Protein AF-A0AAJ8BR61-F1 (afdb_monomer)

Sequence (406 aa):
DVNFDRSLQRAPPRLGLKVTRQIGDRRFLIGLNAETAMTVPAQSSHFQIGVVSQPKRLISPADVEEEVEGDEEDEEFEMVRRQQRKQTGAAEAWQTNVIATPMQTTLSFVYSRNVFSGKTAYERLRSEWSSEGHHSLPEDNEPRSVRVNVETTVGLDLALGWHIEGTRQVGDFTRLGLGVGVRDMQGLVVTMSWSRLGQKIRVPVSVIPFGLVDADVAAMAIICPWLAYCALEFGFIRPRERKRHRRAIARRQKQLRRLVPKKRAESQEAIDIMTEQVQRRQAKEAKQGGLVILRAEYGYYPSKKDRESGREPEVTDVSIPVAALVDHGQLAIPKEMVKVSLQFPSAGDASSADLSLTQSHILGFHDPAPLLPKMLKIWYNYHGQEHYVEAKETEDISCPMRSHLL

InterPro domains:
  IPR024586 DnaJ-like protein C11, C-terminal [PF11875] (252-342)
  IPR024586 DnaJ-like protein C11, C-terminal [PF11875] (357-400)
  IPR052243 Mitochondrial inner membrane organizing protein [PTHR44157] (9-405)

Foldseek 3Di:
DDDDDPPPPPQPDDDWDWDWDDDPQKIKIWTDDPVNVPPDDPDSDKDKTKIKIWQGDPDPPVVVVPDDDDPVPPPVVVVVVVVVLVSRLFGWMKMWMWMDDPVWIKIKIKTKTWAQQDDQPDDPLPQDQWLQARPDDPPPPRRFTWIWMWMWMAIPVRDIKIKIKTWTDPDPFKIWMWMWMQDPQLGIWIWIWIGGPHDIDIDIDRDDGNVPDDPVVSVCVVVVVVVVVVCCCVVPVSVVVVVVSVVVVVVVVVVVVVCQVVQLVQLVVQLVVQVVVLVVVLVVCVVVLAKHWPWKKKFDDDDPVVVVVVDDTQIDTCRRLQSSQDDPRKHKDDLVLLRQHQDDPDPPDPPDPPRPRRDSNGRSDDYRDTSHWMKMKTWIGGSRDIDIDIDTSRDIDMPPDPVNVD

Structure (mmCIF, N/CA/C/O backbone):
data_AF-A0AAJ8BR61-F1
#
_entry.id   AF-A0AAJ8BR61-F1
#
loop_
_atom_site.group_PDB
_atom_site.id
_atom_site.type_symbol
_atom_site.label_atom_id
_atom_site.label_alt_id
_atom_site.label_comp_id
_atom_site.label_asym_id
_atom_site.label_entity_id
_atom_site.label_seq_id
_atom_site.pdbx_PDB_ins_code
_atom_site.Cartn_x
_atom_site.Cartn_y
_atom_site.Cartn_z
_atom_site.occupancy
_atom_site.B_iso_or_equiv
_atom_site.auth_seq_id
_atom_site.auth_comp_id
_atom_site.auth_asym_id
_atom_site.auth_atom_id
_atom_site.pdbx_PDB_model_num
ATOM 1 N N . ASP A 1 1 ? 6.025 51.144 -47.053 1.00 36.38 1 ASP A N 1
ATOM 2 C CA . ASP A 1 1 ? 5.529 49.847 -47.549 1.00 36.38 1 ASP A CA 1
ATOM 3 C C . ASP A 1 1 ? 6.335 48.698 -46.978 1.00 36.38 1 ASP A C 1
ATOM 5 O O . ASP A 1 1 ? 7.419 48.386 -47.453 1.00 36.38 1 ASP A O 1
ATOM 9 N N . VAL A 1 2 ? 5.839 48.133 -45.876 1.00 30.80 2 VAL A N 1
ATOM 10 C CA . VAL A 1 2 ? 6.422 46.954 -45.224 1.00 30.80 2 VAL A CA 1
ATOM 11 C C . VAL A 1 2 ? 5.820 45.728 -45.900 1.00 30.80 2 VAL A C 1
ATOM 13 O O . VAL A 1 2 ? 4.625 45.466 -45.778 1.00 30.80 2 VAL A O 1
ATOM 16 N N . ASN A 1 3 ? 6.646 45.019 -46.662 1.00 28.94 3 ASN A N 1
ATOM 17 C CA . ASN A 1 3 ? 6.256 43.822 -47.393 1.00 28.94 3 ASN A CA 1
ATOM 18 C C . ASN A 1 3 ? 6.146 42.655 -46.395 1.00 28.94 3 ASN A C 1
ATOM 20 O O . ASN A 1 3 ? 7.152 42.210 -45.843 1.00 28.94 3 ASN A O 1
ATOM 24 N N . PHE A 1 4 ? 4.925 42.201 -46.107 1.00 32.66 4 PHE A N 1
ATOM 25 C CA . PHE A 1 4 ? 4.684 41.021 -45.274 1.00 32.66 4 PHE A CA 1
ATOM 26 C C . PHE A 1 4 ? 4.895 39.757 -46.108 1.00 32.66 4 PHE A C 1
ATOM 28 O O . PHE A 1 4 ? 4.095 39.446 -46.991 1.00 32.66 4 PHE A O 1
ATOM 35 N N . ASP A 1 5 ? 5.950 39.011 -45.794 1.00 33.97 5 ASP A N 1
ATOM 36 C CA . ASP A 1 5 ? 6.210 37.700 -46.374 1.00 33.97 5 ASP A CA 1
ATOM 37 C C . ASP A 1 5 ? 5.185 36.680 -45.834 1.00 33.97 5 ASP A C 1
ATOM 39 O O . ASP A 1 5 ? 5.191 36.300 -44.660 1.00 33.97 5 ASP A O 1
ATOM 43 N N . ARG A 1 6 ? 4.226 36.285 -46.679 1.00 38.62 6 ARG A N 1
ATOM 44 C CA . ARG A 1 6 ? 3.214 35.258 -46.382 1.00 38.62 6 ARG A CA 1
ATOM 45 C C . ARG A 1 6 ? 3.757 33.878 -46.752 1.00 38.62 6 ARG A C 1
ATOM 47 O O . ARG A 1 6 ? 3.279 33.255 -47.695 1.00 38.62 6 ARG A O 1
ATOM 54 N N . SER A 1 7 ? 4.689 33.357 -45.964 1.00 34.53 7 SER A N 1
ATOM 55 C CA . SER A 1 7 ? 5.093 31.947 -46.025 1.00 34.53 7 SER A CA 1
ATOM 56 C C . SER A 1 7 ? 4.632 31.186 -44.776 1.00 34.53 7 SER A C 1
ATOM 58 O O . SER A 1 7 ? 5.397 30.539 -44.068 1.00 34.53 7 SER A O 1
ATOM 60 N N . LEU A 1 8 ? 3.319 31.210 -44.515 1.00 36.47 8 LEU A N 1
ATOM 61 C CA . LEU A 1 8 ? 2.693 30.169 -43.698 1.00 36.47 8 LEU A CA 1
ATOM 62 C C . LEU A 1 8 ? 2.817 28.850 -44.469 1.00 36.47 8 LEU A C 1
ATOM 64 O O . LEU A 1 8 ? 2.012 28.565 -45.357 1.00 36.47 8 LEU A O 1
ATOM 68 N N . GLN A 1 9 ? 3.841 28.058 -44.141 1.00 36.84 9 GLN A N 1
ATOM 69 C CA . GLN A 1 9 ? 3.932 26.653 -44.522 1.00 36.84 9 GLN A CA 1
ATOM 70 C C . GLN A 1 9 ? 2.642 25.961 -44.062 1.00 36.84 9 GLN A C 1
ATOM 72 O O . GLN A 1 9 ? 2.460 25.651 -42.886 1.00 36.84 9 GLN A O 1
ATOM 77 N N . ARG A 1 10 ? 1.703 25.768 -44.994 1.00 34.75 10 ARG A N 1
ATOM 78 C CA . ARG A 1 10 ? 0.502 24.962 -44.780 1.00 34.75 10 ARG A CA 1
ATOM 79 C C . ARG A 1 10 ? 0.958 23.534 -44.490 1.00 34.75 10 ARG A C 1
ATOM 81 O O . ARG A 1 10 ? 1.304 22.799 -45.410 1.00 34.75 10 ARG A O 1
ATOM 88 N N . ALA A 1 11 ? 0.964 23.144 -43.219 1.00 37.78 11 ALA A N 1
ATOM 89 C CA . ALA A 1 11 ? 1.037 21.738 -42.856 1.00 37.78 11 ALA A CA 1
ATOM 90 C C . ALA A 1 11 ? -0.221 21.040 -43.417 1.00 37.78 11 ALA A C 1
ATOM 92 O O . ALA A 1 11 ? -1.331 21.518 -43.156 1.00 37.78 11 ALA A O 1
ATOM 93 N N . PRO A 1 12 ? -0.095 19.962 -44.211 1.00 36.72 12 PRO A N 1
ATOM 94 C CA . PRO A 1 12 ? -1.258 19.231 -44.700 1.00 36.72 12 PRO A CA 1
ATOM 95 C C . PRO A 1 12 ? -2.056 18.627 -43.526 1.00 36.72 12 PRO A C 1
ATOM 97 O O . PRO A 1 12 ? -1.477 18.330 -42.474 1.00 36.72 12 PRO A O 1
ATOM 100 N N . PRO A 1 13 ? -3.382 18.437 -43.675 1.00 38.47 13 PRO A N 1
ATOM 101 C CA . PRO A 1 13 ? -4.215 17.849 -42.633 1.00 38.47 13 PRO A CA 1
ATOM 102 C C . PRO A 1 13 ? -3.736 16.433 -42.289 1.00 38.47 13 PRO A C 1
ATOM 104 O O . PRO A 1 13 ? -3.574 15.575 -43.156 1.00 38.47 13 PRO A O 1
ATOM 107 N N . ARG A 1 14 ? -3.508 16.191 -40.995 1.00 42.09 14 ARG A N 1
ATOM 108 C CA . ARG A 1 14 ? -3.104 14.892 -40.450 1.00 42.09 14 ARG A CA 1
ATOM 109 C C . ARG A 1 14 ? -4.330 13.987 -40.321 1.00 42.09 14 ARG A C 1
ATOM 111 O O . ARG A 1 14 ? -5.126 14.154 -39.402 1.00 42.09 14 ARG A O 1
ATOM 118 N N . LEU A 1 15 ? -4.471 13.022 -41.225 1.00 41.31 15 LEU A N 1
ATOM 119 C CA . LEU A 1 15 ? -5.462 11.948 -41.127 1.00 41.31 15 LEU A CA 1
ATOM 120 C C . LEU A 1 15 ? -4.864 10.787 -40.321 1.00 41.31 15 LEU A C 1
ATOM 122 O O . LEU A 1 15 ? -4.049 10.021 -40.824 1.00 41.31 15 LEU A O 1
ATOM 126 N N . GLY A 1 16 ? -5.241 10.682 -39.046 1.00 43.84 16 GLY A N 1
ATOM 127 C CA . GLY A 1 16 ? -4.901 9.542 -38.197 1.00 43.84 16 GLY A CA 1
ATOM 128 C C . GLY A 1 16 ? -6.078 8.577 -38.104 1.00 43.84 16 GLY A C 1
ATOM 129 O O . GLY A 1 16 ? -7.097 8.916 -37.507 1.00 43.84 16 GLY A O 1
ATOM 130 N N . LEU A 1 17 ? -5.946 7.373 -38.660 1.00 44.62 17 LEU A N 1
ATOM 131 C CA . LEU A 1 17 ? -6.904 6.292 -38.433 1.00 44.62 17 LEU A CA 1
ATOM 132 C C . LEU A 1 17 ? -6.538 5.591 -37.116 1.00 44.62 17 LEU A C 1
ATOM 134 O O . LEU A 1 17 ? -5.452 5.025 -36.992 1.00 44.62 17 LEU A O 1
ATOM 138 N N . LYS A 1 18 ? -7.427 5.649 -36.120 1.00 47.50 18 LYS A N 1
ATOM 139 C CA . LYS A 1 18 ? -7.274 4.938 -34.844 1.00 47.50 18 LYS A CA 1
ATOM 140 C C . LYS A 1 18 ? -8.334 3.848 -34.759 1.00 47.50 18 LYS A C 1
ATOM 142 O O . LYS A 1 18 ? -9.503 4.139 -34.534 1.00 47.50 18 LYS A O 1
ATOM 147 N N . VAL A 1 19 ? -7.920 2.599 -34.932 1.00 50.06 19 VAL A N 1
ATOM 148 C CA . VAL A 1 19 ? -8.782 1.417 -34.857 1.00 50.06 19 VAL A CA 1
ATOM 149 C C . VAL A 1 19 ? -8.439 0.639 -33.593 1.00 50.06 19 VAL A C 1
ATOM 151 O O . VAL A 1 19 ? -7.330 0.142 -33.423 1.00 50.06 19 VAL A O 1
ATOM 154 N N . THR A 1 20 ? -9.390 0.548 -32.670 1.00 48.16 20 THR A N 1
ATOM 155 C CA . THR A 1 20 ? -9.274 -0.269 -31.456 1.00 48.16 20 THR A CA 1
ATOM 156 C C . THR A 1 20 ? -10.003 -1.586 -31.661 1.00 48.16 20 THR A C 1
ATOM 158 O O . THR A 1 20 ? -11.199 -1.571 -31.941 1.00 48.16 20 THR A O 1
ATOM 161 N N . ARG A 1 21 ? -9.322 -2.719 -31.474 1.00 47.31 21 ARG A N 1
ATOM 162 C CA . ARG A 1 21 ? -9.940 -4.051 -31.508 1.00 47.31 21 ARG A CA 1
ATOM 163 C C . ARG A 1 21 ? -9.613 -4.805 -30.221 1.00 47.31 21 ARG A C 1
ATOM 165 O O . ARG A 1 21 ? -8.449 -4.911 -29.843 1.00 47.31 21 ARG A O 1
ATOM 172 N N . GLN A 1 22 ? -10.629 -5.315 -29.532 1.00 44.62 22 GLN A N 1
ATOM 173 C CA . GLN A 1 22 ? -10.440 -6.264 -28.431 1.00 44.62 22 GLN A CA 1
ATOM 174 C C . GLN A 1 22 ? -10.310 -7.678 -28.999 1.00 44.62 22 GLN A C 1
ATOM 176 O O . GLN A 1 22 ? -11.108 -8.076 -29.844 1.00 44.62 22 GLN A O 1
ATOM 181 N N . ILE A 1 23 ? -9.275 -8.405 -28.576 1.00 53.84 23 ILE A N 1
ATOM 182 C CA . ILE A 1 23 ? -9.071 -9.822 -28.901 1.00 53.84 23 ILE A CA 1
ATOM 183 C C . ILE A 1 23 ? -8.711 -10.515 -27.580 1.00 53.84 23 ILE A C 1
ATOM 185 O O . ILE A 1 23 ? -7.626 -10.285 -27.036 1.00 53.84 23 ILE A O 1
ATOM 189 N N . GLY A 1 24 ? -9.642 -11.308 -27.038 1.00 60.44 24 GLY A N 1
ATOM 190 C CA . GLY A 1 24 ? -9.572 -11.820 -25.661 1.00 60.44 24 GLY A CA 1
ATOM 191 C C . GLY A 1 24 ? -9.509 -10.686 -24.625 1.00 60.44 24 GLY A C 1
ATOM 192 O O . GLY A 1 24 ? -10.059 -9.607 -24.844 1.00 60.44 24 GLY A O 1
ATOM 193 N N . ASP A 1 25 ? -8.753 -10.878 -23.541 1.00 53.25 25 ASP A N 1
ATOM 194 C CA . ASP A 1 25 ? -8.590 -9.884 -22.457 1.00 53.25 25 ASP A CA 1
ATOM 195 C C . ASP A 1 25 ? -7.753 -8.648 -22.835 1.00 53.25 25 ASP A C 1
ATOM 197 O O . ASP A 1 25 ? -7.546 -7.739 -22.021 1.00 53.25 25 ASP A O 1
ATOM 201 N N . ARG A 1 26 ? -7.173 -8.616 -24.041 1.00 47.56 26 ARG A N 1
ATOM 202 C CA . ARG A 1 26 ? -6.223 -7.578 -24.457 1.00 47.56 26 ARG A CA 1
ATOM 203 C C . ARG A 1 26 ? -6.844 -6.634 -25.479 1.00 47.56 26 ARG A C 1
ATOM 205 O O . ARG A 1 26 ? -7.496 -7.037 -26.442 1.00 47.56 26 ARG A O 1
ATOM 212 N N . ARG A 1 27 ? -6.595 -5.336 -25.278 1.00 49.16 27 ARG A N 1
ATOM 213 C CA . ARG A 1 27 ? -6.915 -4.297 -26.262 1.00 49.16 27 ARG A CA 1
ATOM 214 C C . ARG A 1 27 ? -5.739 -4.121 -27.206 1.00 49.16 27 ARG A C 1
ATOM 216 O O . ARG A 1 27 ? -4.632 -3.810 -26.764 1.00 49.16 27 ARG A O 1
ATOM 223 N N . PHE A 1 28 ? -6.019 -4.266 -28.491 1.00 47.22 28 PHE A N 1
ATOM 224 C CA . PHE A 1 28 ? -5.114 -3.921 -29.570 1.00 47.22 28 PHE A CA 1
ATOM 225 C C . PHE A 1 28 ? -5.511 -2.556 -30.115 1.00 47.22 28 PHE A C 1
ATOM 227 O O . PHE A 1 28 ? -6.677 -2.290 -30.416 1.00 47.22 28 PHE A O 1
ATOM 234 N N . LEU A 1 29 ? -4.526 -1.676 -30.207 1.00 45.38 29 LEU A N 1
ATOM 235 C CA . LEU A 1 29 ? -4.652 -0.379 -30.848 1.00 45.38 29 LEU A CA 1
ATOM 236 C C . LEU A 1 29 ? -3.853 -0.405 -32.139 1.00 45.38 29 LEU A C 1
ATOM 238 O O . LEU A 1 29 ? -2.650 -0.650 -32.122 1.00 45.38 29 LEU A O 1
ATOM 242 N N . ILE A 1 30 ? -4.544 -0.137 -33.237 1.00 49.00 30 ILE A N 1
ATOM 243 C CA . ILE A 1 30 ? -3.966 0.144 -34.541 1.00 49.00 30 ILE A CA 1
ATOM 244 C C . ILE A 1 30 ? -4.080 1.659 -34.723 1.00 49.00 30 ILE A C 1
ATOM 246 O O . ILE A 1 30 ? -5.185 2.186 -34.839 1.00 49.00 30 ILE A O 1
ATOM 250 N N . GLY A 1 31 ? -2.960 2.376 -34.665 1.00 48.22 31 GLY A N 1
ATOM 251 C CA . GLY A 1 31 ? -2.931 3.839 -34.796 1.00 48.22 31 GLY A CA 1
ATOM 252 C C . GLY A 1 31 ? -1.994 4.550 -33.814 1.00 48.22 31 GLY A C 1
ATOM 253 O O . GLY A 1 31 ? -1.441 3.948 -32.897 1.00 48.22 31 GLY A O 1
ATOM 254 N N . LEU A 1 32 ? -1.813 5.857 -34.027 1.00 46.25 32 LEU A N 1
ATOM 255 C CA . LEU A 1 32 ? -0.870 6.718 -33.301 1.00 46.25 32 LEU A CA 1
ATOM 256 C C . LEU A 1 32 ? -1.162 6.764 -31.787 1.00 46.25 32 LEU A C 1
ATOM 258 O O . LEU A 1 32 ? -2.209 7.250 -31.352 1.00 46.25 32 LEU A O 1
ATOM 262 N N . ASN A 1 33 ? -0.207 6.309 -30.971 1.00 41.09 33 ASN A N 1
ATOM 263 C CA . ASN A 1 33 ? -0.187 6.566 -29.530 1.00 41.09 33 ASN A CA 1
ATOM 264 C C . ASN A 1 33 ? 0.288 8.000 -29.253 1.00 41.09 33 ASN A C 1
ATOM 266 O O . ASN A 1 33 ? 1.168 8.503 -29.948 1.00 41.09 33 ASN A O 1
ATOM 270 N N . ALA A 1 34 ? -0.239 8.645 -28.206 1.00 38.09 34 ALA A N 1
ATOM 271 C CA . ALA A 1 34 ? 0.111 10.029 -27.856 1.00 38.09 34 ALA A CA 1
ATOM 272 C C . ALA A 1 34 ? 1.620 10.231 -27.607 1.00 38.09 34 ALA A C 1
ATOM 274 O O . ALA A 1 34 ? 2.158 11.276 -27.949 1.00 38.09 34 ALA A O 1
ATOM 275 N N . GLU A 1 35 ? 2.321 9.221 -27.078 1.00 43.31 35 GLU A N 1
ATOM 276 C CA . GLU A 1 35 ? 3.775 9.286 -26.871 1.00 43.31 35 GLU A CA 1
ATOM 277 C C . GLU A 1 35 ? 4.577 9.134 -28.175 1.00 43.31 35 GLU A C 1
ATOM 279 O O . GLU A 1 35 ? 5.624 9.759 -28.324 1.00 43.31 35 GLU A O 1
ATOM 284 N N . THR A 1 36 ? 4.075 8.357 -29.141 1.00 43.00 36 THR A N 1
ATOM 285 C CA . THR A 1 36 ? 4.700 8.164 -30.463 1.00 43.00 36 THR A CA 1
ATOM 286 C C . THR A 1 36 ? 4.372 9.316 -31.419 1.00 43.00 36 THR A C 1
ATOM 288 O O . THR A 1 36 ? 5.176 9.656 -32.274 1.00 43.00 36 THR A O 1
ATOM 291 N N . ALA A 1 37 ? 3.234 9.989 -31.233 1.00 40.25 37 ALA A N 1
ATOM 292 C CA . ALA A 1 37 ? 2.876 11.205 -31.964 1.00 40.25 37 ALA A CA 1
ATOM 293 C C . ALA A 1 37 ? 3.792 12.405 -31.634 1.00 40.25 37 ALA A C 1
ATOM 295 O O . ALA A 1 37 ? 3.786 13.396 -32.364 1.00 40.25 37 ALA A O 1
ATOM 296 N N . MET A 1 38 ? 4.573 12.326 -30.545 1.00 36.75 38 MET A N 1
ATOM 297 C CA . MET A 1 38 ? 5.526 13.365 -30.136 1.00 36.75 38 MET A CA 1
ATOM 298 C C . MET A 1 38 ? 6.941 13.180 -30.698 1.00 36.75 38 MET A C 1
ATOM 300 O O . MET A 1 38 ? 7.760 14.088 -30.556 1.00 36.75 38 MET A O 1
ATOM 304 N N . THR A 1 39 ? 7.260 12.063 -31.363 1.00 41.97 39 THR A N 1
ATOM 305 C CA . THR A 1 39 ? 8.461 12.023 -32.209 1.00 41.97 39 THR A CA 1
ATOM 306 C C . THR A 1 39 ? 8.112 12.737 -33.502 1.00 41.97 39 THR A C 1
ATOM 308 O O . THR A 1 39 ? 7.536 12.141 -34.402 1.00 41.97 39 THR A O 1
ATOM 311 N N . VAL A 1 40 ? 8.376 14.040 -33.563 1.00 42.28 40 VAL A N 1
ATOM 312 C CA . VAL A 1 40 ? 8.186 14.843 -34.772 1.00 42.28 40 VAL A CA 1
ATOM 313 C C . VAL A 1 40 ? 9.295 14.462 -35.758 1.00 42.28 40 VAL A C 1
ATOM 315 O O . VAL A 1 40 ? 10.442 14.846 -35.519 1.00 42.28 40 VAL A O 1
ATOM 318 N N . PRO A 1 41 ? 9.032 13.726 -36.858 1.00 47.91 41 PRO A N 1
ATOM 319 C CA . PRO A 1 41 ? 9.977 13.741 -37.960 1.00 47.91 41 PRO A CA 1
ATOM 320 C C . PRO A 1 41 ? 9.995 15.172 -38.503 1.00 47.91 41 PRO A C 1
ATOM 322 O O . PRO A 1 41 ? 8.944 15.763 -38.746 1.00 47.91 41 PRO A O 1
ATOM 325 N N . ALA A 1 42 ? 11.180 15.740 -38.707 1.00 48.41 42 ALA A N 1
ATOM 326 C CA . ALA A 1 42 ? 11.361 17.088 -39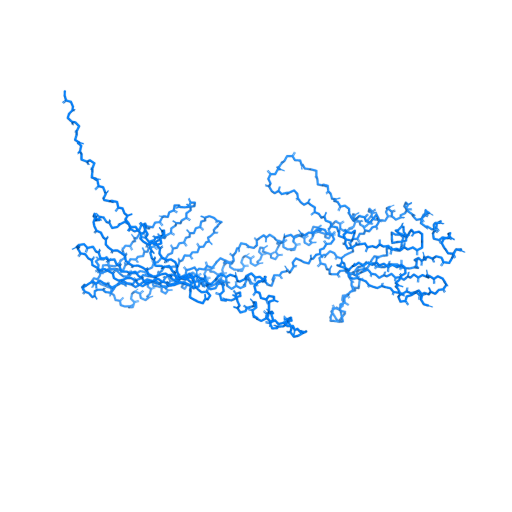.254 1.00 48.41 42 ALA A CA 1
ATOM 327 C C . ALA A 1 42 ? 10.852 17.247 -40.712 1.00 48.41 42 ALA A C 1
ATOM 329 O O . ALA A 1 42 ? 11.105 18.265 -41.348 1.00 48.41 42 ALA A O 1
ATOM 330 N N . GLN A 1 43 ? 10.161 16.242 -41.263 1.00 53.44 43 GLN A N 1
ATOM 331 C CA . GLN A 1 43 ? 9.776 16.136 -42.667 1.00 53.44 43 GLN A CA 1
ATOM 332 C C . GLN A 1 43 ? 8.257 16.232 -42.856 1.00 53.44 43 GLN A C 1
ATOM 334 O O . GLN A 1 43 ? 7.466 15.690 -42.081 1.00 53.44 43 GLN A O 1
ATOM 339 N N . SER A 1 44 ? 7.859 16.924 -43.925 1.00 51.97 44 SER A N 1
ATOM 340 C CA . SER A 1 44 ? 6.475 17.305 -44.235 1.00 51.97 44 SER A CA 1
ATOM 341 C C . SER A 1 44 ? 5.571 16.145 -44.668 1.00 51.97 44 SER A C 1
ATOM 343 O O . SER A 1 44 ? 4.352 16.264 -44.565 1.00 51.97 44 SER A O 1
ATOM 345 N N . SER A 1 45 ? 6.140 15.019 -45.109 1.00 68.25 45 SER A N 1
ATOM 346 C CA . SER A 1 45 ? 5.411 13.793 -45.452 1.00 68.25 45 SER A CA 1
ATOM 347 C C . SER A 1 45 ? 6.017 12.594 -44.720 1.00 68.25 45 SER A C 1
ATOM 349 O O . SER A 1 45 ? 7.218 12.348 -44.781 1.00 68.25 45 SER A O 1
ATOM 351 N N . HIS A 1 46 ? 5.184 11.866 -43.981 1.00 70.50 46 HIS A N 1
ATOM 352 C CA . HIS A 1 46 ? 5.539 10.598 -43.352 1.00 70.50 46 HIS A CA 1
ATOM 353 C C . HIS A 1 46 ? 4.305 9.700 -43.318 1.00 70.50 46 HIS A C 1
ATOM 355 O O . HIS A 1 46 ? 3.179 10.171 -43.157 1.00 70.50 46 HIS A O 1
ATOM 361 N N . PHE A 1 47 ? 4.529 8.406 -43.468 1.00 79.25 47 PHE A N 1
ATOM 362 C CA . PHE A 1 47 ? 3.542 7.356 -43.318 1.00 79.25 47 PHE A CA 1
ATOM 363 C C . PHE A 1 47 ? 3.912 6.529 -42.093 1.00 79.25 47 PHE A C 1
ATOM 365 O O . PHE A 1 47 ? 5.063 6.128 -41.945 1.00 79.25 47 PHE A O 1
ATOM 372 N N . GLN A 1 48 ? 2.957 6.287 -41.198 1.00 78.38 48 GLN A N 1
ATOM 373 C CA . GLN A 1 48 ? 3.200 5.516 -39.985 1.00 78.38 48 GLN A CA 1
ATOM 374 C C . GLN A 1 48 ? 2.075 4.514 -39.752 1.00 78.38 48 GLN A C 1
ATOM 376 O O . GLN A 1 48 ? 0.903 4.884 -39.707 1.00 78.38 48 GLN A O 1
ATOM 381 N N . ILE A 1 49 ? 2.448 3.255 -39.539 1.00 83.06 49 ILE A N 1
ATOM 382 C CA . ILE A 1 49 ? 1.553 2.189 -39.088 1.00 83.06 49 ILE A CA 1
ATOM 383 C C . ILE A 1 49 ? 2.102 1.645 -37.777 1.00 83.06 49 ILE A C 1
ATOM 385 O O . ILE A 1 49 ? 3.298 1.401 -37.659 1.00 83.06 49 ILE A O 1
ATOM 389 N N . GLY A 1 50 ? 1.229 1.449 -36.793 1.00 80.50 50 GLY A N 1
ATOM 390 C CA . GLY A 1 50 ? 1.612 0.931 -35.487 1.00 80.50 50 GLY A CA 1
ATOM 391 C C . GLY A 1 50 ? 0.574 -0.019 -34.919 1.00 80.50 50 GLY A C 1
ATOM 392 O O . GLY A 1 50 ? -0.623 0.238 -35.047 1.00 80.50 50 GLY A O 1
ATOM 393 N N . VAL A 1 51 ? 1.042 -1.088 -34.278 1.00 82.31 51 VAL A N 1
ATOM 394 C CA . VAL A 1 51 ? 0.232 -2.001 -33.465 1.00 82.31 51 VAL A CA 1
ATOM 395 C C . VAL A 1 51 ? 0.757 -1.945 -32.041 1.00 82.31 51 VAL A C 1
ATOM 397 O O . VAL A 1 51 ? 1.949 -2.126 -31.806 1.00 82.31 51 VAL A O 1
ATOM 400 N N . VAL A 1 52 ? -0.136 -1.696 -31.089 1.00 80.00 52 VAL A N 1
ATOM 401 C CA . VAL A 1 52 ? 0.187 -1.590 -29.666 1.00 80.00 52 VAL A CA 1
ATOM 402 C C . VAL A 1 52 ? -0.684 -2.562 -28.886 1.00 80.00 52 VAL A C 1
ATOM 404 O O . VAL A 1 52 ? -1.910 -2.555 -29.022 1.00 80.00 52 VAL A O 1
ATOM 407 N N . SER A 1 53 ? -0.057 -3.354 -28.020 1.00 83.25 53 SER A N 1
ATOM 408 C CA . SER A 1 53 ? -0.745 -4.117 -26.981 1.00 83.25 53 SER A CA 1
ATOM 409 C C . SER A 1 53 ? -0.759 -3.329 -25.672 1.00 83.25 53 SER A C 1
ATOM 411 O O . SER A 1 53 ? 0.262 -2.810 -25.219 1.00 83.25 53 SER A O 1
ATOM 413 N N . GLN A 1 54 ? -1.936 -3.208 -25.063 1.00 75.56 54 GLN A N 1
ATOM 414 C CA . GLN A 1 54 ? -2.077 -2.591 -23.745 1.00 75.56 54 GLN A CA 1
ATOM 415 C C . GLN A 1 54 ? -1.973 -3.634 -22.622 1.00 75.56 54 GLN A C 1
ATOM 417 O O . GLN A 1 54 ? -2.346 -4.795 -22.831 1.00 75.56 54 GLN A O 1
ATOM 422 N N . PRO A 1 55 ? -1.517 -3.231 -21.419 1.00 70.19 55 PRO A N 1
ATOM 423 C CA . PRO A 1 55 ? -1.517 -4.118 -20.263 1.00 70.19 55 PRO A CA 1
ATOM 424 C C . PRO A 1 55 ? -2.948 -4.560 -19.922 1.00 70.19 55 PRO A C 1
ATOM 426 O O . PRO A 1 55 ? -3.901 -3.790 -20.079 1.00 70.19 55 PRO A O 1
ATOM 429 N N . LYS A 1 56 ? -3.098 -5.807 -19.452 1.00 66.00 56 LYS A N 1
ATOM 430 C CA . LYS A 1 56 ? -4.393 -6.361 -19.019 1.00 66.00 56 LYS A CA 1
ATOM 431 C C . LYS A 1 56 ? -4.978 -5.484 -17.898 1.00 66.00 56 LYS A C 1
ATOM 433 O O . LYS A 1 56 ? -4.273 -5.180 -16.935 1.00 66.00 56 LYS A O 1
ATOM 438 N N . ARG A 1 57 ? -6.243 -5.061 -18.022 1.00 55.56 57 ARG A N 1
ATOM 439 C CA . ARG A 1 57 ? -6.958 -4.348 -16.945 1.00 55.56 57 ARG A CA 1
ATOM 440 C C . ARG A 1 57 ? -7.401 -5.335 -15.862 1.00 55.56 57 ARG A C 1
ATOM 442 O O . ARG A 1 57 ? -7.551 -6.519 -16.145 1.00 55.56 57 ARG A O 1
ATOM 449 N N . LEU A 1 58 ? -7.615 -4.836 -14.641 1.00 53.47 58 LEU A N 1
ATOM 450 C CA . LEU A 1 58 ? -8.394 -5.572 -13.645 1.00 53.47 58 LEU A CA 1
ATOM 451 C C . LEU A 1 58 ? -9.787 -5.820 -14.237 1.00 53.47 58 LEU A C 1
ATOM 453 O O . LEU A 1 58 ? -10.461 -4.860 -14.613 1.00 53.47 58 LEU A O 1
ATOM 457 N N . ILE A 1 59 ? -10.173 -7.087 -14.331 1.00 50.09 59 ILE A N 1
ATOM 458 C CA . ILE A 1 59 ? -11.565 -7.490 -14.526 1.00 50.09 59 ILE A CA 1
ATOM 459 C C . ILE A 1 59 ? -12.311 -7.077 -13.247 1.00 50.09 59 ILE A C 1
ATOM 461 O O . ILE A 1 59 ? -11.761 -7.214 -12.146 1.00 50.09 59 ILE A O 1
ATOM 465 N N . SER A 1 60 ? -13.486 -6.459 -13.386 1.00 43.78 60 SER A N 1
ATOM 466 C CA . SER A 1 60 ? -14.282 -6.037 -12.231 1.00 43.78 60 SER A CA 1
ATOM 467 C C . SER A 1 60 ? -14.721 -7.286 -11.462 1.00 43.78 60 SER A C 1
ATOM 469 O O . SER A 1 60 ? -15.029 -8.286 -12.103 1.00 43.78 60 SER A O 1
ATOM 471 N N . PRO A 1 61 ? -14.793 -7.268 -10.118 1.00 46.25 61 PRO A N 1
ATOM 472 C CA . PRO A 1 61 ? -15.376 -8.378 -9.361 1.00 46.25 61 PRO A CA 1
ATOM 473 C C . PRO A 1 61 ? -16.770 -8.780 -9.867 1.00 46.25 61 PRO A C 1
ATOM 475 O O . PRO A 1 61 ? -17.088 -9.958 -9.837 1.00 46.25 61 PRO A O 1
ATOM 478 N N . ALA A 1 62 ? -17.528 -7.818 -10.409 1.00 49.59 62 ALA A N 1
ATOM 479 C CA . ALA A 1 62 ? -18.855 -8.026 -10.987 1.00 49.59 62 ALA A CA 1
ATOM 480 C C . ALA A 1 62 ? -18.877 -8.926 -12.240 1.00 49.59 62 ALA A C 1
ATOM 482 O O . ALA A 1 62 ? -19.921 -9.473 -12.559 1.00 49.59 62 ALA A O 1
ATOM 483 N N . ASP A 1 63 ? -17.752 -9.093 -12.947 1.00 47.41 63 ASP A N 1
ATOM 484 C CA . ASP A 1 63 ? -17.690 -9.918 -14.166 1.00 47.41 63 ASP A CA 1
ATOM 485 C C . ASP A 1 63 ? -17.356 -11.398 -13.860 1.00 47.41 63 ASP A C 1
ATOM 487 O O . ASP A 1 63 ? -17.309 -12.215 -14.772 1.00 47.41 63 ASP A O 1
ATOM 491 N N . VAL A 1 64 ? -17.053 -11.743 -12.599 1.00 49.03 64 VAL A N 1
ATOM 492 C CA . VAL A 1 64 ? -16.648 -13.102 -12.166 1.00 49.03 64 VAL A CA 1
ATOM 493 C C . VAL A 1 64 ? -17.760 -13.792 -11.357 1.00 49.03 64 VAL A C 1
ATOM 495 O O . VAL A 1 64 ? -17.655 -14.973 -11.051 1.00 49.03 64 VAL A O 1
ATOM 498 N N . GLU A 1 65 ? -18.839 -13.075 -11.032 1.00 49.97 65 GLU A N 1
ATOM 499 C CA . GLU A 1 65 ? -19.986 -13.600 -10.272 1.00 49.97 65 GLU A CA 1
ATOM 500 C C . GLU A 1 65 ? -20.856 -14.589 -11.079 1.00 49.97 65 GLU A C 1
ATOM 502 O O . GLU A 1 65 ? -21.742 -15.208 -10.503 1.00 49.97 65 GLU A O 1
ATOM 507 N N . GLU A 1 66 ? -20.613 -14.782 -12.385 1.00 48.44 66 GLU A N 1
ATOM 508 C CA . GLU A 1 66 ? -21.464 -15.628 -13.244 1.00 48.44 66 GLU A CA 1
ATOM 509 C C . GLU A 1 66 ? -21.085 -17.124 -13.311 1.00 48.44 66 GLU A C 1
ATOM 511 O O . GLU A 1 66 ? -21.882 -17.893 -13.842 1.00 48.44 66 GLU A O 1
ATOM 516 N N . GLU A 1 67 ? -19.929 -17.585 -12.803 1.00 48.94 67 GLU A N 1
ATOM 517 C CA . GLU A 1 67 ? -19.426 -18.928 -13.185 1.00 48.94 67 GLU A CA 1
ATOM 518 C C . GLU A 1 67 ? -19.120 -19.962 -12.083 1.00 48.94 67 GLU A C 1
ATOM 520 O O . GLU A 1 67 ? -18.801 -21.094 -12.447 1.00 48.94 67 GLU A O 1
ATOM 525 N N . VAL A 1 68 ? -19.237 -19.691 -10.775 1.00 46.03 68 VAL A N 1
ATOM 526 C CA . VAL A 1 68 ? -18.923 -20.731 -9.762 1.00 46.03 68 VAL A CA 1
ATOM 527 C C . VAL A 1 68 ? -19.838 -20.646 -8.534 1.00 46.03 68 VAL A C 1
ATOM 529 O O . VAL A 1 68 ? -19.806 -19.647 -7.827 1.00 46.03 68 VAL A O 1
ATOM 532 N N . GLU A 1 69 ? -20.629 -21.700 -8.290 1.00 41.62 69 GLU A N 1
ATOM 533 C CA . GLU A 1 69 ? -21.362 -21.963 -7.038 1.00 41.62 69 GLU A CA 1
ATOM 534 C C . GLU A 1 69 ? -20.611 -23.037 -6.218 1.00 41.62 69 GLU A C 1
ATOM 536 O O . GLU A 1 69 ? -20.492 -24.178 -6.675 1.00 41.62 69 GLU A O 1
ATOM 541 N N . GLY A 1 70 ? -20.149 -22.717 -5.002 1.00 44.34 70 GLY A N 1
ATOM 542 C CA . GLY A 1 70 ? -19.761 -23.691 -3.969 1.00 44.34 70 GLY A CA 1
ATOM 543 C C . GLY A 1 70 ? -18.573 -23.303 -3.071 1.00 44.34 70 GLY A C 1
ATOM 544 O O . GLY A 1 70 ? -17.617 -22.680 -3.510 1.00 44.34 70 GLY A O 1
ATOM 545 N N . ASP A 1 71 ? -18.575 -23.782 -1.819 1.00 48.03 71 ASP A N 1
ATOM 546 C CA . ASP A 1 71 ? -17.627 -23.481 -0.717 1.00 48.03 71 ASP A CA 1
ATOM 547 C C . ASP A 1 71 ? -16.108 -23.718 -0.986 1.00 48.03 71 ASP A C 1
ATOM 549 O O . ASP A 1 71 ? -15.276 -23.443 -0.119 1.00 48.03 71 ASP A O 1
ATOM 553 N N . GLU A 1 72 ? -15.704 -24.191 -2.174 1.00 45.66 72 GLU A N 1
ATOM 554 C CA . GLU A 1 72 ? -14.303 -24.176 -2.657 1.00 45.66 72 GLU A CA 1
ATOM 555 C C . GLU A 1 72 ? -13.869 -22.774 -3.174 1.00 45.66 72 GLU A C 1
ATOM 557 O O . GLU A 1 72 ? -12.693 -22.532 -3.468 1.00 45.66 72 GLU A O 1
ATOM 562 N N . GLU A 1 73 ? -14.817 -21.827 -3.207 1.00 51.19 73 GLU A N 1
ATOM 563 C CA . GLU A 1 73 ? -14.719 -20.428 -3.641 1.00 51.19 73 GLU A CA 1
ATOM 564 C C . GLU A 1 73 ? -13.539 -19.645 -3.031 1.00 51.19 73 GLU A C 1
ATOM 566 O O . GLU A 1 73 ? -12.836 -18.930 -3.743 1.00 51.19 73 GLU A O 1
ATOM 571 N N . ASP A 1 74 ? -13.242 -19.752 -1.736 1.00 54.16 74 ASP A N 1
ATOM 572 C CA . ASP A 1 74 ? -12.307 -18.800 -1.115 1.00 54.16 74 ASP A CA 1
ATOM 573 C C . ASP A 1 74 ? -10.840 -19.006 -1.531 1.00 54.16 74 ASP A C 1
ATOM 575 O O . ASP A 1 74 ? -10.111 -18.041 -1.803 1.00 54.16 74 ASP A O 1
ATOM 579 N N . GLU A 1 75 ? -10.378 -20.256 -1.612 1.00 53.09 75 GLU A N 1
ATOM 580 C CA . GLU A 1 75 ? -8.974 -20.552 -1.911 1.00 53.09 75 GLU A CA 1
ATOM 581 C C . GLU A 1 75 ? -8.660 -20.393 -3.401 1.00 53.09 75 GLU A C 1
ATOM 583 O O . GLU A 1 75 ? -7.633 -19.798 -3.763 1.00 53.09 75 GLU A O 1
ATOM 588 N N . GLU A 1 76 ? -9.552 -20.863 -4.277 1.00 56.09 76 GLU A N 1
ATOM 589 C CA . GLU A 1 76 ? -9.370 -20.752 -5.721 1.00 56.09 76 GLU A CA 1
ATOM 590 C C . GLU A 1 76 ? -9.503 -19.295 -6.185 1.00 56.09 76 GLU A C 1
ATOM 592 O O . GLU A 1 76 ? -8.627 -18.802 -6.908 1.00 56.09 76 GLU A O 1
ATOM 597 N N . PHE A 1 77 ? -10.471 -18.528 -5.665 1.00 57.41 77 PHE A N 1
ATOM 598 C CA . PHE A 1 77 ? -10.555 -17.092 -5.950 1.00 57.41 77 PHE A CA 1
ATOM 599 C C . PHE A 1 77 ? -9.357 -16.320 -5.392 1.00 57.41 77 PHE A C 1
ATOM 601 O O . PHE A 1 77 ? -8.870 -15.383 -6.039 1.00 57.41 77 PHE A O 1
ATOM 608 N N . GLU A 1 78 ? -8.829 -16.677 -4.215 1.00 57.56 78 GLU A N 1
ATOM 609 C CA . GLU A 1 78 ? -7.594 -16.074 -3.715 1.00 57.56 78 GLU A CA 1
ATOM 610 C C . GLU A 1 78 ? -6.408 -16.362 -4.643 1.00 57.56 78 GLU A C 1
ATOM 612 O O . GLU A 1 78 ? -5.605 -15.457 -4.916 1.00 57.56 78 GLU A O 1
ATOM 617 N N . MET A 1 79 ? -6.283 -17.590 -5.149 1.00 62.88 79 MET A N 1
ATOM 618 C CA . MET A 1 79 ? -5.238 -17.970 -6.096 1.00 62.88 79 MET A CA 1
ATOM 619 C C . MET A 1 79 ? -5.382 -17.231 -7.427 1.00 62.88 79 MET A C 1
ATOM 621 O O . MET A 1 79 ? -4.404 -16.620 -7.877 1.00 62.88 79 MET A O 1
ATOM 625 N N . VAL A 1 80 ? -6.580 -17.189 -8.011 1.00 67.31 80 VAL A N 1
ATOM 626 C CA . VAL A 1 80 ? -6.878 -16.468 -9.258 1.00 67.31 80 VAL A CA 1
ATOM 627 C C . VAL A 1 80 ? -6.612 -14.971 -9.090 1.00 67.31 80 VAL A C 1
ATOM 629 O O . VAL A 1 80 ? -5.868 -14.385 -9.880 1.00 67.31 80 VAL A O 1
ATOM 632 N N . ARG A 1 81 ? -7.071 -14.343 -7.999 1.00 63.28 81 ARG A N 1
ATOM 633 C CA . ARG A 1 81 ? -6.773 -12.930 -7.689 1.00 63.28 81 ARG A CA 1
ATOM 634 C C . ARG A 1 81 ? -5.281 -12.686 -7.484 1.00 63.28 81 ARG A C 1
ATOM 636 O O . ARG A 1 81 ? -4.763 -11.647 -7.896 1.00 63.28 81 ARG A O 1
ATOM 643 N N . ARG A 1 82 ? -4.548 -13.609 -6.850 1.00 64.56 82 ARG A N 1
ATOM 644 C CA . ARG A 1 82 ? -3.083 -13.511 -6.6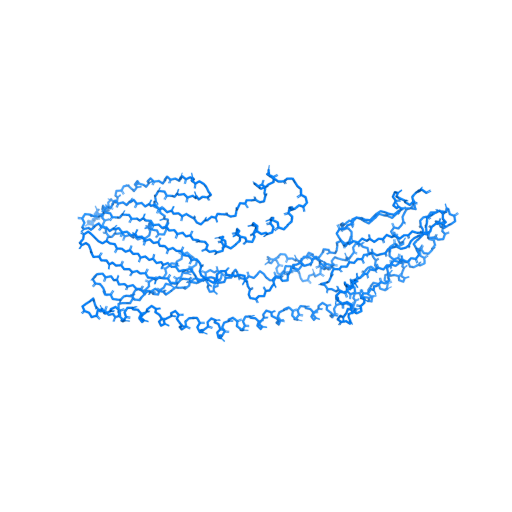92 1.00 64.56 82 ARG A CA 1
ATOM 645 C C . ARG A 1 82 ? -2.378 -13.606 -8.043 1.00 64.56 82 ARG A C 1
ATOM 647 O O . ARG A 1 82 ? -1.442 -12.838 -8.272 1.00 64.56 82 ARG A O 1
ATOM 654 N N . GLN A 1 83 ? -2.803 -14.515 -8.918 1.00 65.81 83 GLN A N 1
ATOM 655 C CA . GLN A 1 83 ? -2.259 -14.658 -10.268 1.00 65.81 83 GLN A CA 1
ATOM 656 C C . GLN A 1 83 ? -2.571 -13.424 -11.123 1.00 65.81 83 GLN A C 1
ATOM 658 O O . GLN A 1 83 ? -1.651 -12.853 -11.709 1.00 65.81 83 GLN A O 1
ATOM 663 N N . GLN A 1 84 ? -3.811 -12.931 -11.099 1.00 64.44 84 GLN A N 1
ATOM 664 C CA . GLN A 1 84 ? -4.213 -11.695 -11.772 1.00 64.44 84 GLN A CA 1
ATOM 665 C C . GLN A 1 84 ? -3.425 -10.486 -11.253 1.00 64.44 84 GLN A C 1
ATOM 667 O O . GLN A 1 84 ? -2.870 -9.750 -12.059 1.00 64.44 84 GLN A O 1
ATOM 672 N N . ARG A 1 85 ? -3.257 -10.315 -9.931 1.00 64.25 85 ARG A N 1
ATOM 673 C CA . ARG A 1 85 ? -2.429 -9.238 -9.340 1.00 64.25 85 ARG A CA 1
ATOM 674 C C . ARG A 1 85 ? -0.960 -9.309 -9.762 1.00 64.25 85 ARG A C 1
ATOM 676 O O . ARG A 1 85 ? -0.321 -8.275 -9.947 1.00 64.25 85 ARG A O 1
ATOM 683 N N . LYS A 1 86 ? -0.401 -10.516 -9.904 1.00 64.44 86 LYS A N 1
ATOM 684 C CA . LYS A 1 86 ? 0.965 -10.706 -10.422 1.00 64.44 86 LYS A CA 1
ATOM 685 C C . LYS A 1 86 ? 1.054 -10.319 -11.902 1.00 64.44 86 LYS A C 1
ATOM 687 O O . LYS A 1 86 ? 2.010 -9.649 -12.286 1.00 64.44 86 LYS A O 1
ATOM 692 N N . GLN A 1 87 ? 0.065 -10.709 -12.709 1.00 62.78 87 GLN A N 1
ATOM 693 C CA . GLN A 1 87 ? 0.006 -10.375 -14.136 1.00 62.78 87 GLN A CA 1
ATOM 694 C C . GLN A 1 87 ? -0.224 -8.871 -14.372 1.00 62.78 87 GLN A C 1
ATOM 696 O O . GLN A 1 87 ? 0.411 -8.292 -15.251 1.00 62.78 87 GLN A O 1
ATOM 701 N N . THR A 1 88 ? -1.068 -8.212 -13.573 1.00 62.03 88 THR A N 1
ATOM 702 C CA . THR A 1 88 ? -1.331 -6.767 -13.679 1.00 62.03 88 THR A CA 1
ATOM 703 C C . THR A 1 88 ? -0.163 -5.929 -13.170 1.00 62.03 88 THR A C 1
ATOM 705 O O . THR A 1 88 ? 0.175 -4.930 -13.799 1.00 62.03 88 THR A O 1
ATOM 708 N N . GLY A 1 89 ? 0.524 -6.362 -12.105 1.00 65.62 89 GLY A N 1
ATOM 709 C CA . GLY A 1 89 ? 1.713 -5.673 -11.593 1.00 65.62 89 GLY A CA 1
ATOM 710 C C . GLY A 1 89 ? 2.837 -5.557 -12.630 1.00 65.62 89 GLY A C 1
ATOM 711 O O . GLY A 1 89 ? 3.457 -4.499 -12.756 1.00 65.62 89 GLY A O 1
ATOM 712 N N . ALA A 1 90 ? 3.053 -6.613 -13.426 1.00 72.50 90 ALA A N 1
ATOM 713 C CA . ALA A 1 90 ? 4.064 -6.621 -14.484 1.00 72.50 90 ALA A CA 1
ATOM 714 C C . ALA A 1 90 ? 3.757 -5.629 -15.623 1.00 72.50 90 ALA A C 1
ATOM 716 O O . ALA A 1 90 ? 4.692 -5.172 -16.282 1.00 72.50 90 ALA A O 1
ATOM 717 N N . ALA A 1 91 ? 2.477 -5.282 -15.831 1.00 77.88 91 ALA A N 1
ATOM 718 C CA . ALA A 1 91 ? 1.982 -4.324 -16.824 1.00 77.88 91 ALA A CA 1
ATOM 719 C C . ALA A 1 91 ? 2.702 -4.412 -18.185 1.00 77.88 91 ALA A C 1
ATOM 721 O O . ALA A 1 91 ? 3.144 -3.397 -18.730 1.00 77.88 91 ALA A O 1
ATOM 722 N N . GLU A 1 92 ? 2.846 -5.638 -18.695 1.00 83.25 92 GLU A N 1
ATOM 723 C CA . GLU A 1 92 ? 3.549 -5.928 -19.944 1.00 83.25 92 GLU A CA 1
ATOM 724 C C . GLU A 1 92 ? 2.825 -5.295 -21.132 1.00 83.25 92 GLU A C 1
ATOM 726 O O . GLU A 1 92 ? 1.612 -5.453 -21.297 1.00 83.25 92 GLU A O 1
ATOM 731 N N . ALA A 1 93 ? 3.585 -4.593 -21.964 1.00 86.19 93 ALA A N 1
ATOM 732 C CA . ALA A 1 93 ? 3.103 -3.997 -23.196 1.00 86.19 93 ALA A CA 1
ATOM 733 C C . ALA A 1 93 ? 4.198 -4.068 -24.255 1.00 86.19 93 ALA A C 1
ATOM 735 O O . ALA A 1 93 ? 5.369 -3.817 -23.978 1.00 86.19 93 ALA A O 1
ATOM 736 N N . TRP A 1 94 ? 3.804 -4.384 -25.477 1.00 87.25 94 TRP A N 1
ATOM 737 C CA . TRP A 1 94 ? 4.671 -4.354 -26.646 1.00 87.25 94 TRP A CA 1
ATOM 738 C C . TRP A 1 94 ? 4.017 -3.548 -27.759 1.00 87.25 94 TRP A C 1
ATOM 740 O O . TRP A 1 94 ? 2.788 -3.493 -27.862 1.00 87.25 94 TRP A O 1
ATOM 750 N N . GLN A 1 95 ? 4.843 -2.934 -28.593 1.00 87.44 95 GLN A N 1
ATOM 751 C CA . GLN A 1 95 ? 4.414 -2.187 -29.762 1.00 87.44 95 GLN A CA 1
ATOM 752 C C . GLN A 1 95 ? 5.364 -2.431 -30.932 1.00 87.44 95 GLN A C 1
ATOM 754 O O . GLN A 1 95 ? 6.577 -2.522 -30.758 1.00 87.44 95 GLN A O 1
ATOM 759 N N . THR A 1 96 ? 4.796 -2.520 -32.126 1.00 85.94 96 THR A N 1
ATOM 760 C CA . THR A 1 96 ? 5.509 -2.602 -33.403 1.00 85.94 96 THR A CA 1
ATOM 761 C C . THR A 1 96 ? 5.081 -1.412 -34.240 1.00 85.94 96 THR A C 1
ATOM 763 O O . THR A 1 96 ? 3.885 -1.269 -34.498 1.00 85.94 96 THR A O 1
ATOM 766 N N . ASN A 1 97 ? 6.017 -0.581 -34.682 1.00 84.19 97 ASN A N 1
ATOM 767 C CA . ASN A 1 97 ? 5.732 0.570 -35.528 1.00 84.19 97 ASN A CA 1
ATOM 768 C C . ASN A 1 97 ? 6.602 0.530 -36.786 1.00 84.19 97 ASN A C 1
ATOM 770 O O . ASN A 1 97 ? 7.781 0.205 -36.731 1.00 84.19 97 ASN A O 1
ATOM 774 N N . VAL A 1 98 ? 6.021 0.890 -37.921 1.00 85.25 98 VAL A N 1
ATOM 775 C CA . VAL A 1 98 ? 6.719 1.133 -39.182 1.00 85.25 98 VAL A CA 1
ATOM 776 C C . VAL A 1 98 ? 6.515 2.600 -39.514 1.00 85.25 98 VAL A C 1
ATOM 778 O O . VAL A 1 98 ? 5.374 3.060 -39.577 1.00 85.25 98 VAL A O 1
ATOM 781 N N . ILE A 1 99 ? 7.606 3.333 -39.708 1.00 83.75 99 ILE A N 1
ATOM 782 C CA . ILE A 1 99 ? 7.592 4.734 -40.128 1.00 83.75 99 ILE A CA 1
ATOM 783 C C . ILE A 1 99 ? 8.328 4.815 -41.460 1.00 83.75 99 ILE A C 1
ATOM 785 O O . ILE A 1 99 ? 9.505 4.486 -41.525 1.00 83.75 99 ILE A O 1
ATOM 789 N N . ALA A 1 100 ? 7.647 5.259 -42.510 1.00 82.06 100 ALA A N 1
ATOM 790 C CA . ALA A 1 100 ? 8.224 5.530 -43.818 1.00 82.06 100 ALA A CA 1
ATOM 791 C C . ALA A 1 100 ? 8.181 7.038 -44.087 1.00 82.06 100 ALA A C 1
ATOM 793 O O . ALA A 1 100 ? 7.116 7.652 -44.123 1.00 82.06 100 ALA A O 1
ATOM 794 N N . THR A 1 101 ? 9.340 7.651 -44.273 1.00 79.69 101 THR A N 1
ATOM 795 C CA . THR A 1 101 ? 9.493 9.011 -44.790 1.00 79.69 101 THR A CA 1
ATOM 796 C C . THR A 1 101 ? 10.189 8.953 -46.154 1.00 79.69 101 THR A C 1
ATOM 798 O O . THR A 1 101 ? 10.817 7.944 -46.476 1.00 79.69 101 THR A O 1
ATOM 801 N N . PRO A 1 102 ? 10.125 10.021 -46.971 1.00 76.38 102 PRO A N 1
ATOM 802 C CA . PRO A 1 102 ? 10.779 10.053 -48.280 1.00 76.38 102 PRO A CA 1
ATOM 803 C C . PRO A 1 102 ? 12.291 9.786 -48.252 1.00 76.38 102 PRO A C 1
ATOM 805 O O . PRO A 1 102 ? 12.854 9.433 -49.281 1.00 76.38 102 PRO A O 1
ATOM 808 N N . MET A 1 103 ? 12.951 9.972 -47.100 1.00 71.00 103 MET A N 1
ATOM 809 C CA . MET A 1 103 ? 14.386 9.708 -46.935 1.00 71.00 103 MET A CA 1
ATOM 810 C C . MET A 1 103 ? 14.700 8.403 -46.203 1.00 71.00 103 MET A C 1
ATOM 812 O O . MET A 1 103 ? 15.767 7.844 -46.427 1.00 71.00 103 MET A O 1
ATOM 816 N N . GLN A 1 104 ? 13.831 7.932 -45.308 1.00 74.50 104 GLN A N 1
ATOM 817 C CA . GLN A 1 104 ? 14.136 6.781 -44.461 1.00 74.50 104 GLN A CA 1
ATOM 818 C C . GLN A 1 104 ? 12.877 5.988 -44.136 1.00 74.50 104 GLN A C 1
ATOM 820 O O . GLN A 1 104 ? 11.830 6.552 -43.830 1.00 74.50 104 GLN A O 1
ATOM 825 N N . THR A 1 105 ? 12.993 4.665 -44.158 1.00 82.12 105 THR A N 1
ATOM 826 C CA . THR A 1 105 ? 11.983 3.778 -43.581 1.00 82.12 105 THR A CA 1
ATOM 827 C C . THR A 1 105 ? 12.600 3.056 -42.397 1.00 82.12 105 THR A C 1
ATOM 829 O O . THR A 1 105 ? 13.695 2.509 -42.507 1.00 82.12 105 THR A O 1
ATOM 832 N N . THR A 1 106 ? 11.906 3.071 -41.264 1.00 84.81 106 THR A N 1
ATOM 833 C CA . THR A 1 106 ? 12.363 2.479 -40.009 1.00 84.81 106 THR A CA 1
ATOM 834 C C . THR A 1 106 ? 11.270 1.589 -39.435 1.00 84.81 106 THR A C 1
ATOM 836 O O . THR A 1 106 ? 10.131 2.021 -39.240 1.00 84.81 106 THR A O 1
ATOM 839 N N . LEU A 1 107 ? 11.629 0.344 -39.138 1.00 88.69 107 LEU A N 1
ATOM 840 C CA . LEU A 1 107 ? 10.844 -0.583 -38.331 1.00 88.69 107 LEU A CA 1
ATOM 841 C C . LEU A 1 107 ? 11.305 -0.449 -36.876 1.00 88.69 107 LEU A C 1
ATOM 843 O O . LEU A 1 107 ? 12.495 -0.570 -36.607 1.00 88.69 107 LEU A O 1
ATOM 847 N N . SER A 1 108 ? 10.395 -0.240 -35.930 1.00 88.81 108 SER A N 1
ATOM 848 C CA . SER A 1 108 ? 10.699 -0.265 -34.501 1.00 88.81 108 SER A CA 1
ATOM 849 C C . SER A 1 108 ? 9.835 -1.268 -33.747 1.00 88.81 108 SER A C 1
ATOM 851 O O . SER A 1 108 ? 8.617 -1.343 -33.913 1.00 88.81 108 SER A O 1
ATOM 853 N N . PHE A 1 109 ? 10.481 -2.049 -32.891 1.00 91.44 109 PHE A N 1
ATOM 854 C CA . PHE A 1 109 ? 9.850 -2.939 -31.930 1.00 91.44 109 PHE A CA 1
ATOM 855 C C . PHE A 1 109 ? 10.181 -2.441 -30.531 1.00 91.44 109 PHE A C 1
ATOM 857 O O . PHE A 1 109 ? 11.348 -2.253 -30.206 1.00 91.44 109 PHE A O 1
ATOM 864 N N . VAL A 1 110 ? 9.171 -2.223 -29.693 1.00 90.06 110 VAL A N 1
ATOM 865 C CA . VAL A 1 110 ? 9.375 -1.822 -28.301 1.00 90.06 110 VAL A CA 1
ATOM 866 C C . VAL A 1 110 ? 8.648 -2.788 -27.389 1.00 90.06 110 VAL A C 1
ATOM 868 O O . VAL A 1 110 ? 7.433 -2.945 -27.479 1.00 90.06 110 VAL A O 1
ATOM 871 N N . TYR A 1 111 ? 9.389 -3.389 -26.472 1.00 92.25 111 TYR A N 1
ATOM 872 C CA . TYR A 1 111 ? 8.873 -4.199 -25.384 1.00 92.25 111 TYR A CA 1
ATOM 873 C C . TYR A 1 111 ? 9.025 -3.443 -24.067 1.00 92.25 111 TYR A C 1
ATOM 875 O O . TYR A 1 111 ? 10.076 -2.877 -23.784 1.00 92.25 111 TYR A O 1
ATOM 883 N N . SER A 1 112 ? 7.984 -3.431 -23.243 1.00 89.44 112 SER A N 1
ATOM 884 C CA . SER A 1 112 ? 7.977 -2.734 -21.962 1.00 89.44 112 SER A CA 1
ATOM 885 C C . SER A 1 112 ? 7.398 -3.605 -20.857 1.00 89.44 112 SER A C 1
ATOM 887 O O . SER A 1 112 ? 6.397 -4.302 -21.047 1.00 89.44 112 SER A O 1
ATOM 889 N N . ARG A 1 113 ? 8.033 -3.565 -19.684 1.00 88.81 113 ARG A N 1
ATOM 890 C CA . ARG A 1 113 ? 7.613 -4.325 -18.503 1.00 88.81 113 ARG A CA 1
ATOM 891 C C . ARG A 1 113 ? 7.987 -3.592 -17.223 1.00 88.81 113 ARG A C 1
ATOM 893 O O . ARG A 1 113 ? 9.076 -3.030 -17.107 1.00 88.81 113 ARG A O 1
ATOM 900 N N . ASN A 1 114 ? 7.107 -3.641 -16.229 1.00 87.75 114 ASN A N 1
ATOM 901 C CA . ASN A 1 114 ? 7.427 -3.192 -14.882 1.00 87.75 114 ASN A CA 1
ATOM 902 C C . ASN A 1 114 ? 8.249 -4.270 -14.162 1.00 87.75 114 ASN A C 1
AT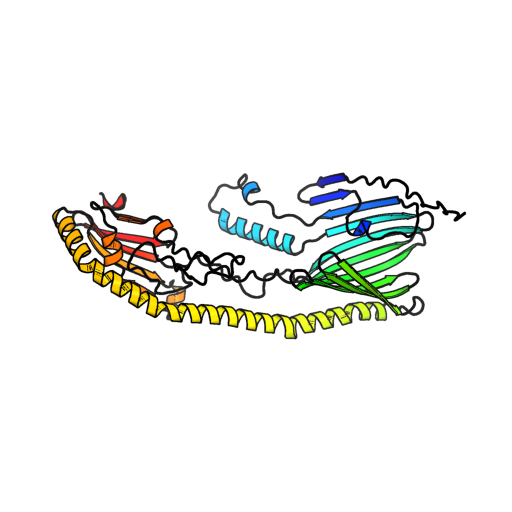OM 904 O O . ASN A 1 114 ? 7.798 -5.396 -13.942 1.00 87.75 114 ASN A O 1
ATOM 908 N N . VAL A 1 115 ? 9.458 -3.905 -13.758 1.00 84.50 115 VAL A N 1
ATOM 909 C CA . VAL A 1 115 ? 10.335 -4.692 -12.893 1.00 84.50 115 VAL A CA 1
ATOM 910 C C . VAL A 1 115 ? 10.237 -4.122 -11.480 1.00 84.50 115 VAL A C 1
ATOM 912 O O . VAL A 1 115 ? 10.011 -2.928 -11.282 1.00 84.50 115 VAL A O 1
ATOM 915 N N . PHE A 1 116 ? 10.374 -4.976 -10.468 1.00 75.44 116 PHE A N 1
ATOM 916 C CA . PHE A 1 116 ? 10.226 -4.595 -9.058 1.00 75.44 116 PHE A CA 1
ATOM 917 C C . PHE A 1 116 ? 8.826 -4.092 -8.659 1.00 75.44 116 PHE A C 1
ATOM 919 O O . PHE A 1 116 ? 8.690 -3.486 -7.602 1.00 75.44 116 PHE A O 1
ATOM 926 N N . SER A 1 117 ? 7.773 -4.411 -9.423 1.00 66.25 117 SER A N 1
ATOM 927 C CA . SER A 1 117 ? 6.369 -4.152 -9.039 1.00 66.25 117 SER A CA 1
ATOM 928 C C . SER A 1 117 ? 5.841 -5.104 -7.948 1.00 66.25 117 SER A C 1
ATOM 930 O O . SER A 1 117 ? 4.631 -5.214 -7.742 1.00 66.25 117 SER A O 1
ATOM 932 N N . GLY A 1 118 ? 6.727 -5.884 -7.321 1.00 59.91 118 GLY A N 1
ATOM 933 C CA . GLY A 1 118 ? 6.357 -6.887 -6.330 1.00 59.91 118 GLY A CA 1
ATOM 934 C C . GLY A 1 118 ? 5.689 -6.261 -5.108 1.00 59.91 118 GLY A C 1
ATOM 935 O O . GLY A 1 118 ? 5.820 -5.061 -4.863 1.00 59.91 118 GLY A O 1
ATOM 936 N N . LYS A 1 119 ? 4.994 -7.106 -4.331 1.00 54.69 119 LYS A N 1
ATOM 937 C CA . LYS A 1 119 ? 4.420 -6.744 -3.027 1.00 54.69 119 LYS A CA 1
ATOM 938 C C . LYS A 1 119 ? 5.434 -5.904 -2.247 1.00 54.69 119 LYS A C 1
ATOM 940 O O . LYS A 1 119 ? 6.626 -6.233 -2.242 1.00 54.69 119 LYS A O 1
ATOM 945 N N . THR A 1 120 ? 4.967 -4.832 -1.610 1.00 52.53 120 THR A N 1
ATOM 946 C CA . THR A 1 120 ? 5.784 -4.072 -0.665 1.00 52.53 120 THR A CA 1
ATOM 947 C C . THR A 1 120 ? 6.477 -5.061 0.279 1.00 52.53 120 THR A C 1
ATOM 949 O O . THR A 1 120 ? 5.946 -6.123 0.599 1.00 52.53 120 THR A O 1
ATOM 952 N N . ALA A 1 121 ? 7.720 -4.785 0.680 1.00 45.47 121 ALA A N 1
ATOM 953 C CA . ALA A 1 121 ? 8.520 -5.730 1.472 1.00 45.47 121 ALA A CA 1
ATOM 954 C C . ALA A 1 121 ? 7.965 -5.999 2.890 1.00 45.47 121 ALA A C 1
ATOM 956 O O . ALA A 1 121 ? 8.645 -6.605 3.718 1.00 45.47 121 ALA A O 1
ATOM 957 N N . TYR A 1 122 ? 6.778 -5.488 3.185 1.00 51.97 122 TYR A N 1
ATOM 958 C CA . TYR A 1 122 ? 6.008 -5.709 4.386 1.00 51.97 122 TYR A CA 1
ATOM 959 C C . TYR A 1 122 ? 4.661 -6.281 3.964 1.00 51.97 122 TYR A C 1
ATOM 961 O O . TYR A 1 122 ? 4.043 -5.824 3.006 1.00 51.97 122 TYR A O 1
ATOM 969 N N . GLU A 1 123 ? 4.215 -7.296 4.690 1.00 44.25 123 GLU A N 1
ATOM 970 C CA . GLU A 1 123 ? 2.833 -7.726 4.614 1.00 44.25 123 GLU A CA 1
ATOM 971 C C . GLU A 1 123 ? 1.948 -6.513 4.909 1.00 44.25 123 GLU A C 1
ATOM 973 O O . GLU A 1 123 ? 2.211 -5.754 5.849 1.00 44.25 123 GLU A O 1
ATOM 978 N N . ARG A 1 124 ? 0.967 -6.275 4.034 1.00 47.41 124 ARG A N 1
ATOM 979 C CA . ARG A 1 124 ? -0.037 -5.237 4.238 1.00 47.41 124 ARG A CA 1
ATOM 980 C C . ARG A 1 124 ? -0.646 -5.555 5.596 1.00 47.41 124 ARG A C 1
ATOM 982 O O . ARG A 1 124 ? -1.287 -6.595 5.726 1.00 47.41 124 ARG A O 1
ATOM 989 N N . LEU A 1 125 ? -0.430 -4.699 6.593 1.00 46.28 125 LEU A N 1
ATOM 990 C CA . LEU A 1 125 ? -1.340 -4.683 7.727 1.00 46.28 125 LEU A CA 1
ATOM 991 C C . LEU A 1 125 ? -2.695 -4.457 7.065 1.00 46.28 125 LEU A C 1
ATOM 993 O O . LEU A 1 125 ? -2.908 -3.434 6.411 1.00 46.28 125 LEU A O 1
ATOM 997 N N . ARG A 1 126 ? -3.554 -5.478 7.060 1.00 45.81 126 ARG A N 1
ATOM 998 C CA . ARG A 1 126 ? -4.934 -5.254 6.655 1.00 45.81 126 ARG A CA 1
ATOM 999 C C . ARG A 1 126 ? -5.405 -4.118 7.561 1.00 45.81 126 ARG A C 1
ATOM 1001 O O . ARG A 1 126 ? -5.032 -4.074 8.734 1.00 45.81 126 ARG A O 1
ATOM 1008 N N . SER A 1 127 ? -6.092 -3.132 6.992 1.00 42.88 127 SER A N 1
ATOM 1009 C CA . SER A 1 127 ? -6.843 -2.181 7.799 1.00 42.88 127 SER A CA 1
ATOM 1010 C C . SER A 1 127 ? -7.874 -3.023 8.532 1.00 42.88 127 SER A C 1
ATOM 1012 O O . SER A 1 127 ? -8.936 -3.326 7.993 1.00 42.88 127 SER A O 1
ATOM 1014 N N . GLU A 1 128 ? -7.494 -3.542 9.690 1.00 45.81 128 GLU A N 1
ATOM 1015 C CA . GLU A 1 128 ? -8.442 -4.186 10.563 1.00 45.81 128 GLU A CA 1
ATOM 1016 C C . GLU A 1 128 ? -9.361 -3.074 11.022 1.00 45.81 128 GLU A C 1
ATOM 1018 O O . GLU A 1 128 ? -8.923 -1.992 11.429 1.00 45.81 128 GLU A O 1
ATOM 1023 N N . TRP A 1 129 ? -10.645 -3.318 10.804 1.00 38.00 129 TRP A N 1
ATOM 1024 C CA . TRP A 1 129 ? -11.692 -2.462 11.299 1.00 38.00 129 TRP A CA 1
ATOM 1025 C C . TRP A 1 129 ? -11.463 -2.328 12.802 1.00 38.00 129 TRP A C 1
ATOM 1027 O O . TRP A 1 129 ? -11.455 -3.323 13.518 1.00 38.00 129 TRP A O 1
ATOM 1037 N N . SER A 1 130 ? -11.165 -1.118 13.255 1.00 48.88 130 SER A N 1
ATOM 1038 C CA . SER A 1 130 ? -11.059 -0.828 14.675 1.00 48.88 130 SER A CA 1
ATOM 1039 C C . SER A 1 130 ? -12.149 0.151 15.045 1.00 48.88 130 SER A C 1
ATOM 1041 O O . SER A 1 130 ? -12.523 1.002 14.238 1.00 48.88 130 SER A O 1
ATOM 1043 N N . SER A 1 131 ? -12.557 0.089 16.302 1.00 41.75 131 SER A N 1
ATOM 1044 C CA . SER A 1 131 ? -13.375 1.059 17.019 1.00 41.75 131 SER A CA 1
ATOM 1045 C C . SER A 1 131 ? -12.754 2.471 17.120 1.00 41.75 131 SER A C 1
ATOM 1047 O O . SER A 1 131 ? -12.991 3.190 18.077 1.00 41.75 131 SER A O 1
ATOM 1049 N N . GLU A 1 132 ? -11.970 2.893 16.136 1.00 48.59 132 GLU A N 1
ATOM 1050 C CA . GLU A 1 132 ? -11.490 4.255 15.913 1.00 48.59 132 GLU A CA 1
ATOM 1051 C C . GLU A 1 132 ? -11.647 4.623 14.422 1.00 48.59 132 GLU A C 1
ATOM 1053 O O . GLU A 1 132 ? -10.881 5.397 13.860 1.00 48.59 132 GLU A O 1
ATOM 1058 N N . GLY A 1 133 ? -12.639 4.058 13.735 1.00 46.28 133 GLY A N 1
ATOM 1059 C CA . GLY A 1 133 ? -12.852 4.272 12.310 1.00 46.28 133 GLY A CA 1
ATOM 1060 C C . GLY A 1 133 ? -11.837 3.573 11.405 1.00 46.28 133 GLY A C 1
ATOM 1061 O O . GLY A 1 133 ? -10.954 2.818 11.823 1.00 46.28 133 GLY A O 1
ATOM 1062 N N . HIS A 1 134 ? -11.998 3.825 10.106 1.00 43.41 134 HIS A N 1
ATOM 1063 C CA . HIS A 1 134 ? -11.095 3.321 9.085 1.00 43.41 134 HIS A CA 1
ATOM 1064 C C . HIS A 1 134 ? -9.775 4.094 9.164 1.00 43.41 134 HIS A C 1
ATOM 1066 O O . HIS A 1 134 ? -9.603 5.138 8.532 1.00 43.41 134 HIS A O 1
ATOM 1072 N N . HIS A 1 135 ? -8.806 3.557 9.906 1.00 48.59 135 HIS A N 1
ATOM 1073 C CA . HIS A 1 135 ? -7.424 4.005 9.793 1.00 48.59 135 HIS A CA 1
ATOM 1074 C C . HIS A 1 135 ? -6.916 3.597 8.418 1.00 48.59 135 HIS A C 1
ATOM 1076 O O . HIS A 1 135 ? -6.384 2.500 8.233 1.00 48.59 135 HIS A O 1
ATOM 1082 N N . SER A 1 136 ? -7.065 4.487 7.434 1.00 46.19 136 SER A N 1
ATOM 1083 C CA . SER A 1 136 ? -6.299 4.345 6.209 1.00 46.19 136 SER A CA 1
ATOM 1084 C C . SER A 1 136 ? -4.839 4.323 6.645 1.00 46.19 136 SER A C 1
ATOM 1086 O O . SER A 1 136 ? -4.297 5.291 7.210 1.00 46.19 136 SER A O 1
ATOM 1088 N N . LEU A 1 137 ? -4.181 3.186 6.422 1.00 52.31 137 LEU A N 1
ATOM 1089 C CA . LEU A 1 137 ? -2.734 3.214 6.340 1.00 52.31 137 LEU A CA 1
ATOM 1090 C C . LEU A 1 137 ? -2.384 4.346 5.371 1.00 52.31 137 LEU A C 1
ATOM 1092 O O . LEU A 1 137 ? -3.149 4.569 4.425 1.00 52.31 137 LEU A O 1
ATOM 1096 N N . PRO A 1 138 ? -1.314 5.120 5.646 1.00 52.97 138 PRO A N 1
ATOM 1097 C CA . PRO A 1 138 ? -0.869 6.107 4.672 1.00 52.97 138 PRO A CA 1
ATOM 1098 C C . PRO A 1 138 ? -0.848 5.403 3.322 1.00 52.97 138 PRO A C 1
ATOM 1100 O O . PRO A 1 138 ? -0.371 4.267 3.284 1.00 52.97 138 PRO A O 1
ATOM 1103 N N . GLU A 1 139 ? -1.425 6.015 2.285 1.00 50.50 139 GLU A N 1
ATOM 1104 C CA . GLU A 1 139 ? -1.371 5.430 0.951 1.00 50.50 139 GLU A CA 1
ATOM 1105 C C . GLU A 1 139 ? 0.077 5.038 0.696 1.00 50.50 139 GLU A C 1
ATOM 1107 O O . GLU A 1 139 ? 0.988 5.875 0.694 1.00 50.50 139 GLU A O 1
ATOM 1112 N N . ASP A 1 140 ? 0.302 3.729 0.621 1.00 50.81 140 ASP A N 1
ATOM 1113 C CA . ASP A 1 140 ? 1.604 3.216 0.278 1.00 50.81 140 ASP A CA 1
ATOM 1114 C C . ASP A 1 140 ? 1.845 3.737 -1.126 1.00 50.81 140 ASP A C 1
ATOM 1116 O O . ASP A 1 140 ? 1.130 3.356 -2.053 1.00 50.81 140 ASP A O 1
ATOM 1120 N N . ASN A 1 141 ? 2.804 4.656 -1.255 1.00 53.06 141 ASN A N 1
ATOM 1121 C CA . ASN A 1 141 ? 3.255 5.142 -2.548 1.00 53.06 141 ASN A CA 1
ATOM 1122 C C . ASN A 1 141 ? 3.476 3.892 -3.407 1.00 53.06 141 ASN A C 1
ATOM 1124 O O . ASN A 1 141 ? 4.263 3.025 -3.004 1.00 53.06 141 ASN A O 1
ATOM 1128 N N . GLU A 1 142 ? 2.680 3.760 -4.475 1.00 56.25 142 GLU A N 1
ATOM 1129 C CA . GLU A 1 142 ? 2.562 2.553 -5.297 1.00 56.25 142 GLU A CA 1
ATOM 1130 C C . GLU A 1 142 ? 3.963 1.967 -5.505 1.00 56.25 142 GLU A C 1
ATOM 1132 O O . GLU A 1 142 ? 4.891 2.756 -5.737 1.00 56.25 142 GLU A O 1
ATOM 1137 N N . PRO A 1 143 ? 4.175 0.639 -5.333 1.00 56.78 143 PRO A N 1
ATOM 1138 C CA . PRO A 1 143 ? 5.511 0.054 -5.349 1.00 56.78 143 PRO A CA 1
ATOM 1139 C C . PRO A 1 143 ? 6.272 0.640 -6.525 1.00 56.78 143 PRO A C 1
ATOM 1141 O O . PRO A 1 143 ? 5.850 0.466 -7.669 1.00 56.78 143 PRO A O 1
ATOM 1144 N N . ARG A 1 144 ? 7.324 1.414 -6.205 1.00 69.56 144 ARG A N 1
ATOM 1145 C CA . ARG A 1 144 ? 8.063 2.283 -7.131 1.00 69.56 144 ARG A CA 1
ATOM 1146 C C . ARG A 1 144 ? 8.797 1.432 -8.154 1.00 69.56 144 ARG A C 1
ATOM 1148 O O . ARG A 1 144 ? 10.018 1.265 -8.076 1.00 69.56 144 ARG A O 1
ATOM 1155 N N . SER A 1 145 ? 8.023 0.843 -9.051 1.00 82.25 145 SER A N 1
ATOM 1156 C CA . SER A 1 145 ? 8.461 -0.101 -10.051 1.00 82.25 145 SER A CA 1
ATOM 1157 C C . SER A 1 145 ? 9.308 0.635 -11.070 1.00 82.25 145 SER A C 1
ATOM 1159 O O . SER A 1 145 ? 9.130 1.826 -11.341 1.00 82.25 145 SER A O 1
ATOM 1161 N N . VAL A 1 146 ? 10.293 -0.083 -11.585 1.00 88.31 146 VAL A N 1
ATOM 1162 C CA . VAL A 1 146 ? 11.114 0.401 -12.680 1.00 88.31 146 VAL A CA 1
ATOM 1163 C C . VAL A 1 146 ? 10.489 -0.148 -13.944 1.00 88.31 146 VAL A C 1
ATOM 1165 O O . VAL A 1 146 ? 10.491 -1.357 -14.162 1.00 88.31 146 VAL A O 1
ATOM 1168 N N . ARG A 1 147 ? 9.933 0.726 -14.772 1.00 88.31 147 ARG A N 1
ATOM 1169 C CA . ARG A 1 147 ? 9.471 0.362 -16.104 1.00 88.31 147 ARG A CA 1
ATOM 1170 C C . ARG A 1 147 ? 10.676 0.285 -17.025 1.00 88.31 147 ARG A C 1
ATOM 1172 O O . ARG A 1 147 ? 11.289 1.307 -17.326 1.00 88.31 147 ARG A O 1
ATOM 1179 N N . VAL A 1 148 ? 11.002 -0.932 -17.433 1.00 91.38 148 VAL A N 1
ATOM 1180 C CA . VAL A 1 148 ? 12.058 -1.229 -18.397 1.00 91.38 148 VAL A CA 1
ATOM 1181 C C . VAL A 1 148 ? 11.433 -1.248 -19.781 1.00 91.38 148 VAL A C 1
ATOM 1183 O O . VAL A 1 148 ? 10.467 -1.974 -20.004 1.00 91.38 148 VAL A O 1
ATOM 1186 N N . ASN A 1 149 ? 11.986 -0.453 -20.687 1.00 91.81 149 ASN A N 1
ATOM 1187 C CA . ASN A 1 149 ? 11.638 -0.404 -22.097 1.00 91.81 149 ASN A CA 1
ATOM 1188 C C . ASN A 1 149 ? 12.846 -0.876 -22.904 1.00 91.81 149 ASN A C 1
ATOM 1190 O O . ASN A 1 149 ? 13.945 -0.364 -22.717 1.00 91.81 149 ASN A O 1
ATOM 1194 N N . VAL A 1 150 ? 12.642 -1.836 -23.792 1.00 93.31 150 VAL A N 1
ATOM 1195 C CA . VAL A 1 150 ? 13.633 -2.325 -24.748 1.00 93.31 150 VAL A CA 1
ATOM 1196 C C . VAL A 1 150 ? 13.102 -1.994 -26.129 1.00 93.31 150 VAL A C 1
ATOM 1198 O O . VAL A 1 150 ? 12.054 -2.493 -26.523 1.00 93.31 150 VAL A O 1
ATOM 1201 N N . GLU A 1 151 ? 13.798 -1.120 -26.833 1.00 91.62 151 GLU A N 1
ATOM 1202 C CA . GLU A 1 151 ? 13.501 -0.678 -28.186 1.00 91.62 151 GLU A CA 1
ATOM 1203 C C . GLU A 1 151 ? 14.558 -1.241 -29.136 1.00 91.62 151 GLU A C 1
ATOM 1205 O O . GLU A 1 151 ? 15.754 -1.179 -28.865 1.00 91.62 151 GLU A O 1
ATOM 1210 N N . THR A 1 152 ? 14.114 -1.800 -30.250 1.00 92.12 152 THR A N 1
ATOM 1211 C CA . THR A 1 152 ? 14.954 -2.278 -31.346 1.00 92.12 152 THR A CA 1
ATOM 1212 C C . THR A 1 152 ? 14.469 -1.604 -32.614 1.00 92.12 152 THR A C 1
ATOM 1214 O O . THR A 1 152 ? 13.269 -1.599 -32.887 1.00 92.12 152 THR A O 1
ATOM 1217 N N . THR A 1 153 ? 15.381 -1.019 -33.378 1.00 88.75 153 THR A N 1
ATOM 1218 C CA . THR A 1 153 ? 15.081 -0.289 -34.608 1.00 88.75 153 THR A CA 1
ATOM 1219 C C . THR A 1 153 ? 15.878 -0.876 -35.758 1.00 88.75 153 THR A C 1
ATOM 1221 O O . THR A 1 153 ? 17.080 -1.071 -35.628 1.00 88.75 153 THR A O 1
ATOM 1224 N N . VAL A 1 154 ? 15.219 -1.138 -36.880 1.00 90.50 154 VAL A N 1
ATOM 1225 C CA . VAL A 1 154 ? 15.846 -1.629 -38.107 1.00 90.50 154 VAL A CA 1
ATOM 1226 C C . VAL A 1 154 ? 15.583 -0.616 -39.214 1.00 90.50 154 VAL A C 1
ATOM 1228 O O . VAL A 1 154 ? 14.423 -0.295 -39.502 1.00 90.50 154 VAL A O 1
ATOM 1231 N N . GLY A 1 155 ? 16.654 -0.082 -39.794 1.00 85.31 155 GLY A N 1
ATOM 1232 C CA . GLY A 1 155 ? 16.608 0.792 -40.962 1.00 85.31 155 GLY A CA 1
ATOM 1233 C C . GLY A 1 155 ? 16.455 0.015 -42.272 1.00 85.31 155 GLY A C 1
ATOM 1234 O O . GLY A 1 155 ? 16.645 -1.200 -42.331 1.00 85.31 155 GLY A O 1
ATOM 1235 N N . LEU A 1 156 ? 16.098 0.717 -43.349 1.00 80.44 156 LEU A N 1
ATOM 1236 C CA . LEU A 1 156 ? 15.999 0.137 -44.698 1.00 80.44 156 LEU A CA 1
ATOM 1237 C C . LEU A 1 156 ? 17.372 -0.264 -45.270 1.00 80.44 156 LEU A C 1
ATOM 1239 O O . LEU A 1 156 ? 17.460 -1.147 -46.116 1.00 80.44 156 LEU A O 1
ATOM 1243 N N . ASP A 1 157 ? 18.435 0.346 -44.754 1.00 81.19 157 ASP A N 1
ATOM 1244 C CA . ASP A 1 157 ? 19.838 -0.029 -44.944 1.00 81.19 157 ASP A CA 1
ATOM 1245 C C . ASP A 1 157 ? 20.254 -1.277 -44.140 1.00 81.19 157 ASP A C 1
ATOM 1247 O O . ASP A 1 157 ? 21.429 -1.634 -44.129 1.00 81.19 157 ASP A O 1
ATOM 1251 N N . LEU A 1 158 ? 19.297 -1.951 -43.486 1.00 80.88 158 LEU A N 1
ATOM 1252 C CA . LEU A 1 158 ? 19.506 -3.074 -42.567 1.00 80.88 158 LEU A CA 1
ATOM 1253 C C . LEU A 1 158 ? 20.360 -2.718 -41.341 1.00 80.88 158 LEU A C 1
ATOM 1255 O O . LEU A 1 158 ? 20.816 -3.619 -40.634 1.00 80.88 158 LEU A O 1
ATOM 1259 N N . ALA A 1 159 ? 20.543 -1.429 -41.047 1.00 82.06 159 ALA A N 1
ATOM 1260 C CA . ALA A 1 159 ? 21.236 -1.009 -39.844 1.00 82.06 159 ALA A CA 1
ATOM 1261 C C . ALA A 1 159 ? 20.376 -1.306 -38.603 1.00 82.06 159 ALA A C 1
ATOM 1263 O O . ALA A 1 159 ? 19.161 -1.074 -38.586 1.00 82.06 159 ALA A O 1
ATOM 1264 N N . LEU A 1 160 ? 21.008 -1.895 -37.586 1.00 85.25 160 LEU A N 1
ATOM 1265 C CA . LEU A 1 160 ? 20.357 -2.353 -36.364 1.00 85.25 160 LEU A CA 1
ATOM 1266 C C . LEU A 1 160 ? 20.713 -1.422 -35.204 1.00 85.25 160 LEU A C 1
ATOM 1268 O O . LEU A 1 160 ? 21.814 -1.470 -34.659 1.00 85.25 160 LEU A O 1
ATOM 1272 N N . GLY A 1 161 ? 19.723 -0.659 -34.760 1.00 88.06 161 GLY A N 1
ATOM 1273 C CA . GLY A 1 161 ? 19.769 0.107 -33.523 1.00 88.06 161 GLY A CA 1
ATOM 1274 C C . GLY A 1 161 ? 19.037 -0.602 -32.387 1.00 88.06 161 GLY A C 1
ATOM 1275 O O . GLY A 1 161 ? 18.066 -1.335 -32.586 1.00 88.06 161 GLY A O 1
ATOM 1276 N N . TRP A 1 162 ? 19.471 -0.351 -31.160 1.00 90.00 162 TRP A N 1
ATOM 1277 C CA . TRP A 1 162 ? 18.761 -0.792 -29.962 1.00 90.00 162 TRP A CA 1
ATOM 1278 C C . TRP A 1 162 ? 18.894 0.246 -28.855 1.00 90.00 162 TRP A C 1
ATOM 1280 O O . TRP A 1 162 ? 19.860 1.001 -28.803 1.00 90.00 162 TRP A O 1
ATOM 1290 N N . HIS A 1 163 ? 17.912 0.305 -27.965 1.00 91.00 163 HIS A N 1
ATOM 1291 C CA . HIS A 1 163 ? 17.860 1.261 -26.872 1.00 91.00 163 HIS A CA 1
ATOM 1292 C C . HIS A 1 163 ? 17.103 0.667 -25.683 1.00 91.00 163 HIS A C 1
ATOM 1294 O O . HIS A 1 163 ? 15.946 0.274 -25.793 1.00 91.00 163 HIS A O 1
ATOM 1300 N N . ILE A 1 164 ? 17.759 0.597 -24.530 1.00 92.75 164 ILE A N 1
ATOM 1301 C CA . ILE A 1 164 ? 17.195 0.077 -23.285 1.00 92.75 164 ILE A CA 1
ATOM 1302 C C . ILE A 1 164 ? 17.026 1.255 -22.333 1.00 92.75 164 ILE A C 1
ATOM 1304 O O . ILE A 1 164 ? 18.016 1.869 -21.962 1.00 92.75 164 ILE A O 1
ATOM 1308 N N . GLU A 1 165 ? 15.801 1.571 -21.917 1.00 91.38 165 GLU A N 1
ATOM 1309 C CA . GLU A 1 165 ? 15.479 2.672 -20.999 1.00 91.38 165 GLU A CA 1
ATOM 1310 C C . GLU A 1 165 ? 14.784 2.139 -19.741 1.00 91.38 165 GLU A C 1
ATOM 1312 O O . GLU A 1 165 ? 13.710 1.546 -19.813 1.00 91.38 165 GLU A O 1
ATOM 1317 N N . GLY A 1 166 ? 15.366 2.382 -18.569 1.00 91.69 166 GLY A N 1
ATOM 1318 C CA . GLY A 1 166 ? 14.723 2.164 -17.277 1.00 91.69 166 GLY A CA 1
ATOM 1319 C C . GLY A 1 166 ? 14.141 3.471 -16.754 1.00 91.69 166 GLY A C 1
ATOM 1320 O O . GLY A 1 166 ? 14.876 4.427 -16.533 1.00 91.69 166 GLY A O 1
ATOM 1321 N N . THR A 1 167 ? 12.832 3.520 -16.519 1.00 90.00 167 THR A N 1
ATOM 1322 C CA . THR A 1 167 ? 12.130 4.694 -15.974 1.00 90.00 167 THR A CA 1
ATOM 1323 C C . THR A 1 167 ? 11.503 4.365 -14.623 1.00 90.00 167 THR A C 1
ATOM 1325 O O . THR A 1 167 ? 10.913 3.302 -14.443 1.00 90.00 167 THR A O 1
ATOM 1328 N N . ARG A 1 168 ? 11.624 5.265 -13.646 1.00 87.69 168 ARG A N 1
ATOM 1329 C CA . ARG A 1 168 ? 11.088 5.102 -12.291 1.00 87.69 168 ARG A CA 1
ATOM 1330 C C . ARG A 1 168 ? 10.381 6.367 -11.827 1.00 87.69 168 ARG A C 1
ATOM 1332 O O . ARG A 1 168 ? 10.862 7.482 -12.025 1.00 87.69 168 ARG A O 1
ATOM 1339 N N . GLN A 1 169 ? 9.264 6.185 -11.135 1.00 84.62 169 GLN A N 1
ATOM 1340 C CA . GLN A 1 169 ? 8.578 7.257 -10.426 1.00 84.62 169 GLN A CA 1
ATOM 1341 C C . GLN A 1 169 ? 9.246 7.514 -9.066 1.00 84.62 169 GLN A C 1
ATOM 1343 O O . GLN A 1 169 ? 9.334 6.620 -8.224 1.00 84.62 169 GLN A O 1
ATOM 1348 N N . VAL A 1 170 ? 9.765 8.729 -8.868 1.00 82.56 170 VAL A N 1
ATOM 1349 C CA . VAL A 1 170 ? 10.496 9.129 -7.646 1.00 82.56 170 VAL A CA 1
ATOM 1350 C C . VAL A 1 170 ? 9.600 9.912 -6.682 1.00 82.56 170 VAL A C 1
ATOM 1352 O O . VAL A 1 170 ? 9.785 9.844 -5.466 1.00 82.56 170 VAL A O 1
ATOM 1355 N N . GLY A 1 171 ? 8.598 10.607 -7.217 1.00 78.50 171 GLY A N 1
ATOM 1356 C CA . GLY A 1 171 ? 7.534 11.268 -6.464 1.00 78.50 171 GLY A CA 1
ATOM 1357 C C . GLY A 1 171 ? 6.229 11.240 -7.252 1.00 78.50 171 GLY A C 1
ATOM 1358 O O . GLY A 1 171 ? 6.182 10.686 -8.347 1.00 78.50 171 GLY A O 1
ATOM 1359 N N . ASP A 1 172 ? 5.187 11.871 -6.731 1.00 78.94 172 ASP A N 1
ATOM 1360 C CA . ASP A 1 172 ? 3.819 11.694 -7.245 1.00 78.94 172 ASP A CA 1
ATOM 1361 C C . ASP A 1 172 ? 3.672 12.156 -8.702 1.00 78.94 172 ASP A C 1
ATOM 1363 O O . ASP A 1 172 ? 2.992 11.522 -9.502 1.00 78.94 172 ASP A O 1
ATOM 1367 N N . PHE A 1 173 ? 4.424 13.192 -9.087 1.00 81.81 173 PHE A N 1
ATOM 1368 C CA . PHE A 1 173 ? 4.405 13.753 -10.441 1.00 81.81 173 PHE A CA 1
ATOM 1369 C C . PHE A 1 173 ? 5.756 13.701 -11.152 1.00 81.81 173 PHE A C 1
ATOM 1371 O O . PHE A 1 173 ? 5.857 14.222 -12.258 1.00 81.81 173 PHE A O 1
ATOM 1378 N N . THR A 1 174 ? 6.792 13.118 -10.540 1.00 86.50 174 THR A N 1
ATOM 1379 C CA . THR A 1 174 ? 8.159 13.134 -11.081 1.00 86.50 174 THR A CA 1
ATOM 1380 C C . THR A 1 174 ? 8.612 11.728 -11.447 1.00 86.50 174 THR A C 1
ATOM 1382 O O . THR A 1 174 ? 8.730 10.861 -10.576 1.00 86.50 174 THR A O 1
ATOM 1385 N N . ARG A 1 175 ? 8.952 11.523 -12.723 1.00 88.31 175 ARG A N 1
ATOM 1386 C CA . ARG A 1 175 ? 9.628 10.311 -13.199 1.00 88.31 175 ARG A CA 1
ATOM 1387 C C . ARG A 1 175 ? 11.024 10.655 -13.690 1.00 88.31 175 ARG A C 1
ATOM 1389 O O . ARG A 1 175 ? 11.220 11.676 -14.344 1.00 88.31 175 ARG A O 1
ATOM 1396 N N . LEU A 1 176 ? 11.975 9.803 -13.349 1.00 91.00 176 LEU A N 1
ATOM 1397 C CA . LEU A 1 176 ? 13.342 9.855 -13.841 1.00 91.00 176 LEU A CA 1
ATOM 1398 C C . LEU A 1 176 ? 13.628 8.564 -14.587 1.00 91.00 176 LEU A C 1
ATOM 1400 O O . LEU A 1 176 ? 13.159 7.501 -14.185 1.00 91.00 176 LEU A O 1
ATOM 1404 N N . GLY A 1 177 ? 14.396 8.650 -15.656 1.00 91.56 177 GLY A N 1
ATOM 1405 C CA . GLY A 1 177 ? 14.827 7.498 -16.409 1.00 91.56 177 GLY A CA 1
ATOM 1406 C C . GLY A 1 177 ? 16.248 7.636 -16.905 1.00 91.56 177 GLY A C 1
ATOM 1407 O O . GLY A 1 177 ? 16.778 8.734 -17.080 1.00 91.56 177 GLY A O 1
ATOM 1408 N N . LEU A 1 178 ? 16.857 6.481 -17.104 1.00 92.12 178 LEU A N 1
ATOM 1409 C CA . LEU A 1 178 ? 18.173 6.330 -17.684 1.00 92.12 178 LEU A CA 1
ATOM 1410 C C . LEU A 1 178 ? 18.070 5.257 -18.757 1.00 92.12 178 LEU A C 1
ATOM 1412 O O . LEU A 1 178 ? 17.542 4.174 -18.501 1.00 92.12 178 LEU A O 1
ATOM 1416 N N . GLY A 1 179 ? 18.567 5.561 -19.945 1.00 92.06 179 GLY A N 1
ATOM 1417 C CA . GLY A 1 179 ? 18.643 4.614 -21.036 1.00 92.06 179 GLY A CA 1
ATOM 1418 C C . GLY A 1 179 ? 20.003 4.595 -21.696 1.00 92.06 179 GLY A C 1
ATOM 1419 O O . GLY A 1 179 ? 20.758 5.559 -21.617 1.00 92.06 179 GLY A O 1
ATOM 1420 N N . VAL A 1 180 ? 20.314 3.477 -22.329 1.00 92.31 180 VAL A N 1
ATOM 1421 C CA . VAL A 1 180 ? 21.550 3.240 -23.067 1.00 92.31 180 VAL A CA 1
ATOM 1422 C C . VAL A 1 180 ? 21.171 2.565 -24.370 1.00 92.31 180 VAL A C 1
ATOM 1424 O O . VAL A 1 180 ? 20.367 1.634 -24.374 1.00 92.31 180 VAL A O 1
ATOM 1427 N N . GLY A 1 181 ? 21.714 3.041 -25.480 1.00 90.44 181 GLY A N 1
ATOM 1428 C CA . GLY A 1 181 ? 21.430 2.472 -26.786 1.00 90.44 181 GLY A CA 1
ATOM 1429 C C . GLY A 1 181 ? 22.503 2.774 -27.810 1.00 90.44 181 GLY A C 1
ATOM 1430 O O . GLY A 1 181 ? 23.292 3.698 -27.636 1.00 90.44 181 GLY A O 1
ATOM 1431 N N . VAL A 1 182 ? 22.505 2.004 -28.889 1.00 87.81 182 VAL A N 1
ATOM 1432 C CA . VAL A 1 182 ? 23.359 2.225 -30.054 1.00 87.81 182 VAL A CA 1
ATOM 1433 C C . VAL A 1 182 ? 22.490 2.721 -31.203 1.00 87.81 182 VAL A C 1
ATOM 1435 O O . VAL A 1 182 ? 21.438 2.147 -31.489 1.00 87.81 182 VAL A O 1
ATOM 1438 N N . ARG A 1 183 ? 22.924 3.815 -31.836 1.00 78.19 183 ARG A N 1
ATOM 1439 C CA . ARG A 1 183 ? 22.313 4.380 -33.045 1.00 78.19 183 ARG A CA 1
ATOM 1440 C C . ARG A 1 183 ? 23.362 4.529 -34.134 1.00 78.19 183 ARG A C 1
ATOM 1442 O O . ARG A 1 183 ? 24.432 5.076 -33.873 1.00 78.19 183 ARG A O 1
ATOM 1449 N N . ASP A 1 184 ? 23.003 4.132 -35.347 1.00 68.44 184 ASP A N 1
ATOM 1450 C CA . ASP A 1 184 ? 23.908 3.920 -36.487 1.00 68.44 184 ASP A CA 1
ATOM 1451 C C . ASP A 1 184 ? 24.873 5.091 -36.756 1.00 68.44 184 ASP A C 1
ATOM 1453 O O . ASP A 1 184 ? 26.053 4.887 -37.015 1.00 68.44 184 ASP A O 1
ATOM 1457 N N . MET A 1 185 ? 24.409 6.336 -36.602 1.00 67.25 185 MET A N 1
ATOM 1458 C CA . MET A 1 185 ? 25.221 7.546 -36.830 1.00 67.25 185 MET A CA 1
ATOM 1459 C C . MET A 1 185 ? 25.804 8.185 -35.559 1.00 67.25 185 MET A C 1
ATOM 1461 O O . MET A 1 185 ? 26.710 9.008 -35.643 1.00 67.25 185 MET A O 1
ATOM 1465 N N . GLN A 1 186 ? 25.277 7.863 -34.376 1.00 69.88 186 GLN A N 1
ATOM 1466 C CA . GLN A 1 186 ? 25.626 8.538 -33.112 1.00 69.88 186 GLN A CA 1
ATOM 1467 C C . GLN A 1 186 ? 26.441 7.651 -32.161 1.00 69.88 186 GLN A C 1
ATOM 1469 O O . GLN A 1 186 ? 26.907 8.135 -31.126 1.00 69.88 186 GLN A O 1
ATOM 1474 N N . GLY A 1 187 ? 26.621 6.376 -32.519 1.00 83.88 187 GLY A N 1
ATOM 1475 C CA . GLY A 1 187 ? 27.297 5.373 -31.709 1.00 83.88 187 GLY A CA 1
ATOM 1476 C C . GLY A 1 187 ? 26.533 5.057 -30.427 1.00 83.88 187 GLY A C 1
ATOM 1477 O O . GLY A 1 187 ? 25.301 4.988 -30.431 1.00 83.88 187 GLY A O 1
ATOM 1478 N N . LEU A 1 188 ? 27.264 4.849 -29.332 1.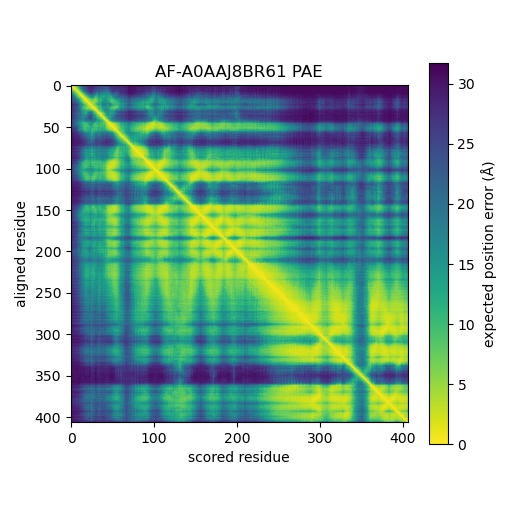00 88.62 188 LEU A N 1
ATOM 1479 C CA . LEU A 1 188 ? 26.698 4.574 -28.015 1.00 88.62 188 LEU A CA 1
ATOM 1480 C C . LEU A 1 188 ? 26.181 5.871 -27.382 1.00 88.62 188 LEU A C 1
ATOM 1482 O O . LEU A 1 188 ? 26.951 6.785 -27.075 1.00 88.62 188 LEU A O 1
ATOM 1486 N N . VAL A 1 189 ? 24.876 5.928 -27.141 1.00 89.75 189 VAL A N 1
ATOM 1487 C CA . VAL A 1 189 ? 24.176 7.072 -26.561 1.00 89.75 189 VAL A CA 1
ATOM 1488 C C . VAL A 1 189 ? 23.569 6.684 -25.219 1.00 89.75 189 VAL A C 1
ATOM 1490 O O . VAL A 1 189 ? 22.810 5.721 -25.106 1.00 89.75 189 VAL A O 1
ATOM 1493 N N . VAL A 1 190 ? 23.858 7.489 -24.203 1.00 90.50 190 VAL A N 1
ATOM 1494 C CA . VAL A 1 190 ? 23.205 7.434 -22.897 1.00 90.50 190 VAL A CA 1
ATOM 1495 C C . VAL A 1 190 ? 22.146 8.524 -22.846 1.00 90.50 190 VAL A C 1
ATOM 1497 O O . VAL A 1 190 ? 22.422 9.698 -23.072 1.00 90.50 190 VAL A O 1
ATOM 1500 N N . THR A 1 191 ? 20.913 8.142 -22.555 1.00 91.06 191 THR A N 1
ATOM 1501 C CA . THR A 1 191 ? 19.763 9.039 -22.520 1.00 91.06 191 THR A CA 1
ATOM 1502 C C . THR A 1 191 ? 19.298 9.226 -21.085 1.00 91.06 191 THR A C 1
ATOM 1504 O O . THR A 1 191 ? 18.859 8.273 -20.448 1.00 91.06 191 THR A O 1
ATOM 1507 N N . MET A 1 192 ? 19.326 10.458 -20.579 1.00 92.56 192 MET A N 1
ATOM 1508 C CA . MET A 1 192 ? 18.685 10.795 -19.307 1.00 92.56 192 MET A CA 1
ATOM 1509 C C . MET A 1 192 ? 17.299 11.379 -19.576 1.00 92.56 192 MET A C 1
ATOM 1511 O O . MET A 1 192 ? 17.165 12.347 -20.330 1.00 92.56 192 MET A O 1
ATOM 1515 N N . SER A 1 193 ? 16.264 10.793 -18.973 1.00 90.44 193 SER A N 1
ATOM 1516 C CA . SER A 1 193 ? 14.890 11.275 -19.077 1.00 90.44 193 SER A CA 1
ATOM 1517 C C . SER A 1 193 ? 14.369 11.795 -17.738 1.00 90.44 193 SER A C 1
ATOM 1519 O O . SER A 1 193 ? 14.579 11.212 -16.679 1.00 90.44 193 SER A O 1
ATOM 1521 N N . TRP A 1 194 ? 13.685 12.931 -17.769 1.00 92.19 194 TRP A N 1
ATOM 1522 C CA . TRP A 1 194 ? 13.002 13.515 -16.622 1.00 92.19 194 TRP A CA 1
ATOM 1523 C C . TRP A 1 194 ? 11.617 13.946 -17.064 1.00 92.19 194 TRP A C 1
ATOM 1525 O O . TRP A 1 194 ? 11.473 14.604 -18.085 1.00 92.19 194 TRP A O 1
ATOM 1535 N N . SER A 1 195 ? 10.577 13.593 -16.323 1.00 89.44 195 SER A N 1
ATOM 1536 C CA . SER A 1 195 ? 9.237 14.083 -16.620 1.00 89.44 195 SER A CA 1
ATOM 1537 C C . SER A 1 195 ? 8.536 14.583 -15.375 1.00 89.44 195 SER A C 1
ATOM 1539 O O . SER A 1 195 ? 8.509 13.869 -14.368 1.00 89.44 195 SER A O 1
ATOM 1541 N N . ARG A 1 196 ? 7.936 15.773 -15.466 1.00 90.56 196 ARG A N 1
ATOM 1542 C CA . ARG A 1 196 ? 7.132 16.378 -14.402 1.00 90.56 196 ARG A CA 1
ATOM 1543 C C . ARG A 1 196 ? 5.949 17.150 -14.980 1.00 90.56 196 ARG A C 1
ATOM 1545 O O . ARG A 1 196 ? 6.133 17.925 -15.909 1.00 90.56 196 ARG A O 1
ATOM 1552 N N . LEU A 1 197 ? 4.749 16.948 -14.422 1.00 84.56 197 LEU A N 1
ATOM 1553 C CA . LEU A 1 197 ? 3.527 17.701 -14.774 1.00 84.56 197 LEU A CA 1
ATOM 1554 C C . LEU A 1 197 ? 3.251 17.762 -16.296 1.00 84.56 197 LEU A C 1
ATOM 1556 O O . LEU A 1 197 ? 2.927 18.810 -16.843 1.00 84.56 197 LEU A O 1
ATOM 1560 N N . GLY A 1 198 ? 3.436 16.637 -16.995 1.00 77.19 198 GLY A N 1
ATOM 1561 C CA . GLY A 1 198 ? 3.226 16.532 -18.447 1.00 77.19 198 GLY A CA 1
ATOM 1562 C C . GLY A 1 198 ? 4.399 16.994 -19.322 1.00 77.19 198 GLY A C 1
ATOM 1563 O O . GLY A 1 198 ? 4.392 16.731 -20.520 1.00 77.19 198 GLY A O 1
ATOM 1564 N N . GLN A 1 199 ? 5.439 17.609 -18.755 1.00 85.81 199 GLN A N 1
ATOM 1565 C CA . GLN A 1 199 ? 6.659 17.974 -19.482 1.00 85.81 199 GLN A CA 1
ATOM 1566 C C . GLN A 1 199 ? 7.658 16.811 -19.458 1.00 85.81 199 GLN A C 1
ATOM 1568 O O . GLN A 1 199 ? 7.866 16.220 -18.397 1.00 85.81 199 GLN A O 1
ATOM 1573 N N . LYS A 1 200 ? 8.290 16.483 -20.597 1.00 85.38 200 LYS A N 1
ATOM 1574 C CA . LYS A 1 200 ? 9.306 15.417 -20.715 1.00 85.38 200 LYS A CA 1
ATOM 1575 C C . LYS A 1 200 ? 10.644 15.953 -21.249 1.00 85.38 200 LYS A C 1
ATOM 1577 O O . LYS A 1 200 ? 10.839 16.147 -22.441 1.00 85.38 200 LYS A O 1
ATOM 1582 N N . ILE A 1 201 ? 11.554 16.113 -20.299 1.00 88.94 201 ILE A N 1
ATOM 1583 C CA . ILE A 1 201 ? 13.013 16.194 -20.347 1.00 88.94 201 ILE A CA 1
ATOM 1584 C C . ILE A 1 201 ? 13.711 15.004 -21.023 1.00 88.94 201 ILE A C 1
ATOM 1586 O O . ILE A 1 201 ? 13.678 13.946 -20.402 1.00 88.94 201 ILE A O 1
ATOM 1590 N N . ARG A 1 202 ? 14.330 15.065 -22.208 1.00 86.38 202 ARG A N 1
ATOM 1591 C CA . ARG A 1 202 ? 15.205 13.965 -22.677 1.00 86.38 202 ARG A CA 1
ATOM 1592 C C . ARG A 1 202 ? 16.532 14.508 -23.198 1.00 86.38 202 ARG A C 1
ATOM 1594 O O . ARG A 1 202 ? 16.548 15.207 -24.203 1.00 86.38 202 ARG A O 1
ATOM 1601 N N . VAL A 1 203 ? 17.625 14.156 -22.523 1.00 90.50 203 VAL A N 1
ATOM 1602 C CA . VAL A 1 203 ? 18.986 14.591 -22.860 1.00 90.50 203 VAL A CA 1
ATOM 1603 C C . VAL A 1 203 ? 19.787 13.381 -23.353 1.00 90.50 203 VAL A C 1
ATOM 1605 O O . VAL A 1 203 ? 20.157 12.539 -22.531 1.00 90.50 203 VAL A O 1
ATOM 1608 N N . PRO A 1 204 ? 20.013 13.245 -24.672 1.00 89.12 204 PRO A N 1
ATOM 1609 C CA . PRO A 1 204 ? 20.901 12.231 -25.224 1.00 89.12 204 PRO A CA 1
ATOM 1610 C C . PRO A 1 204 ? 22.357 12.708 -25.159 1.00 89.12 204 PRO A C 1
ATOM 1612 O O . PRO A 1 204 ? 22.688 13.792 -25.633 1.00 89.12 204 PRO A O 1
ATOM 1615 N N . VAL A 1 205 ? 23.230 11.882 -24.596 1.00 87.62 205 VAL A N 1
ATOM 1616 C CA . VAL A 1 205 ? 24.677 12.100 -24.524 1.00 87.62 205 VAL A CA 1
ATOM 1617 C C . VAL A 1 205 ? 25.350 10.991 -25.321 1.00 87.62 205 VAL A C 1
ATOM 1619 O O . VAL A 1 205 ? 25.266 9.825 -24.942 1.00 87.62 205 VAL A O 1
ATOM 1622 N N . SER A 1 206 ? 25.995 11.334 -26.436 1.00 86.94 206 SER A N 1
ATOM 1623 C CA . SER A 1 206 ? 26.846 10.384 -27.162 1.00 86.94 206 SER A CA 1
ATOM 1624 C C . SER A 1 206 ? 28.142 10.201 -26.373 1.00 86.94 206 SER A C 1
ATOM 1626 O O . SER A 1 206 ? 28.835 11.175 -26.085 1.00 86.94 206 SER A O 1
ATOM 1628 N N . VAL A 1 207 ? 28.415 8.966 -25.955 1.00 85.81 207 VAL A N 1
ATOM 1629 C CA . VAL A 1 207 ? 29.586 8.615 -25.138 1.00 85.81 207 VAL A CA 1
ATOM 1630 C C . VAL A 1 207 ? 30.706 8.089 -26.025 1.00 85.81 207 VAL A C 1
ATOM 1632 O O . VAL A 1 207 ? 31.867 8.418 -25.801 1.00 85.81 207 VAL A O 1
ATOM 1635 N N . ILE A 1 208 ? 30.361 7.277 -27.031 1.00 85.50 208 ILE A N 1
ATOM 1636 C CA . ILE A 1 208 ? 31.330 6.624 -27.918 1.00 85.50 208 ILE A CA 1
ATOM 1637 C C . ILE A 1 208 ? 30.830 6.711 -29.365 1.00 85.50 208 ILE A C 1
ATOM 1639 O O . ILE A 1 208 ? 29.707 6.277 -29.629 1.00 85.50 208 ILE A O 1
ATOM 1643 N N . PRO A 1 209 ? 31.637 7.229 -30.309 1.00 83.69 209 PRO A N 1
ATOM 1644 C CA . PRO A 1 209 ? 31.322 7.209 -31.737 1.00 83.69 209 PRO A CA 1
ATOM 1645 C C . PRO A 1 209 ? 31.231 5.783 -32.293 1.00 83.69 209 PRO A C 1
ATOM 1647 O O . PRO A 1 209 ? 31.958 4.899 -31.851 1.00 83.69 209 PRO A O 1
ATOM 1650 N N . PHE A 1 210 ? 30.397 5.570 -33.315 1.00 75.31 210 PHE A N 1
ATOM 1651 C CA . PHE A 1 210 ? 30.065 4.241 -33.857 1.00 75.31 210 PHE A CA 1
ATOM 1652 C C . PHE A 1 210 ? 31.281 3.354 -34.201 1.00 75.31 210 PHE A C 1
ATOM 1654 O O . PHE A 1 210 ? 31.258 2.161 -33.924 1.00 75.31 210 PHE A O 1
ATOM 1661 N N . GLY A 1 211 ? 32.370 3.929 -34.723 1.00 72.38 211 GLY A N 1
ATOM 1662 C CA . GLY A 1 211 ? 33.562 3.172 -35.142 1.00 72.38 211 GLY A CA 1
ATOM 1663 C C . GLY A 1 211 ? 34.394 2.536 -34.017 1.00 72.38 211 GLY A C 1
ATOM 1664 O O . GLY A 1 211 ? 35.325 1.799 -34.314 1.00 72.38 211 GLY A O 1
ATOM 1665 N N . LEU A 1 212 ? 34.085 2.828 -32.750 1.00 79.25 212 LEU A N 1
ATOM 1666 C CA . LEU A 1 212 ? 34.778 2.308 -31.559 1.00 79.25 212 LEU A CA 1
ATOM 1667 C C . LEU A 1 212 ? 33.817 1.540 -30.631 1.00 79.25 212 LEU A C 1
ATOM 1669 O O . LEU A 1 212 ? 34.122 1.315 -29.460 1.00 79.25 212 LEU A O 1
ATOM 1673 N N . VAL A 1 213 ? 32.614 1.211 -31.113 1.00 78.56 213 VAL A N 1
ATOM 1674 C CA . VAL A 1 213 ? 31.598 0.523 -30.311 1.00 78.56 213 VAL A CA 1
ATOM 1675 C C . VAL A 1 213 ? 31.855 -0.979 -30.346 1.00 78.56 213 VAL A C 1
ATOM 1677 O O . VAL A 1 213 ? 31.419 -1.675 -31.258 1.00 78.56 213 VAL A O 1
ATOM 1680 N N . ASP A 1 214 ? 32.514 -1.474 -29.304 1.00 83.44 214 ASP A N 1
ATOM 1681 C CA . ASP A 1 214 ? 32.628 -2.907 -29.043 1.00 83.44 214 ASP A CA 1
ATOM 1682 C C . ASP A 1 214 ? 31.418 -3.437 -28.262 1.00 83.44 214 ASP A C 1
ATOM 1684 O O . ASP A 1 214 ? 30.817 -2.741 -27.431 1.00 83.44 214 ASP A O 1
ATOM 1688 N N . ALA A 1 215 ? 31.086 -4.712 -28.486 1.00 84.44 215 ALA A N 1
ATOM 1689 C CA . ALA A 1 215 ? 29.996 -5.394 -27.788 1.00 84.44 215 ALA A CA 1
ATOM 1690 C C . ALA A 1 215 ? 30.206 -5.416 -26.263 1.00 84.44 215 ALA A C 1
ATOM 1692 O O . ALA A 1 215 ? 29.259 -5.191 -25.508 1.00 84.44 215 ALA A O 1
ATOM 1693 N N . ASP A 1 216 ? 31.449 -5.604 -25.811 1.00 87.62 216 ASP A N 1
ATOM 1694 C CA . ASP A 1 216 ? 31.809 -5.615 -24.388 1.00 87.62 216 ASP A CA 1
ATOM 1695 C C . ASP A 1 216 ? 31.574 -4.250 -23.734 1.00 87.62 216 ASP A C 1
ATOM 1697 O O . ASP A 1 216 ? 31.037 -4.151 -22.628 1.00 87.62 216 ASP A O 1
ATOM 1701 N N . VAL A 1 217 ? 31.915 -3.174 -24.445 1.00 87.38 217 VAL A N 1
ATOM 1702 C CA . VAL A 1 217 ? 31.729 -1.802 -23.965 1.00 87.38 217 VAL A CA 1
ATOM 1703 C C . VAL A 1 217 ? 30.242 -1.460 -23.886 1.00 87.38 217 VAL A C 1
ATOM 1705 O O . VAL A 1 217 ? 29.787 -0.890 -22.891 1.00 87.38 217 VAL A O 1
ATOM 1708 N N . ALA A 1 218 ? 29.463 -1.867 -24.889 1.00 85.62 218 ALA A N 1
ATOM 1709 C CA . ALA A 1 218 ? 28.015 -1.722 -24.870 1.00 85.62 218 ALA A CA 1
ATOM 1710 C C . ALA A 1 218 ? 27.361 -2.522 -23.727 1.00 85.62 218 ALA A C 1
ATOM 1712 O O . ALA A 1 218 ? 26.482 -2.000 -23.035 1.00 85.62 218 ALA A O 1
ATOM 1713 N N . ALA A 1 219 ? 27.816 -3.753 -23.474 1.00 88.31 219 ALA A N 1
ATOM 1714 C CA . ALA A 1 219 ? 27.334 -4.577 -22.369 1.00 88.31 219 ALA A CA 1
ATOM 1715 C C . ALA A 1 219 ? 27.640 -3.930 -21.011 1.00 88.31 219 ALA A C 1
ATOM 1717 O O . ALA A 1 219 ? 26.751 -3.812 -20.165 1.00 88.31 219 ALA A O 1
ATOM 1718 N N . MET A 1 220 ? 28.862 -3.427 -20.815 1.00 89.56 220 MET A N 1
ATOM 1719 C CA . MET A 1 220 ? 29.252 -2.722 -19.591 1.00 89.56 220 MET A CA 1
ATOM 1720 C C . MET A 1 220 ? 28.452 -1.435 -19.379 1.00 89.56 220 MET A C 1
ATOM 1722 O O . MET A 1 220 ? 28.046 -1.145 -18.251 1.00 89.56 220 MET A O 1
ATOM 1726 N N . ALA A 1 221 ? 28.156 -0.698 -20.451 1.00 87.88 221 ALA A N 1
ATOM 1727 C CA . ALA A 1 221 ? 27.329 0.501 -20.384 1.00 87.88 221 ALA A CA 1
ATOM 1728 C C . ALA A 1 221 ? 25.894 0.209 -19.909 1.00 87.88 221 ALA A C 1
ATOM 1730 O O . ALA A 1 221 ? 25.293 1.059 -19.258 1.00 87.88 221 ALA A O 1
ATOM 1731 N N . ILE A 1 222 ? 25.359 -0.990 -20.166 1.00 88.12 222 ILE A N 1
ATOM 1732 C CA . ILE A 1 222 ? 24.047 -1.427 -19.658 1.00 88.12 222 ILE A CA 1
ATOM 1733 C C . ILE A 1 222 ? 24.160 -1.970 -18.227 1.00 88.12 222 ILE A C 1
ATOM 1735 O O . ILE A 1 222 ? 23.375 -1.607 -17.346 1.00 88.12 222 ILE A O 1
ATOM 1739 N N . ILE A 1 223 ? 25.124 -2.864 -17.992 1.00 91.31 223 ILE A N 1
ATOM 1740 C CA . ILE A 1 223 ? 25.233 -3.637 -16.751 1.00 91.31 223 ILE A CA 1
ATOM 1741 C C . ILE A 1 223 ? 25.639 -2.737 -15.582 1.00 91.31 223 ILE A C 1
ATOM 1743 O O . ILE A 1 223 ? 25.038 -2.835 -14.511 1.00 91.31 223 ILE A O 1
ATOM 1747 N N . CYS A 1 224 ? 26.607 -1.833 -15.762 1.00 91.94 224 CYS A N 1
ATOM 1748 C CA . CYS A 1 224 ? 27.118 -0.999 -14.672 1.00 91.94 224 CYS A CA 1
ATOM 1749 C C . CYS A 1 224 ? 26.040 -0.098 -14.041 1.00 91.94 224 CYS A C 1
ATOM 1751 O O . CYS A 1 224 ? 25.873 -0.165 -12.818 1.00 91.94 224 CYS A O 1
ATOM 1753 N N . PRO A 1 225 ? 25.257 0.698 -14.801 1.00 88.50 225 PRO A N 1
ATOM 1754 C CA . PRO A 1 225 ? 24.197 1.515 -14.215 1.00 88.50 225 PRO A CA 1
ATOM 1755 C C . PRO A 1 225 ? 23.095 0.682 -13.557 1.00 88.50 225 PRO A C 1
ATOM 1757 O O . PRO A 1 225 ? 22.579 1.070 -12.507 1.00 88.50 225 PRO A O 1
ATOM 1760 N N . TRP A 1 226 ? 22.757 -0.482 -14.125 1.00 87.94 226 TRP A N 1
ATOM 1761 C CA . TRP A 1 226 ? 21.748 -1.366 -13.543 1.00 87.94 226 TRP A CA 1
ATOM 1762 C C . TRP A 1 226 ? 22.240 -1.984 -12.227 1.00 87.94 226 TRP A C 1
ATOM 1764 O O . TRP A 1 226 ? 21.531 -1.933 -11.221 1.00 87.94 226 TRP A O 1
ATOM 1774 N N . LEU A 1 227 ? 23.464 -2.517 -12.184 1.00 91.81 227 LEU A N 1
ATOM 1775 C CA . LEU A 1 227 ? 24.052 -3.068 -10.960 1.00 91.81 227 LEU A CA 1
ATOM 1776 C C . LEU A 1 227 ? 24.211 -2.000 -9.875 1.00 91.81 227 LEU A C 1
ATOM 1778 O O . LEU A 1 227 ? 23.833 -2.248 -8.728 1.00 91.81 227 LEU A O 1
ATOM 1782 N N . ALA A 1 228 ? 24.696 -0.806 -10.230 1.00 91.38 228 ALA A N 1
ATOM 1783 C CA . ALA A 1 228 ? 24.797 0.323 -9.307 1.00 91.38 228 ALA A CA 1
ATOM 1784 C C . ALA A 1 228 ? 23.423 0.700 -8.731 1.00 91.38 228 ALA A C 1
ATOM 1786 O O . ALA A 1 228 ? 23.278 0.904 -7.523 1.00 91.38 228 ALA A O 1
ATOM 1787 N N . TYR A 1 229 ? 22.390 0.718 -9.578 1.00 87.38 229 TYR A N 1
ATOM 1788 C CA . TYR A 1 229 ? 21.018 0.948 -9.147 1.00 87.38 229 TYR A CA 1
ATOM 1789 C C . TYR A 1 229 ? 20.507 -0.155 -8.207 1.00 87.38 229 TYR A C 1
ATOM 1791 O O . TYR A 1 229 ? 19.943 0.155 -7.158 1.00 87.38 229 TYR A O 1
ATOM 1799 N N . CYS A 1 230 ? 20.735 -1.432 -8.525 1.00 87.62 230 CYS A N 1
ATOM 1800 C CA . CYS A 1 230 ? 20.374 -2.549 -7.651 1.00 87.62 230 CYS A CA 1
ATOM 1801 C C . CYS A 1 230 ? 21.065 -2.434 -6.284 1.00 87.62 230 CYS A C 1
ATOM 1803 O O . CYS A 1 230 ? 20.406 -2.551 -5.250 1.00 87.62 230 CYS A O 1
ATOM 1805 N N . ALA A 1 231 ? 22.366 -2.141 -6.255 1.00 91.75 231 ALA A N 1
ATOM 1806 C CA . ALA A 1 231 ? 23.109 -1.948 -5.013 1.00 91.75 231 ALA A CA 1
ATOM 1807 C C . ALA A 1 231 ? 22.531 -0.796 -4.170 1.00 91.75 231 ALA A C 1
ATOM 1809 O O . ALA A 1 231 ? 22.334 -0.952 -2.965 1.00 91.75 231 ALA A O 1
ATOM 1810 N N . LEU A 1 232 ? 22.180 0.332 -4.795 1.00 89.31 232 LEU A N 1
ATOM 1811 C CA . LEU A 1 232 ? 21.561 1.472 -4.114 1.00 89.31 232 LEU A CA 1
ATOM 1812 C C . LEU A 1 232 ? 20.156 1.142 -3.577 1.00 89.31 232 LEU A C 1
ATOM 1814 O O . LEU A 1 232 ? 19.818 1.466 -2.433 1.00 89.31 232 LEU A O 1
ATOM 1818 N N . GLU A 1 233 ? 19.341 0.478 -4.395 1.00 84.81 233 GLU A N 1
ATOM 1819 C CA . GLU A 1 233 ? 17.964 0.107 -4.080 1.00 84.81 233 GLU A CA 1
ATOM 1820 C C . GLU A 1 233 ? 17.906 -0.872 -2.901 1.00 84.81 233 GLU A C 1
ATOM 1822 O O . GLU A 1 233 ? 17.192 -0.634 -1.923 1.00 84.81 233 GLU A O 1
ATOM 1827 N N . PHE A 1 234 ? 18.684 -1.955 -2.954 1.00 85.31 234 PHE A N 1
ATOM 1828 C CA . PHE A 1 234 ? 18.696 -2.980 -1.910 1.00 85.31 234 PHE A CA 1
ATOM 1829 C C . PHE A 1 234 ? 19.550 -2.595 -0.697 1.00 85.31 234 PHE A C 1
ATOM 1831 O O . PHE A 1 234 ? 19.189 -2.948 0.427 1.00 85.31 234 PHE A O 1
ATOM 1838 N N . GLY A 1 235 ? 20.640 -1.851 -0.896 1.00 85.75 235 GLY A N 1
ATOM 1839 C CA . GLY A 1 235 ? 21.577 -1.476 0.162 1.00 85.75 235 GLY A CA 1
ATOM 1840 C C . GLY A 1 235 ? 21.144 -0.265 0.988 1.00 85.75 235 GLY A C 1
ATOM 1841 O O . GLY A 1 235 ? 21.371 -0.241 2.197 1.00 85.75 235 GLY A O 1
ATOM 1842 N N . PHE A 1 236 ? 20.487 0.730 0.381 1.00 86.44 236 PHE A N 1
ATOM 1843 C CA . PHE A 1 236 ? 20.169 1.984 1.073 1.00 86.44 236 PHE A CA 1
ATOM 1844 C C . PHE A 1 236 ? 18.681 2.337 1.066 1.00 86.44 236 PHE A C 1
ATOM 1846 O O . PHE A 1 236 ? 18.117 2.603 2.131 1.00 86.44 236 PHE A O 1
ATOM 1853 N N . ILE A 1 237 ? 18.031 2.322 -0.102 1.00 83.31 237 ILE A N 1
ATOM 1854 C CA . ILE A 1 237 ? 16.649 2.808 -0.256 1.00 83.31 237 ILE A CA 1
ATOM 1855 C C . ILE A 1 237 ? 15.675 1.906 0.514 1.00 83.31 237 ILE A C 1
ATOM 1857 O O . ILE A 1 237 ? 15.066 2.343 1.498 1.00 83.31 237 ILE A O 1
ATOM 1861 N N . ARG A 1 238 ? 15.606 0.617 0.161 1.00 82.56 238 ARG A N 1
ATOM 1862 C CA . ARG A 1 238 ? 14.704 -0.361 0.791 1.00 82.56 238 ARG A CA 1
ATOM 1863 C C . ARG A 1 238 ? 14.879 -0.496 2.308 1.00 82.56 238 ARG A C 1
ATOM 1865 O O . ARG A 1 238 ? 13.869 -0.467 3.016 1.00 82.56 238 ARG A O 1
ATOM 1872 N N . PRO A 1 239 ? 16.092 -0.643 2.881 1.00 84.25 239 PRO A N 1
ATOM 1873 C CA . PRO A 1 239 ? 16.227 -0.777 4.331 1.00 84.25 239 PRO A CA 1
ATOM 1874 C C . PRO A 1 239 ? 15.835 0.503 5.077 1.00 84.25 239 PRO A C 1
ATOM 1876 O O . PRO A 1 239 ? 15.278 0.429 6.178 1.00 84.25 239 PRO A O 1
ATOM 1879 N N . ARG A 1 240 ? 16.080 1.685 4.497 1.00 84.94 240 ARG A N 1
ATOM 1880 C CA . ARG A 1 240 ? 15.701 2.967 5.103 1.00 84.94 240 ARG A CA 1
ATOM 1881 C C . ARG A 1 240 ? 14.188 3.178 5.068 1.00 84.94 240 ARG A C 1
ATOM 1883 O O . ARG A 1 240 ? 13.627 3.613 6.075 1.00 84.94 240 ARG A O 1
ATOM 1890 N N . GLU A 1 241 ? 13.529 2.810 3.973 1.00 80.31 241 GLU A N 1
ATOM 1891 C CA . GLU A 1 241 ? 12.065 2.799 3.860 1.00 80.31 241 GLU A CA 1
ATOM 1892 C C . GLU A 1 241 ? 11.434 1.836 4.871 1.00 80.31 241 GLU A C 1
ATOM 1894 O O . GLU A 1 241 ? 10.578 2.252 5.651 1.00 80.31 241 GLU A O 1
ATOM 1899 N N . ARG A 1 242 ? 11.950 0.602 4.987 1.00 80.56 242 ARG A N 1
ATOM 1900 C CA . ARG A 1 242 ? 11.509 -0.364 6.012 1.00 80.56 242 ARG A CA 1
ATOM 1901 C C . ARG A 1 242 ? 11.615 0.212 7.425 1.00 80.56 242 ARG A C 1
ATOM 1903 O O . ARG A 1 242 ? 10.686 0.076 8.220 1.00 80.56 242 ARG A O 1
ATOM 1910 N N . LYS A 1 243 ? 12.726 0.884 7.756 1.00 84.31 243 LYS A N 1
ATOM 1911 C CA . LYS A 1 243 ? 12.905 1.536 9.068 1.00 84.31 243 LYS A CA 1
ATOM 1912 C C . LYS A 1 243 ? 11.916 2.686 9.278 1.00 84.31 243 LYS A C 1
ATOM 1914 O O . LYS A 1 243 ? 11.377 2.810 10.375 1.00 84.31 243 LYS A O 1
ATOM 1919 N N . ARG A 1 244 ? 11.673 3.527 8.266 1.00 82.00 244 ARG A N 1
ATOM 1920 C CA . ARG A 1 244 ? 10.701 4.635 8.345 1.00 82.00 244 ARG A CA 1
ATOM 1921 C C . ARG A 1 244 ? 9.281 4.119 8.550 1.00 82.00 244 ARG A C 1
ATOM 1923 O O . ARG A 1 244 ? 8.610 4.599 9.457 1.00 82.00 244 ARG A O 1
ATOM 1930 N N . HIS A 1 245 ? 8.879 3.105 7.791 1.00 74.81 245 HIS A N 1
ATOM 1931 C CA . HIS A 1 245 ? 7.556 2.498 7.887 1.00 74.81 245 HIS A CA 1
ATOM 1932 C C . HIS A 1 245 ? 7.324 1.851 9.261 1.00 74.81 245 HIS A C 1
ATOM 1934 O O . HIS A 1 245 ? 6.366 2.188 9.953 1.00 74.81 245 HIS A O 1
ATOM 1940 N N . ARG A 1 246 ? 8.276 1.032 9.742 1.00 80.12 246 ARG A N 1
ATOM 1941 C CA . ARG A 1 246 ? 8.223 0.450 11.099 1.00 80.12 246 ARG A CA 1
ATOM 1942 C C . ARG A 1 246 ? 8.111 1.522 12.186 1.00 80.12 246 ARG A C 1
ATOM 1944 O O . ARG A 1 246 ? 7.354 1.360 13.137 1.00 80.12 246 ARG A O 1
ATOM 1951 N N . ARG A 1 247 ? 8.837 2.638 12.045 1.00 85.44 247 ARG A N 1
ATOM 1952 C CA . ARG A 1 247 ? 8.750 3.774 12.978 1.00 85.44 247 ARG A CA 1
ATOM 1953 C C . ARG A 1 247 ? 7.401 4.487 12.900 1.00 85.44 247 ARG A C 1
ATOM 1955 O O . ARG A 1 247 ? 6.913 4.904 13.942 1.00 85.44 247 ARG A O 1
ATOM 1962 N N . ALA A 1 248 ? 6.814 4.641 11.715 1.00 80.00 248 ALA A N 1
ATOM 1963 C CA . ALA A 1 248 ? 5.497 5.253 11.549 1.00 80.00 248 ALA A CA 1
ATOM 1964 C C . ALA A 1 248 ? 4.402 4.412 12.224 1.00 80.00 248 ALA A C 1
ATOM 1966 O O . ALA A 1 248 ? 3.645 4.952 13.028 1.00 80.00 248 ALA A O 1
ATOM 1967 N N . ILE A 1 249 ? 4.399 3.092 11.999 1.00 76.00 249 ILE A N 1
ATOM 1968 C CA . ILE A 1 249 ? 3.474 2.160 12.667 1.00 76.00 249 ILE A CA 1
ATOM 1969 C C . ILE A 1 249 ? 3.671 2.202 14.186 1.00 76.00 249 ILE A C 1
ATOM 1971 O O . ILE A 1 249 ? 2.714 2.415 14.925 1.00 76.00 249 ILE A O 1
ATOM 1975 N N . ALA A 1 250 ? 4.915 2.087 14.663 1.00 82.06 250 ALA A N 1
ATOM 1976 C CA . ALA A 1 250 ? 5.203 2.115 16.097 1.00 82.06 250 ALA A CA 1
ATOM 1977 C C . ALA A 1 250 ? 4.815 3.451 16.756 1.00 82.06 250 ALA A C 1
ATOM 1979 O O . ALA A 1 250 ? 4.418 3.474 17.919 1.00 82.06 250 ALA A O 1
ATOM 1980 N N . ARG A 1 251 ? 4.924 4.580 16.040 1.00 84.94 251 ARG A N 1
ATOM 1981 C CA . ARG A 1 251 ? 4.464 5.892 16.527 1.00 84.94 251 ARG A CA 1
ATOM 1982 C C . ARG A 1 251 ? 2.946 5.934 16.662 1.00 84.94 251 ARG A C 1
ATOM 1984 O O . ARG A 1 251 ? 2.481 6.370 17.709 1.00 84.94 251 ARG A O 1
ATOM 1991 N N . ARG A 1 252 ? 2.206 5.444 15.662 1.00 74.44 252 ARG A N 1
ATOM 1992 C CA . ARG A 1 252 ? 0.738 5.359 15.719 1.00 74.44 252 ARG A CA 1
ATOM 1993 C C . ARG A 1 252 ? 0.287 4.462 16.867 1.00 74.44 252 ARG A C 1
ATOM 1995 O O . ARG A 1 252 ? -0.450 4.918 17.727 1.00 74.44 252 ARG A O 1
ATOM 2002 N N . GLN A 1 253 ? 0.842 3.255 16.982 1.00 77.00 253 GLN A N 1
ATOM 2003 C CA . GLN A 1 253 ? 0.550 2.350 18.102 1.00 77.00 253 GLN A CA 1
ATOM 2004 C C . GLN A 1 253 ? 0.812 3.003 19.469 1.00 77.00 253 GLN A C 1
ATOM 2006 O O . GLN A 1 253 ? 0.022 2.847 20.394 1.00 77.00 253 GLN A O 1
ATOM 2011 N N . LYS A 1 254 ? 1.898 3.778 19.608 1.00 84.12 254 LYS A N 1
ATOM 2012 C CA . LYS A 1 254 ? 2.180 4.534 20.839 1.00 84.12 254 LYS A CA 1
ATOM 2013 C C . LYS A 1 254 ? 1.172 5.652 21.101 1.00 84.12 254 LYS A C 1
ATOM 2015 O O . LYS A 1 254 ? 0.872 5.903 22.261 1.00 84.12 254 LYS A O 1
ATOM 2020 N N . GLN A 1 255 ? 0.692 6.339 20.066 1.00 81.69 255 GLN A N 1
ATOM 2021 C CA . GLN A 1 255 ? -0.346 7.362 20.205 1.00 81.69 255 GLN A CA 1
ATOM 2022 C C . GLN A 1 255 ? -1.660 6.733 20.675 1.00 81.69 255 GLN A C 1
ATOM 2024 O O . GLN A 1 255 ? -2.209 7.206 21.662 1.00 81.69 255 GLN A O 1
ATOM 2029 N N . LEU A 1 256 ? -2.083 5.619 20.069 1.00 73.81 256 LEU A N 1
ATOM 2030 C CA . LEU A 1 256 ? -3.302 4.906 20.470 1.00 73.81 256 LEU A CA 1
ATOM 2031 C C . LEU A 1 256 ? -3.224 4.417 21.915 1.00 73.81 256 LEU A C 1
ATOM 2033 O O . LEU A 1 256 ? -4.087 4.728 22.728 1.00 73.81 256 LEU A O 1
ATOM 2037 N N . ARG A 1 257 ? -2.113 3.772 22.292 1.00 79.94 257 ARG A N 1
ATOM 2038 C CA . ARG A 1 257 ? -1.889 3.317 23.676 1.00 79.94 257 ARG A CA 1
ATOM 2039 C C . ARG A 1 257 ? -1.938 4.443 24.712 1.00 79.94 257 ARG A C 1
ATOM 2041 O O . ARG A 1 257 ? -2.266 4.184 25.862 1.00 79.94 257 ARG A O 1
ATOM 2048 N N . ARG A 1 258 ? -1.611 5.685 24.334 1.00 85.38 258 ARG A N 1
ATOM 2049 C CA . ARG A 1 258 ? -1.723 6.851 25.231 1.00 85.38 258 ARG A CA 1
ATOM 2050 C C . ARG A 1 258 ? -3.164 7.322 25.416 1.00 85.38 258 ARG A C 1
ATOM 2052 O O . ARG A 1 258 ? -3.447 7.944 26.433 1.00 85.38 258 ARG A O 1
ATOM 2059 N N . LEU A 1 259 ? -4.050 7.050 24.459 1.00 80.12 259 LEU A N 1
ATOM 2060 C CA . LEU A 1 259 ? -5.459 7.443 24.520 1.00 80.12 259 LEU A CA 1
ATOM 2061 C C . LEU A 1 259 ? -6.316 6.440 25.302 1.00 80.12 259 LEU A C 1
ATOM 2063 O O . LEU A 1 259 ? -7.273 6.861 25.948 1.00 80.12 259 LEU A O 1
ATOM 2067 N N . VAL A 1 260 ? -5.934 5.156 25.324 1.00 82.06 260 VAL A N 1
ATOM 2068 C CA . VAL A 1 260 ? -6.623 4.088 26.078 1.00 82.06 260 VAL A CA 1
ATOM 2069 C C . VAL A 1 260 ? -6.957 4.472 27.529 1.00 82.06 260 VAL A C 1
ATOM 2071 O O . VAL A 1 260 ? -8.127 4.377 27.889 1.00 82.06 260 VAL A O 1
ATOM 2074 N N . PRO A 1 261 ? -6.021 4.950 28.379 1.00 87.75 261 PRO A N 1
ATOM 2075 C CA . PRO A 1 261 ? -6.351 5.266 29.772 1.00 87.75 261 PRO A CA 1
ATOM 2076 C C . PRO A 1 261 ? -7.352 6.419 29.902 1.00 87.75 261 PRO A C 1
ATOM 2078 O O . PRO A 1 261 ? -8.225 6.372 30.763 1.00 87.75 261 PRO A O 1
ATOM 2081 N N . LYS A 1 262 ? -7.266 7.430 29.026 1.00 86.56 262 LYS A N 1
ATOM 2082 C CA . LYS A 1 262 ? -8.215 8.549 29.013 1.00 86.56 262 LYS A CA 1
ATOM 2083 C C . LYS A 1 262 ? -9.618 8.061 28.647 1.00 86.56 262 LYS A C 1
ATOM 2085 O O . LYS A 1 262 ? -10.578 8.396 29.327 1.00 86.56 262 LYS A O 1
ATOM 2090 N N . LYS A 1 263 ? -9.724 7.218 27.616 1.00 81.81 263 LYS A N 1
ATOM 2091 C CA . LYS A 1 263 ? -11.001 6.640 27.175 1.00 81.81 263 LYS A CA 1
ATOM 2092 C C . LYS A 1 263 ? -11.591 5.665 28.185 1.00 81.81 263 LYS A C 1
ATOM 2094 O O . LYS A 1 263 ? -12.803 5.637 28.361 1.00 81.81 263 LYS A O 1
ATOM 2099 N N . ARG A 1 264 ? -10.742 4.918 28.889 1.00 85.69 264 ARG A N 1
ATOM 2100 C CA . ARG A 1 264 ? -11.156 4.068 30.005 1.00 85.69 264 ARG A CA 1
ATOM 2101 C C . ARG A 1 264 ? -11.758 4.888 31.147 1.00 85.69 264 ARG A C 1
ATOM 2103 O O . ARG A 1 264 ? -12.789 4.490 31.670 1.00 85.69 264 ARG A O 1
ATOM 2110 N N . ALA A 1 265 ? -11.152 6.022 31.505 1.00 89.44 265 ALA A N 1
ATOM 2111 C CA . ALA A 1 265 ? -11.698 6.919 32.525 1.00 89.44 265 ALA A CA 1
ATOM 2112 C C . ALA A 1 265 ? -13.052 7.519 32.099 1.00 89.44 265 ALA A C 1
ATOM 2114 O O . ALA A 1 265 ? -14.016 7.409 32.846 1.00 89.44 265 ALA A O 1
ATOM 2115 N N . GLU A 1 266 ? -13.154 8.042 30.871 1.00 86.69 266 GLU A N 1
ATOM 2116 C CA . GLU A 1 266 ? -14.416 8.571 30.312 1.00 86.69 266 GLU A CA 1
ATOM 2117 C C . GLU A 1 266 ? -15.535 7.507 30.292 1.00 86.69 266 GLU A C 1
ATOM 2119 O O . GLU A 1 266 ? -16.694 7.793 30.589 1.00 86.69 266 GLU A O 1
ATOM 2124 N N . SER A 1 267 ? -15.193 6.259 29.953 1.00 85.56 267 SER A N 1
ATOM 2125 C CA . SER A 1 267 ? -16.123 5.123 29.970 1.00 85.56 267 SER A CA 1
ATOM 2126 C C . SER A 1 267 ? -16.566 4.770 31.390 1.00 85.56 267 SER A C 1
ATOM 2128 O O . SER A 1 267 ? -17.757 4.547 31.595 1.00 85.56 267 SER A O 1
ATOM 2130 N N . GLN A 1 268 ? -15.652 4.779 32.366 1.00 90.25 268 GLN A N 1
ATOM 2131 C CA . GLN A 1 268 ? -15.984 4.502 33.763 1.00 90.25 268 GLN A CA 1
ATOM 2132 C C . GLN A 1 268 ? -16.932 5.558 34.342 1.00 90.25 268 GLN A C 1
ATOM 2134 O O . GLN A 1 268 ? -17.950 5.198 34.921 1.00 90.25 268 GLN A O 1
ATOM 2139 N N . GLU A 1 269 ? -16.656 6.844 34.118 1.00 91.69 269 GLU A N 1
ATOM 2140 C CA . GLU A 1 269 ? -17.528 7.938 34.570 1.00 91.69 269 GLU A CA 1
ATOM 2141 C C . GLU A 1 269 ? -18.949 7.797 34.004 1.00 91.69 269 GLU A C 1
ATOM 2143 O O . GLU A 1 269 ? -19.941 7.970 34.712 1.00 91.69 269 GLU A O 1
ATOM 2148 N N . ALA A 1 270 ? -19.063 7.424 32.729 1.00 88.25 270 ALA A N 1
ATOM 2149 C CA . ALA A 1 270 ? -20.353 7.193 32.096 1.00 88.25 270 ALA A CA 1
ATOM 2150 C C . ALA A 1 270 ? -21.085 5.961 32.663 1.00 88.25 270 ALA A C 1
ATOM 2152 O O . ALA A 1 270 ? -22.304 6.000 32.839 1.00 88.25 270 ALA A O 1
ATOM 2153 N N . ILE A 1 271 ? -20.359 4.877 32.967 1.00 90.62 271 ILE A N 1
ATOM 2154 C CA . ILE A 1 271 ? -20.914 3.689 33.633 1.00 90.62 271 ILE A CA 1
ATOM 2155 C C . ILE A 1 271 ? -21.468 4.068 35.007 1.00 90.62 271 ILE A C 1
ATOM 2157 O O . ILE A 1 271 ? -22.609 3.717 35.317 1.00 90.62 271 ILE A O 1
ATOM 2161 N N . ASP A 1 272 ? -20.711 4.828 35.796 1.00 93.75 272 ASP A N 1
ATOM 2162 C CA . ASP A 1 272 ? -21.104 5.234 37.146 1.00 93.75 272 ASP A CA 1
ATOM 2163 C C . ASP A 1 272 ? -22.423 6.031 37.124 1.00 93.75 272 ASP A C 1
ATOM 2165 O O . ASP A 1 272 ? -23.325 5.758 37.916 1.00 93.75 272 ASP A O 1
ATOM 2169 N N . ILE A 1 273 ? -22.597 6.931 36.146 1.00 93.44 273 ILE A N 1
ATOM 2170 C CA . ILE A 1 273 ? -23.832 7.717 35.959 1.00 93.44 273 ILE A CA 1
ATOM 2171 C C . ILE A 1 273 ? -25.033 6.829 35.590 1.00 93.44 273 ILE A C 1
ATOM 2173 O O . ILE A 1 273 ? -26.150 7.065 36.050 1.00 93.44 273 ILE A O 1
ATOM 2177 N N . MET A 1 274 ? -24.833 5.805 34.756 1.00 89.56 274 MET A N 1
ATOM 2178 C CA . MET A 1 274 ? -25.922 4.933 34.292 1.00 89.56 274 MET A CA 1
ATOM 2179 C C . MET A 1 274 ? -26.320 3.858 35.310 1.00 89.56 274 MET A C 1
ATOM 2181 O O . MET A 1 274 ? -27.441 3.347 35.254 1.00 89.56 274 MET A O 1
ATOM 2185 N N . THR A 1 275 ? -25.421 3.498 36.228 1.00 93.06 275 THR A N 1
ATOM 2186 C CA . THR A 1 275 ? -25.537 2.299 37.073 1.00 93.06 275 THR A CA 1
ATOM 2187 C C . THR A 1 275 ? -26.862 2.234 37.835 1.00 93.06 275 THR A C 1
ATOM 2189 O O . THR A 1 275 ? -27.570 1.230 37.747 1.00 93.06 275 THR A O 1
ATOM 2192 N N . GLU A 1 276 ? -27.248 3.306 38.532 1.00 95.06 276 GLU A N 1
ATOM 2193 C CA . GLU A 1 276 ? -28.469 3.324 39.350 1.00 95.06 276 GLU A CA 1
ATOM 2194 C C . GLU A 1 276 ? -29.738 3.168 38.493 1.00 95.06 276 GLU A C 1
ATOM 2196 O O . GLU A 1 276 ? -30.635 2.373 38.806 1.00 95.06 276 GLU A O 1
ATOM 2201 N N . GLN A 1 277 ? -29.805 3.888 37.369 1.00 93.88 277 GLN A N 1
ATOM 2202 C CA . GLN A 1 277 ? -30.945 3.830 36.456 1.00 93.88 277 GLN A CA 1
ATOM 2203 C C . GLN A 1 277 ? -31.087 2.434 35.836 1.00 93.88 277 GLN A C 1
ATOM 2205 O O . GLN A 1 277 ? -32.198 1.897 35.775 1.00 93.88 277 GLN A O 1
ATOM 2210 N N . VAL A 1 278 ? -29.976 1.839 35.398 1.00 93.94 278 VAL A N 1
ATOM 2211 C CA . VAL A 1 278 ? -29.949 0.519 34.757 1.00 93.94 278 VAL A CA 1
ATOM 2212 C C . VAL A 1 278 ? -30.331 -0.577 35.745 1.00 93.94 278 VAL A C 1
ATOM 2214 O O . VAL A 1 278 ? -31.207 -1.382 35.435 1.00 93.94 278 VAL A O 1
ATOM 2217 N N . GLN A 1 279 ? -29.777 -0.568 36.961 1.00 94.56 279 GLN A N 1
ATOM 2218 C CA . GLN A 1 279 ? -30.140 -1.534 38.004 1.00 94.56 279 GLN A CA 1
ATOM 2219 C C . GLN A 1 279 ? -31.633 -1.471 38.342 1.00 94.56 279 GLN A C 1
ATOM 2221 O O . GLN A 1 279 ? -32.294 -2.502 38.480 1.00 94.56 279 GLN A O 1
ATOM 2226 N N . ARG A 1 280 ? -32.213 -0.264 38.406 1.00 94.62 280 ARG A N 1
ATOM 2227 C CA . ARG A 1 280 ? -33.653 -0.095 38.637 1.00 94.62 280 ARG A CA 1
ATOM 2228 C C . ARG A 1 280 ? -34.500 -0.634 37.481 1.00 94.62 280 ARG A C 1
ATOM 2230 O O . ARG A 1 280 ? -35.583 -1.163 37.741 1.00 94.62 280 ARG A O 1
ATOM 2237 N N . ARG A 1 281 ? -34.052 -0.494 36.225 1.00 93.19 281 ARG A N 1
ATOM 2238 C CA . ARG A 1 281 ? -34.728 -1.086 35.052 1.00 93.19 281 ARG A CA 1
ATOM 2239 C C . ARG A 1 281 ? -34.627 -2.610 35.081 1.00 93.19 281 ARG A C 1
ATOM 2241 O O . ARG A 1 281 ? -35.663 -3.266 35.049 1.00 93.19 281 ARG A O 1
ATOM 2248 N N . GLN A 1 282 ? -33.431 -3.160 35.280 1.00 93.50 282 GLN A N 1
ATOM 2249 C CA . GLN A 1 282 ? -33.217 -4.605 35.377 1.00 93.50 282 GLN A CA 1
ATOM 2250 C C . GLN A 1 282 ? -34.028 -5.246 36.508 1.00 93.50 282 GLN A C 1
ATOM 2252 O O . GLN A 1 282 ? -34.634 -6.289 36.304 1.00 93.50 282 GLN A O 1
ATOM 2257 N N . ALA A 1 283 ? -34.125 -4.613 37.682 1.00 93.69 283 ALA A N 1
ATOM 2258 C CA . ALA A 1 283 ? -34.930 -5.135 38.787 1.00 93.69 283 ALA A CA 1
ATOM 2259 C C . ALA A 1 283 ? -36.439 -5.174 38.472 1.00 93.69 283 ALA A C 1
ATOM 2261 O O . ALA A 1 283 ? -37.168 -5.992 39.035 1.00 93.69 283 ALA A O 1
ATOM 2262 N N . LYS A 1 284 ? -36.931 -4.288 37.595 1.00 93.38 284 LYS A N 1
ATOM 2263 C CA . LYS A 1 284 ? -38.314 -4.339 37.099 1.00 93.38 284 LYS A CA 1
ATOM 2264 C C . LYS A 1 284 ? -38.486 -5.454 36.073 1.00 93.38 284 LYS A C 1
ATOM 2266 O O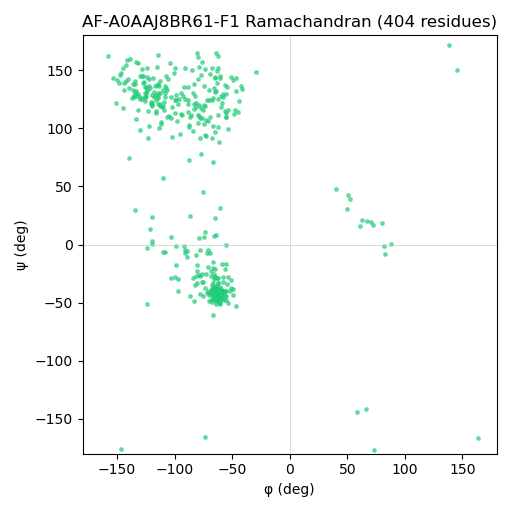 . LYS A 1 284 ? -39.457 -6.196 36.181 1.00 93.38 284 LYS A O 1
ATOM 2271 N N . GLU A 1 285 ? -37.547 -5.593 35.139 1.00 91.50 285 GLU A N 1
ATOM 2272 C CA . GLU A 1 285 ? -37.584 -6.667 34.141 1.00 91.50 285 GLU A CA 1
ATOM 2273 C C . GLU A 1 285 ? -37.464 -8.050 34.789 1.00 91.50 285 GLU A C 1
ATOM 2275 O O . GLU A 1 285 ? -38.256 -8.932 34.477 1.00 91.50 285 GLU A O 1
ATOM 2280 N N . ALA A 1 286 ? -36.594 -8.212 35.789 1.00 92.12 286 ALA A N 1
ATOM 2281 C CA . ALA A 1 286 ? -36.447 -9.447 36.557 1.00 92.12 286 ALA A CA 1
ATOM 2282 C C . ALA A 1 286 ? -37.766 -9.894 37.210 1.00 92.12 286 ALA A C 1
ATOM 2284 O O . ALA A 1 286 ? -38.100 -11.074 37.201 1.00 92.12 286 ALA A O 1
ATOM 2285 N N . LYS A 1 287 ? -38.557 -8.948 37.740 1.00 92.75 287 LYS A N 1
ATOM 2286 C CA . LYS A 1 287 ? -39.883 -9.240 38.318 1.00 92.75 287 LYS A CA 1
ATOM 2287 C C . LYS A 1 287 ? -40.913 -9.656 37.271 1.00 92.75 287 LYS A C 1
ATOM 2289 O O . LYS A 1 287 ? -41.868 -10.345 37.611 1.00 92.75 287 LYS A O 1
ATOM 2294 N N . GLN A 1 288 ? -40.746 -9.202 36.033 1.00 89.75 288 GLN A N 1
ATOM 2295 C CA . GLN A 1 288 ? -41.634 -9.504 34.912 1.00 89.75 288 GLN A CA 1
ATOM 2296 C C . GLN A 1 288 ? -41.179 -10.739 34.119 1.00 89.75 288 GLN A C 1
ATOM 2298 O O . GLN A 1 288 ? -41.858 -11.124 33.174 1.00 89.75 288 GLN A O 1
ATOM 2303 N N . GLY A 1 289 ? -40.054 -11.362 34.493 1.00 87.25 289 GLY A N 1
ATOM 2304 C CA . GLY A 1 289 ? -39.448 -12.453 33.725 1.00 87.25 289 GLY A CA 1
ATOM 2305 C C . GLY A 1 289 ? -38.821 -12.002 32.400 1.00 87.25 289 GLY A C 1
ATOM 2306 O O . GLY A 1 289 ? -38.625 -12.833 31.520 1.00 87.25 289 GLY A O 1
ATOM 2307 N N . GLY A 1 290 ? -38.529 -10.704 32.256 1.00 90.44 290 GLY A N 1
ATOM 2308 C CA . GLY A 1 290 ? -37.901 -10.108 31.076 1.00 90.44 290 GLY A CA 1
ATOM 2309 C C . GLY A 1 290 ? -36.407 -10.424 30.946 1.00 90.44 290 GLY A C 1
ATOM 2310 O O . GLY A 1 290 ? -35.879 -11.318 31.606 1.00 90.44 290 GLY A O 1
ATOM 2311 N N . LEU A 1 291 ? -35.717 -9.681 30.080 1.00 92.75 291 LEU A N 1
ATOM 2312 C CA . LEU A 1 291 ? -34.315 -9.918 29.741 1.00 92.75 291 LEU A CA 1
ATOM 2313 C C . LEU A 1 291 ? -33.382 -9.233 30.748 1.00 92.75 291 LEU A C 1
ATOM 2315 O O . LEU A 1 291 ? -33.241 -8.015 30.771 1.00 92.75 291 LEU A O 1
ATOM 2319 N N . VAL A 1 292 ? -32.667 -10.015 31.552 1.00 94.62 292 VAL A N 1
ATOM 2320 C CA . VAL A 1 292 ? -31.716 -9.487 32.540 1.00 94.62 292 VAL A CA 1
ATOM 2321 C C . VAL A 1 292 ? -30.299 -9.859 32.142 1.00 94.62 292 VAL A C 1
ATOM 2323 O O . VAL A 1 292 ? -29.960 -11.032 32.041 1.00 94.62 292 VAL A O 1
ATOM 2326 N N . ILE A 1 293 ? -29.434 -8.868 31.948 1.00 94.81 293 ILE A N 1
ATOM 2327 C CA . ILE A 1 293 ? -28.028 -9.117 31.611 1.00 94.81 293 ILE A CA 1
ATOM 2328 C C . ILE A 1 293 ? -27.254 -9.429 32.888 1.00 94.81 293 ILE A C 1
ATOM 2330 O O . ILE A 1 293 ? -27.217 -8.605 33.799 1.00 94.81 293 ILE A O 1
ATOM 2334 N N . LEU A 1 294 ? -26.637 -10.611 32.929 1.00 94.19 294 LEU A N 1
ATOM 2335 C CA . LEU A 1 294 ? -25.837 -11.091 34.057 1.00 94.19 294 LEU A CA 1
ATOM 2336 C C . LEU A 1 294 ? -24.388 -10.619 33.947 1.00 94.19 294 LEU A C 1
ATOM 2338 O O . LEU A 1 294 ? -23.794 -10.183 34.929 1.00 94.19 294 LEU A O 1
ATOM 2342 N N . ARG A 1 295 ? -23.817 -10.722 32.744 1.00 94.69 295 ARG A N 1
ATOM 2343 C CA . ARG A 1 295 ? -22.439 -10.325 32.445 1.00 94.69 295 ARG A CA 1
ATOM 2344 C C . ARG A 1 295 ? -22.337 -9.959 30.975 1.00 94.69 295 ARG A C 1
ATOM 2346 O O . ARG A 1 295 ? -22.942 -10.622 30.136 1.00 94.69 295 ARG A O 1
ATOM 2353 N N . ALA A 1 296 ? -21.538 -8.958 30.644 1.00 92.19 296 ALA A N 1
ATOM 2354 C CA . ALA A 1 296 ? -21.116 -8.725 29.275 1.00 92.19 296 ALA A CA 1
ATOM 2355 C C . ALA A 1 296 ? -19.643 -8.324 29.227 1.00 92.19 296 ALA A C 1
ATOM 2357 O O . ALA A 1 296 ? -19.190 -7.489 30.003 1.00 92.19 296 ALA A O 1
ATOM 2358 N N . GLU A 1 297 ? -18.894 -8.916 28.306 1.00 91.94 297 GLU A N 1
ATOM 2359 C CA . GLU A 1 297 ? -17.470 -8.658 28.123 1.00 91.94 297 GLU A CA 1
ATOM 2360 C C . GLU A 1 297 ? -17.182 -8.243 26.692 1.00 91.94 297 GLU A C 1
ATOM 2362 O O . GLU A 1 297 ? -17.644 -8.879 25.745 1.00 91.94 297 GLU A O 1
ATOM 2367 N N . TYR A 1 298 ? -16.363 -7.209 26.543 1.00 86.88 298 TYR A N 1
ATOM 2368 C CA . TYR A 1 298 ? -15.897 -6.736 25.252 1.00 86.88 298 TYR A CA 1
ATOM 2369 C C . TYR A 1 298 ? -14.375 -6.698 25.221 1.00 86.88 298 TYR A C 1
ATOM 2371 O O . TYR A 1 298 ? -13.750 -6.099 26.096 1.00 86.88 298 TYR A O 1
ATOM 2379 N N . GLY A 1 299 ? -13.762 -7.314 24.212 1.00 85.88 299 GLY A N 1
ATOM 2380 C CA . GLY A 1 299 ? -12.315 -7.229 24.051 1.00 85.88 299 GLY A CA 1
ATOM 2381 C C . GLY A 1 299 ? -11.698 -8.269 23.130 1.00 85.88 299 GLY A C 1
ATOM 2382 O O . GLY A 1 299 ? -12.384 -8.946 22.360 1.00 85.88 299 GLY A O 1
ATOM 2383 N N . TYR A 1 300 ? -10.372 -8.365 23.206 1.00 84.69 300 TYR A N 1
ATOM 2384 C CA . TYR A 1 300 ? -9.571 -9.294 22.418 1.00 84.69 300 TYR A CA 1
ATOM 2385 C C . TYR A 1 300 ? -9.443 -10.642 23.130 1.00 84.69 300 TYR A C 1
ATOM 2387 O O . TYR A 1 300 ? -8.867 -10.735 24.218 1.00 84.69 300 TYR A O 1
ATOM 2395 N N . TYR A 1 301 ? -9.906 -11.704 22.470 1.00 84.12 301 TYR A N 1
ATOM 2396 C CA . TYR A 1 301 ? -9.692 -13.077 22.918 1.00 84.12 301 TYR A CA 1
ATOM 2397 C C . TYR A 1 301 ? -8.613 -13.735 22.042 1.00 84.12 301 TYR A C 1
ATOM 2399 O O . TYR A 1 301 ? -8.866 -13.999 20.866 1.00 84.12 301 TYR A O 1
ATOM 2407 N N . PRO A 1 302 ? -7.412 -14.018 22.583 1.00 81.44 302 PRO A N 1
ATOM 2408 C CA . PRO A 1 302 ? -6.332 -14.626 21.815 1.00 81.44 302 PRO A CA 1
ATOM 2409 C C . PRO A 1 302 ? -6.716 -16.026 21.324 1.00 81.44 302 PRO A C 1
ATOM 2411 O O . PRO A 1 302 ? -7.281 -16.834 22.070 1.00 81.44 302 PRO A O 1
ATOM 2414 N N . SER A 1 303 ? -6.356 -16.332 20.075 1.00 79.56 303 SER A N 1
ATOM 2415 C CA . SER A 1 303 ? -6.494 -17.681 19.517 1.00 79.56 303 SER A CA 1
ATOM 2416 C C . SER A 1 303 ? -5.604 -18.680 20.270 1.00 79.56 303 SER A C 1
ATOM 2418 O O . SER A 1 303 ? -4.680 -18.290 20.984 1.00 79.56 303 SER A O 1
ATOM 2420 N N . LYS A 1 304 ? -5.831 -19.990 20.097 1.00 74.94 304 LYS A N 1
ATOM 2421 C CA . LYS A 1 304 ? -5.025 -21.044 20.753 1.00 74.94 304 LYS A CA 1
ATOM 2422 C C . LYS A 1 304 ? -3.515 -20.845 20.532 1.00 74.94 304 LYS A C 1
ATOM 2424 O O . LYS A 1 304 ? -2.751 -20.962 21.481 1.00 74.94 304 LYS A O 1
ATOM 2429 N N . LYS A 1 305 ? -3.115 -20.438 19.319 1.00 70.62 305 LYS A N 1
ATOM 2430 C CA . LYS A 1 305 ? -1.718 -20.112 18.971 1.00 70.62 305 LYS A CA 1
ATOM 2431 C C . LYS A 1 305 ? -1.177 -18.887 19.717 1.00 70.62 305 LYS A C 1
ATOM 2433 O O . LYS A 1 305 ? -0.022 -18.870 20.120 1.00 70.62 305 LYS A O 1
ATOM 2438 N N . ASP A 1 306 ? -2.009 -17.871 19.930 1.00 66.62 306 ASP A N 1
ATOM 2439 C CA . ASP A 1 306 ? -1.599 -16.656 20.640 1.00 66.62 306 ASP A CA 1
ATOM 2440 C C . ASP A 1 306 ? -1.519 -16.888 22.154 1.00 66.62 306 ASP A C 1
ATOM 2442 O O . ASP A 1 306 ? -0.655 -16.328 22.831 1.00 66.62 306 ASP A O 1
ATOM 2446 N N . ARG A 1 307 ? -2.377 -17.758 22.696 1.00 69.38 307 ARG A N 1
ATOM 2447 C CA . ARG A 1 307 ? -2.305 -18.186 24.100 1.00 69.38 307 ARG A CA 1
ATOM 2448 C C . ARG A 1 307 ? -0.992 -18.899 24.412 1.00 69.38 307 ARG A C 1
ATOM 2450 O O . ARG A 1 307 ? -0.400 -18.629 25.451 1.00 69.38 307 ARG A O 1
ATOM 2457 N N . GLU A 1 308 ? -0.498 -19.734 23.499 1.00 71.38 308 GLU A N 1
ATOM 2458 C CA . GLU A 1 308 ? 0.824 -20.371 23.623 1.00 71.38 308 GLU A CA 1
ATOM 2459 C C . GLU A 1 308 ? 1.975 -19.354 23.623 1.00 71.38 308 GLU A C 1
ATOM 2461 O O . GLU A 1 308 ? 2.991 -19.575 24.275 1.00 71.38 308 GLU A O 1
ATOM 2466 N N . SER A 1 309 ? 1.801 -18.200 22.968 1.00 70.06 309 SER A N 1
ATOM 2467 C CA . SER A 1 309 ? 2.769 -17.095 23.020 1.00 70.06 309 SER A CA 1
ATOM 2468 C C . SER A 1 309 ? 2.698 -16.247 24.301 1.00 70.06 309 SER A C 1
ATOM 2470 O O . SER A 1 309 ? 3.405 -15.247 24.414 1.00 70.06 309 SER A O 1
ATOM 2472 N N . GLY A 1 310 ? 1.866 -16.644 25.273 1.00 76.25 310 GLY A N 1
ATOM 2473 C CA . GLY A 1 310 ? 1.747 -15.995 26.581 1.00 76.25 310 GLY A CA 1
ATOM 2474 C C . GLY A 1 310 ? 0.893 -14.727 26.580 1.00 76.25 310 GLY A C 1
ATOM 2475 O O . GLY A 1 310 ? 1.018 -13.905 27.484 1.00 76.25 310 GLY A O 1
ATOM 2476 N N . ARG A 1 311 ? 0.050 -14.527 25.560 1.00 75.06 311 ARG A N 1
ATOM 2477 C CA . ARG A 1 311 ? -0.808 -13.343 25.469 1.00 75.06 311 ARG A CA 1
ATOM 2478 C C . ARG A 1 311 ? -2.086 -13.534 26.284 1.00 75.06 311 ARG A C 1
ATOM 2480 O O . ARG A 1 311 ? -2.863 -14.450 26.015 1.00 75.06 311 ARG A O 1
ATOM 2487 N N . GLU A 1 312 ? -2.302 -12.658 27.258 1.00 81.69 312 GLU A N 1
ATOM 2488 C CA . GLU A 1 312 ? -3.515 -12.634 28.081 1.00 81.69 312 GLU A CA 1
ATOM 2489 C C . GLU A 1 312 ? -4.691 -11.968 27.339 1.00 81.69 312 GLU A C 1
ATOM 2491 O O . GLU A 1 312 ? -4.469 -11.147 26.442 1.00 81.69 312 GLU A O 1
ATOM 2496 N N . PRO A 1 313 ? -5.946 -12.338 27.657 1.00 82.62 313 PRO A N 1
ATOM 2497 C CA . PRO A 1 313 ? -7.121 -11.673 27.104 1.00 82.62 313 PRO A CA 1
ATOM 2498 C C . PRO A 1 313 ? -7.227 -10.233 27.626 1.00 82.62 313 PRO A C 1
ATOM 2500 O O . PRO A 1 313 ? -7.273 -10.000 28.832 1.00 82.62 313 PRO A O 1
ATOM 2503 N N . GLU A 1 314 ? -7.298 -9.269 26.709 1.00 84.56 314 GLU A N 1
ATOM 2504 C CA . GLU A 1 314 ? -7.526 -7.854 27.024 1.00 84.56 314 GLU A CA 1
ATOM 2505 C C . GLU A 1 314 ? -9.027 -7.573 26.894 1.00 84.56 314 GLU A C 1
ATOM 2507 O O . GLU A 1 314 ? -9.530 -7.343 25.792 1.00 84.56 314 GLU A O 1
ATOM 2512 N N . VAL A 1 315 ? -9.745 -7.651 28.017 1.00 87.25 315 VAL A N 1
ATOM 2513 C CA . VAL A 1 315 ? -11.211 -7.551 28.092 1.00 87.25 315 VAL A CA 1
ATOM 2514 C C . VAL A 1 315 ? -11.674 -6.501 29.092 1.00 87.25 315 VAL A C 1
ATOM 2516 O O . VAL A 1 315 ? -11.079 -6.316 30.153 1.00 87.25 315 VAL A O 1
ATOM 2519 N N . THR A 1 316 ? -12.775 -5.848 28.738 1.00 86.38 316 THR A N 1
ATOM 2520 C CA . THR A 1 316 ? -13.490 -4.859 29.540 1.00 86.38 316 THR A CA 1
ATOM 2521 C C . THR A 1 316 ? -14.880 -5.383 29.882 1.00 86.38 316 THR A C 1
ATOM 2523 O O . THR A 1 316 ? -15.580 -5.914 29.019 1.00 86.38 316 THR A O 1
ATOM 2526 N N . ASP A 1 317 ? -15.292 -5.190 31.133 1.00 90.06 317 ASP A N 1
ATOM 2527 C CA . ASP A 1 317 ? -16.667 -5.431 31.562 1.00 90.06 317 ASP A CA 1
ATOM 2528 C C . ASP A 1 317 ? -17.586 -4.321 31.027 1.00 90.06 317 ASP A C 1
ATOM 2530 O O . ASP A 1 317 ? -17.398 -3.139 31.316 1.00 90.06 317 ASP A O 1
ATOM 2534 N N . VAL A 1 318 ? -18.563 -4.712 30.214 1.00 88.81 318 VAL A N 1
ATOM 2535 C CA . VAL A 1 318 ? -19.561 -3.829 29.593 1.00 88.81 318 VAL A CA 1
ATOM 2536 C C . VAL A 1 318 ? -20.985 -4.206 30.010 1.00 88.81 318 VAL A C 1
ATOM 2538 O O . VAL A 1 318 ? -21.949 -3.861 29.329 1.00 88.81 318 VAL A O 1
ATOM 2541 N N . SER A 1 319 ? -21.147 -4.876 31.154 1.00 92.00 319 SER A N 1
ATOM 2542 C CA . SER A 1 319 ? -22.448 -5.347 31.650 1.00 92.00 319 SER A CA 1
ATOM 2543 C C . SER A 1 319 ? -23.485 -4.227 31.776 1.00 92.00 319 SER A C 1
ATOM 2545 O O . SER A 1 319 ? -24.603 -4.364 31.285 1.00 92.00 319 SER A O 1
ATOM 2547 N N . ILE A 1 320 ? -23.114 -3.094 32.381 1.00 93.06 320 ILE A N 1
ATOM 2548 C CA . ILE A 1 320 ? -24.024 -1.958 32.613 1.00 93.06 320 ILE A CA 1
ATOM 2549 C C . ILE A 1 320 ? -24.385 -1.237 31.300 1.00 93.06 320 ILE A C 1
ATOM 2551 O O . ILE A 1 320 ? -25.577 -1.049 31.053 1.00 93.06 320 ILE A O 1
ATOM 2555 N N . PRO A 1 321 ? -23.425 -0.874 30.422 1.00 89.88 321 PRO A N 1
ATOM 2556 C CA . PRO A 1 321 ? -23.735 -0.297 29.114 1.00 89.88 321 PRO A CA 1
ATOM 2557 C C . PRO A 1 321 ? -24.639 -1.169 28.241 1.00 89.88 321 PRO A C 1
ATOM 2559 O O . PRO A 1 321 ? -25.588 -0.661 27.650 1.00 89.88 321 PRO A O 1
ATOM 2562 N N . VAL A 1 322 ? -24.388 -2.481 28.173 1.00 89.81 322 VAL A N 1
ATOM 2563 C CA . VAL A 1 322 ? -25.236 -3.397 27.392 1.00 89.81 322 VAL A CA 1
ATOM 2564 C C . VAL A 1 322 ? -26.622 -3.503 28.034 1.00 89.81 322 VAL A C 1
ATOM 2566 O O . VAL A 1 322 ? -27.629 -3.494 27.334 1.00 89.81 322 VAL A O 1
ATOM 2569 N N . ALA A 1 323 ? -26.699 -3.528 29.365 1.00 91.12 323 ALA A N 1
ATOM 2570 C CA . ALA A 1 323 ? -27.969 -3.566 30.084 1.00 91.12 323 ALA A CA 1
ATOM 2571 C C . ALA A 1 323 ? -28.802 -2.291 29.911 1.00 91.12 323 ALA A C 1
ATOM 2573 O O . ALA A 1 323 ? -30.028 -2.352 29.944 1.00 91.12 323 ALA A O 1
ATOM 2574 N N . ALA A 1 324 ? -28.157 -1.142 29.705 1.00 89.44 324 ALA A N 1
ATOM 2575 C CA . ALA A 1 324 ? -28.837 0.122 29.441 1.00 89.44 324 ALA A CA 1
ATOM 2576 C C . ALA A 1 324 ? -29.606 0.125 28.113 1.00 89.44 324 ALA A C 1
ATOM 2578 O O . ALA A 1 324 ? -30.598 0.846 27.990 1.00 89.44 324 ALA A O 1
ATOM 2579 N N . LEU A 1 325 ? -29.153 -0.680 27.147 1.00 88.31 325 LEU A N 1
ATOM 2580 C CA . LEU A 1 325 ? -29.764 -0.830 25.827 1.00 88.31 325 LEU A CA 1
ATOM 2581 C C . LEU A 1 325 ? -30.964 -1.782 25.814 1.00 88.31 325 LEU A C 1
ATOM 2583 O O . LEU A 1 325 ? -31.637 -1.874 24.790 1.00 88.31 325 LEU A O 1
ATOM 2587 N N . VAL A 1 326 ? -31.223 -2.499 26.910 1.00 89.88 326 VAL A N 1
ATOM 2588 C CA . VAL A 1 326 ? -32.406 -3.355 27.008 1.00 89.88 326 VAL A CA 1
ATOM 2589 C C . VAL A 1 326 ? -33.642 -2.470 27.102 1.00 89.88 326 VAL A C 1
ATOM 2591 O O . VAL A 1 326 ? -33.748 -1.603 27.979 1.00 89.88 326 VAL A O 1
ATOM 2594 N N . ASP A 1 327 ? -34.576 -2.700 26.189 1.00 86.81 327 ASP A N 1
ATOM 2595 C CA . ASP A 1 327 ? -35.867 -2.039 26.184 1.00 86.81 327 ASP A CA 1
ATOM 2596 C C . ASP A 1 327 ? -36.973 -3.072 25.987 1.00 86.81 327 ASP A C 1
ATOM 2598 O O . ASP A 1 327 ? -36.930 -3.896 25.074 1.00 86.81 327 ASP A O 1
ATOM 2602 N N . HIS A 1 328 ? -37.960 -3.053 26.882 1.00 86.00 328 HIS A N 1
ATOM 2603 C CA . HIS A 1 328 ? -39.102 -3.969 26.860 1.00 86.00 328 HIS A CA 1
ATOM 2604 C C . HIS A 1 328 ? -38.722 -5.464 26.780 1.00 86.00 328 HIS A C 1
ATOM 2606 O O . HIS A 1 328 ? -39.389 -6.242 26.097 1.00 86.00 328 HIS A O 1
ATOM 2612 N N . GLY A 1 329 ? -37.665 -5.885 27.488 1.00 84.25 329 GLY A N 1
ATOM 2613 C CA . GLY A 1 329 ? -37.212 -7.281 27.492 1.00 84.25 329 GLY A CA 1
ATOM 2614 C C . GLY A 1 329 ? -36.535 -7.743 26.198 1.00 84.25 329 GLY A C 1
ATOM 2615 O O . GLY A 1 329 ? -36.406 -8.948 25.980 1.00 84.25 329 GLY A O 1
ATOM 2616 N N . GLN A 1 330 ? -36.112 -6.813 25.338 1.00 89.19 330 GLN A N 1
ATOM 2617 C CA . GLN A 1 330 ? -35.336 -7.092 24.134 1.00 89.19 330 GLN A CA 1
ATOM 2618 C C . GLN A 1 330 ? -34.086 -6.209 24.088 1.00 89.19 330 GLN A C 1
ATOM 2620 O O . GLN A 1 330 ? -34.088 -5.057 24.513 1.00 89.19 330 GLN A O 1
ATOM 2625 N N . LEU A 1 331 ? -33.003 -6.760 23.555 1.00 88.69 331 LEU A N 1
ATOM 2626 C CA . LEU A 1 331 ? -31.752 -6.070 23.277 1.00 88.69 331 LEU A CA 1
ATOM 2627 C C . LEU A 1 331 ? -31.492 -6.177 21.781 1.00 88.69 331 LEU A C 1
ATOM 2629 O O . LEU A 1 331 ? -31.368 -7.285 21.266 1.00 88.69 331 LEU A O 1
ATOM 2633 N N . ALA A 1 332 ? -31.366 -5.043 21.100 1.00 86.88 332 ALA A N 1
ATOM 2634 C CA . ALA A 1 332 ? -30.982 -4.991 19.697 1.00 86.88 332 ALA A CA 1
ATOM 2635 C C . ALA A 1 332 ? -29.738 -4.114 19.547 1.00 86.88 332 ALA A C 1
ATOM 2637 O O . ALA A 1 332 ? -29.773 -2.913 19.806 1.00 86.88 332 ALA A O 1
ATOM 2638 N N . ILE A 1 333 ? -28.634 -4.729 19.132 1.00 83.25 333 ILE A N 1
ATOM 2639 C CA . ILE A 1 333 ? -27.379 -4.048 18.838 1.00 83.25 333 ILE A CA 1
ATOM 2640 C C . ILE A 1 333 ? -27.135 -4.189 17.333 1.00 83.25 333 ILE A C 1
ATOM 2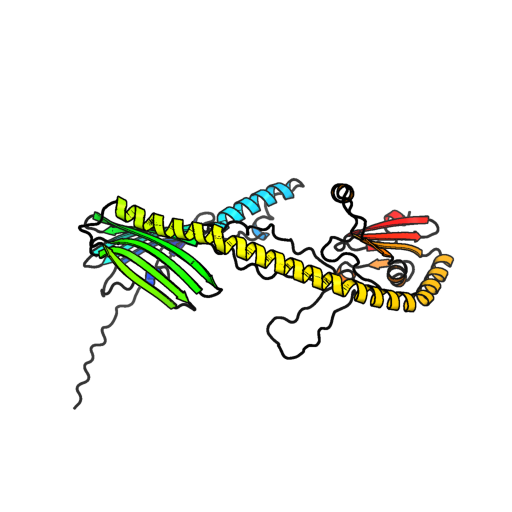642 O O . ILE A 1 333 ? -26.691 -5.250 16.885 1.00 83.25 333 ILE A O 1
ATOM 2646 N N . PRO A 1 334 ? -27.436 -3.150 16.538 1.00 77.88 334 PRO A N 1
ATOM 2647 C CA . PRO A 1 334 ? -27.124 -3.160 15.122 1.00 77.88 334 PRO A CA 1
ATOM 2648 C C . PRO A 1 334 ? -25.619 -2.964 14.908 1.00 77.88 334 PRO A C 1
ATOM 2650 O O . PRO A 1 334 ? -24.941 -2.240 15.643 1.00 77.88 334 PRO A O 1
ATOM 2653 N N . LYS A 1 335 ? -25.110 -3.527 13.817 1.00 69.50 335 LYS A N 1
ATOM 2654 C CA . LYS A 1 335 ? -23.729 -3.453 13.331 1.00 69.50 335 LYS A CA 1
ATOM 2655 C C . LYS A 1 335 ? -23.234 -2.022 13.194 1.00 69.50 335 LYS A C 1
ATOM 2657 O O . LYS A 1 335 ? -22.039 -1.765 13.300 1.00 69.50 335 LYS A O 1
ATOM 2662 N N . GLU A 1 336 ? -24.132 -1.073 12.946 1.00 62.19 336 GLU A N 1
ATOM 2663 C CA . GLU A 1 336 ? -23.795 0.347 12.834 1.00 62.19 336 GLU A CA 1
ATOM 2664 C C . GLU A 1 336 ? -23.584 1.034 14.187 1.00 62.19 336 GLU A C 1
ATOM 2666 O O . GLU A 1 336 ? 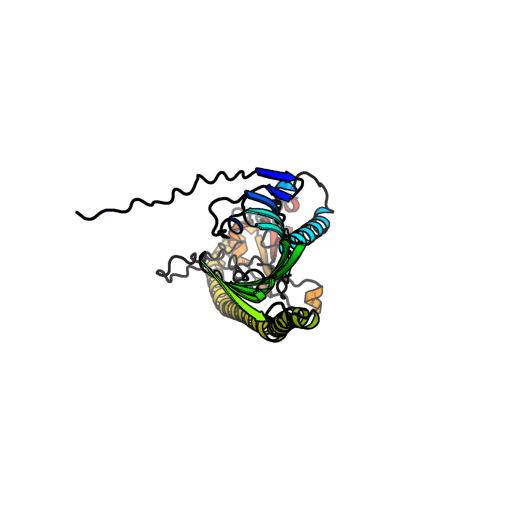-22.784 1.959 14.264 1.00 62.19 336 GLU A O 1
ATOM 2671 N N . MET A 1 337 ? -24.211 0.558 15.268 1.00 57.41 337 MET A N 1
ATOM 2672 C CA . MET A 1 337 ? -24.022 1.131 16.609 1.00 57.41 337 MET A CA 1
ATOM 2673 C C . MET A 1 337 ? -22.723 0.673 17.278 1.00 57.41 337 MET A C 1
ATOM 2675 O O . MET A 1 337 ? -22.164 1.403 18.096 1.00 57.41 337 MET A O 1
ATOM 2679 N N . VAL A 1 338 ? -22.215 -0.509 16.912 1.00 52.88 338 VAL A N 1
ATOM 2680 C CA . VAL A 1 338 ? -20.904 -1.007 17.370 1.00 52.88 338 VAL A CA 1
ATOM 2681 C C . VAL A 1 338 ? -19.758 -0.384 16.560 1.00 52.88 338 VAL A C 1
ATOM 2683 O O . VAL A 1 338 ? -18.617 -0.344 17.021 1.00 52.88 338 VAL A O 1
ATOM 2686 N N . LYS A 1 339 ? -20.048 0.194 15.382 1.00 48.97 339 LYS A N 1
ATOM 2687 C CA . LYS A 1 339 ? -19.072 0.981 14.622 1.00 48.97 339 LYS A CA 1
ATOM 2688 C C . LYS A 1 339 ? -18.775 2.288 15.350 1.00 48.97 339 LYS A C 1
ATOM 2690 O O . LYS A 1 339 ? -19.561 3.232 15.338 1.00 48.97 339 LYS A O 1
ATOM 2695 N N . VAL A 1 340 ? -17.568 2.387 15.889 1.00 50.00 340 VAL A N 1
ATOM 2696 C CA . VAL A 1 340 ? -16.960 3.693 16.139 1.00 50.00 340 VAL A CA 1
ATOM 2697 C C . VAL A 1 340 ? -16.429 4.207 14.807 1.00 50.00 340 VAL A C 1
ATOM 2699 O O . VAL A 1 340 ? -15.459 3.684 14.257 1.00 50.00 340 VAL A O 1
ATOM 2702 N N . SER A 1 341 ? -17.081 5.215 14.255 1.00 36.97 341 SER A N 1
ATOM 2703 C CA . SER A 1 341 ? -16.625 5.909 13.056 1.00 36.97 341 SER A CA 1
ATOM 2704 C C . SER A 1 341 ? -15.894 7.183 13.460 1.00 36.97 341 SER A C 1
ATOM 2706 O O . SER A 1 341 ? -16.524 8.164 13.839 1.00 36.97 341 SER A O 1
ATOM 2708 N N . LEU A 1 342 ? -14.562 7.193 13.340 1.00 37.12 342 LEU A N 1
ATOM 2709 C CA . LEU A 1 342 ? -13.834 8.455 13.233 1.00 37.12 342 LEU A CA 1
ATOM 2710 C C . LEU A 1 342 ? -14.029 9.011 11.825 1.00 37.12 342 LEU A C 1
ATOM 2712 O O . LEU A 1 342 ? -13.575 8.423 10.841 1.00 37.12 342 LEU A O 1
ATOM 2716 N N . GLN A 1 343 ? -14.679 10.165 11.739 1.00 31.64 343 GLN A N 1
ATOM 2717 C CA . GLN A 1 343 ? -14.635 10.999 10.551 1.00 31.64 343 GLN A CA 1
ATOM 2718 C C . GLN A 1 343 ? -13.417 11.917 10.693 1.00 31.64 343 GLN A C 1
ATOM 2720 O O . GLN A 1 343 ? -13.421 12.865 11.474 1.00 31.64 343 GLN A O 1
ATOM 2725 N N . PHE A 1 344 ? -12.332 11.610 9.981 1.00 36.31 344 PHE A N 1
ATOM 2726 C CA . PHE A 1 344 ? -11.267 12.592 9.799 1.00 36.31 344 PHE A CA 1
ATOM 2727 C C . PHE A 1 344 ? -11.754 13.640 8.791 1.00 36.31 344 PHE A C 1
ATOM 2729 O O . PHE A 1 344 ? -12.325 13.253 7.766 1.00 36.31 344 PHE A O 1
ATOM 2736 N N . PRO A 1 345 ? -11.531 14.944 9.025 1.00 35.50 345 PRO A N 1
ATOM 2737 C CA . PRO A 1 345 ? -11.755 15.935 7.988 1.00 35.50 345 PRO A CA 1
ATOM 2738 C C . PRO A 1 345 ? -10.875 15.579 6.786 1.00 35.50 345 PRO A C 1
ATOM 2740 O O . PRO A 1 345 ? -9.669 15.348 6.914 1.00 35.50 345 PRO A O 1
ATOM 2743 N N . SER A 1 346 ? -11.511 15.478 5.618 1.00 32.81 346 SER A N 1
ATOM 2744 C CA . SER A 1 346 ? -10.823 15.366 4.335 1.00 32.81 346 SER A CA 1
ATOM 2745 C C . SER A 1 346 ? -9.794 16.492 4.231 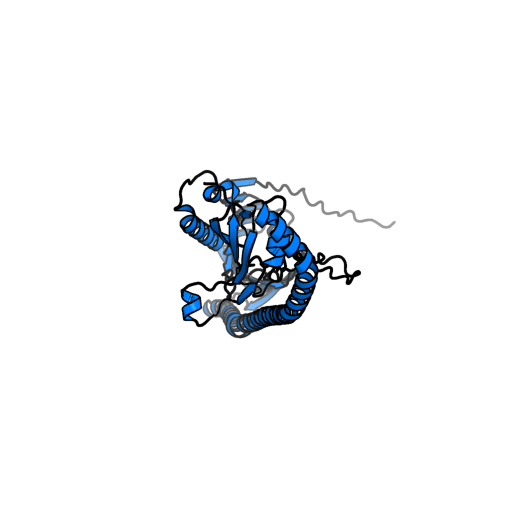1.00 32.81 346 SER A C 1
ATOM 2747 O O . SER A 1 346 ? -10.034 17.595 4.718 1.00 32.81 346 SER A O 1
ATOM 2749 N N . ALA A 1 347 ? -8.644 16.218 3.617 1.00 40.94 347 ALA A N 1
ATOM 2750 C CA . ALA A 1 347 ? -7.447 17.066 3.609 1.00 40.94 347 ALA A CA 1
ATOM 2751 C C . ALA A 1 347 ? -7.590 18.443 2.901 1.00 40.94 347 ALA A C 1
ATOM 2753 O O . ALA A 1 347 ? -6.587 19.003 2.462 1.00 40.94 347 ALA A O 1
ATOM 2754 N N . GLY A 1 348 ? -8.806 18.982 2.765 1.00 37.66 348 GLY A N 1
ATOM 2755 C CA . GLY A 1 348 ? -9.120 20.244 2.095 1.00 37.66 348 GLY A CA 1
ATOM 2756 C C . GLY A 1 348 ? -9.268 21.469 3.004 1.00 37.66 348 GLY A C 1
ATOM 2757 O O . GLY A 1 348 ? -8.909 22.556 2.565 1.00 37.66 348 GLY A O 1
ATOM 2758 N N . ASP A 1 349 ? -9.706 21.326 4.261 1.00 29.50 349 ASP A N 1
ATOM 2759 C CA . ASP A 1 349 ? -10.188 22.484 5.037 1.00 29.50 349 ASP A CA 1
ATOM 2760 C C . ASP A 1 349 ? -9.416 22.666 6.355 1.00 29.50 349 ASP A C 1
ATOM 2762 O O . ASP A 1 349 ? -9.728 22.097 7.399 1.00 29.50 349 ASP A O 1
ATOM 2766 N N . ALA A 1 350 ? -8.350 23.466 6.300 1.00 38.62 350 ALA A N 1
ATOM 2767 C CA . ALA A 1 350 ? -7.379 23.658 7.380 1.00 38.62 350 ALA A CA 1
ATOM 2768 C C . ALA A 1 350 ? -7.748 24.747 8.417 1.00 38.62 350 ALA A C 1
ATOM 2770 O O . ALA A 1 350 ? -6.847 25.310 9.040 1.00 38.62 350 ALA A O 1
ATOM 2771 N N . SER A 1 351 ? -9.028 25.085 8.614 1.00 36.28 351 SER A N 1
ATOM 2772 C CA . SER A 1 351 ? -9.422 26.241 9.449 1.00 36.28 351 SER A CA 1
ATOM 2773 C C . SER A 1 351 ? -10.299 25.945 10.670 1.00 36.28 351 SER A C 1
ATOM 2775 O O . SER A 1 351 ? -10.573 26.869 11.432 1.00 36.28 351 SER A O 1
ATOM 2777 N N . SER A 1 352 ? -10.662 24.693 10.953 1.00 35.94 352 SER A N 1
ATOM 2778 C CA . SER A 1 352 ? -11.345 24.336 12.206 1.00 35.94 352 SER A CA 1
ATOM 2779 C C . SER A 1 352 ? -10.664 23.150 12.879 1.00 35.94 352 SER A C 1
ATOM 2781 O O . SER A 1 352 ? -10.889 21.993 12.532 1.00 35.94 352 SER A O 1
ATOM 2783 N N . ALA A 1 353 ? -9.818 23.448 13.864 1.00 36.81 353 ALA A N 1
ATOM 2784 C CA . ALA A 1 353 ? -9.183 22.479 14.754 1.00 36.81 353 ALA A CA 1
ATOM 2785 C C . ALA A 1 353 ? -10.165 21.934 15.810 1.00 36.81 353 ALA A C 1
ATOM 2787 O O . ALA A 1 353 ? -9.817 21.854 16.984 1.00 36.81 353 ALA A O 1
ATOM 2788 N N . ASP A 1 354 ? -11.380 21.570 15.397 1.00 33.75 354 ASP A N 1
ATOM 2789 C CA . ASP A 1 354 ? -12.346 20.900 16.263 1.00 33.75 354 ASP A CA 1
ATOM 2790 C C . ASP A 1 354 ? -12.354 19.411 15.920 1.00 33.75 354 ASP A C 1
ATOM 2792 O O . ASP A 1 354 ? -12.994 18.932 14.985 1.00 33.75 354 ASP A O 1
ATOM 2796 N N . LEU A 1 355 ? -11.519 18.673 16.648 1.00 35.09 355 LEU A N 1
ATOM 2797 C CA . LEU A 1 355 ? -11.385 17.229 16.541 1.00 35.09 355 LEU A CA 1
ATOM 2798 C C . LEU A 1 355 ? -12.581 16.579 17.263 1.00 35.09 355 LEU A C 1
ATOM 2800 O O . LEU A 1 355 ? -12.452 16.131 18.403 1.00 35.09 355 LEU A O 1
ATOM 2804 N N . SER A 1 356 ? -13.765 16.556 16.639 1.00 32.66 356 SER A N 1
ATOM 2805 C CA . SER A 1 356 ? -14.939 15.900 17.229 1.00 32.66 356 SER A CA 1
ATOM 2806 C C . SER A 1 356 ? -14.788 14.377 17.132 1.00 32.66 356 SER A C 1
ATOM 2808 O O . SER A 1 356 ? -15.098 13.758 16.116 1.00 32.66 356 SER A O 1
ATOM 2810 N N . LEU A 1 357 ? -14.260 13.761 18.189 1.00 37.31 357 LEU A N 1
ATOM 2811 C CA . LEU A 1 357 ? -14.225 12.309 18.349 1.00 37.31 357 LEU A CA 1
ATOM 2812 C C . LEU A 1 357 ? -15.663 11.805 18.505 1.00 37.31 357 LEU A C 1
ATOM 2814 O O . LEU A 1 357 ? -16.237 11.929 19.586 1.00 37.31 357 LEU A O 1
ATOM 2818 N N . THR A 1 358 ? -16.254 11.249 17.449 1.00 38.22 358 THR A N 1
ATOM 2819 C CA . THR A 1 358 ? -17.582 10.641 17.554 1.00 38.22 358 THR A CA 1
ATOM 2820 C C . THR A 1 358 ? -17.446 9.303 18.278 1.00 38.22 358 THR A C 1
ATOM 2822 O O . THR A 1 358 ? -16.901 8.324 17.773 1.00 38.22 358 THR A O 1
ATOM 2825 N N . GLN A 1 359 ? -17.852 9.380 19.539 1.00 46.78 359 GLN A N 1
ATOM 2826 C CA . GLN A 1 359 ? -18.104 8.360 20.548 1.00 46.78 359 GLN A CA 1
ATOM 2827 C C . GLN A 1 359 ? -18.563 7.013 19.956 1.00 46.78 359 GLN A C 1
ATOM 2829 O O . GLN A 1 359 ? -19.277 6.976 18.955 1.00 46.78 359 GLN A O 1
ATOM 2834 N N . SER A 1 360 ? -18.215 5.898 20.607 1.00 48.91 360 SER A N 1
ATOM 2835 C CA . SER A 1 360 ? -19.059 4.701 20.551 1.00 48.91 360 SER A CA 1
ATOM 2836 C C . SER A 1 360 ? -20.507 5.151 20.741 1.00 48.91 360 SER A C 1
ATOM 2838 O O . SER A 1 360 ? -20.810 5.826 21.722 1.00 48.91 360 SER A O 1
ATOM 2840 N N . HIS A 1 361 ? -21.403 4.827 19.802 1.00 58.72 361 HIS A N 1
ATOM 2841 C CA . HIS A 1 361 ? -22.811 5.227 19.932 1.00 58.72 361 HIS A CA 1
ATOM 2842 C C . HIS A 1 361 ? -23.442 4.668 21.221 1.00 58.72 361 HIS A C 1
ATOM 2844 O O . HIS A 1 361 ? -24.465 5.169 21.681 1.00 58.72 361 HIS A O 1
ATOM 2850 N N . ILE A 1 362 ? -22.803 3.664 21.832 1.00 71.00 362 ILE A N 1
ATOM 2851 C CA . ILE A 1 362 ? -23.141 3.139 23.147 1.00 71.00 362 ILE A CA 1
ATOM 2852 C C . ILE A 1 362 ? -22.297 3.843 24.216 1.00 71.00 362 ILE A C 1
ATOM 2854 O O . ILE A 1 362 ? -21.080 3.656 24.322 1.00 71.00 362 ILE A O 1
ATOM 2858 N N . LEU A 1 363 ? -22.971 4.647 25.034 1.00 78.94 363 LEU A N 1
ATOM 2859 C CA . LEU A 1 363 ? -22.388 5.332 26.181 1.00 78.94 363 LEU A CA 1
ATOM 2860 C C . LEU A 1 363 ? -21.723 4.317 27.136 1.00 78.94 363 LEU A C 1
ATOM 2862 O O . LEU A 1 363 ? -22.267 3.246 27.386 1.00 78.94 363 LEU A O 1
ATOM 2866 N N . GLY A 1 364 ? -20.536 4.630 27.662 1.00 76.50 364 GLY A N 1
ATOM 2867 C CA . GLY A 1 364 ? -19.810 3.745 28.584 1.00 76.50 364 GLY A CA 1
ATOM 2868 C C . GLY A 1 364 ? -18.998 2.621 27.928 1.00 76.50 364 GLY A C 1
ATOM 2869 O O . GLY A 1 364 ? -18.302 1.907 28.642 1.00 76.50 364 GLY A O 1
ATOM 2870 N N . PHE A 1 365 ? -18.996 2.483 26.598 1.00 79.38 365 PHE A N 1
ATOM 2871 C CA . PHE A 1 365 ? -18.077 1.575 25.895 1.00 79.38 365 PHE A CA 1
ATOM 2872 C C . PHE A 1 365 ? -16.699 2.210 25.663 1.00 79.38 365 PHE A C 1
ATOM 2874 O O . PHE A 1 365 ? -16.608 3.356 25.222 1.00 79.38 365 PHE A O 1
ATOM 2881 N N . HIS A 1 366 ? -15.627 1.436 25.859 1.00 79.44 366 HIS A N 1
ATOM 2882 C CA . HIS A 1 366 ? -14.283 1.765 25.376 1.00 79.44 366 HIS A CA 1
ATOM 2883 C C . HIS A 1 366 ? -13.577 0.528 24.811 1.00 79.44 366 HIS A C 1
ATOM 2885 O O . HIS A 1 366 ? -13.925 -0.607 25.128 1.00 79.44 366 HIS A O 1
ATOM 2891 N N . ASP A 1 367 ? -12.561 0.764 23.984 1.00 79.94 367 ASP A N 1
ATOM 2892 C CA . ASP A 1 367 ? -11.725 -0.284 23.409 1.00 79.94 367 ASP A CA 1
ATOM 2893 C C . ASP A 1 367 ? -10.527 -0.621 24.319 1.00 79.94 367 ASP A C 1
ATOM 2895 O O . ASP A 1 367 ? -9.652 0.238 24.486 1.00 79.94 367 ASP A O 1
ATOM 2899 N N . PRO A 1 368 ? -10.446 -1.837 24.897 1.00 78.44 368 PRO A N 1
ATOM 2900 C CA . PRO A 1 368 ? -9.287 -2.249 25.689 1.00 78.44 368 PRO A CA 1
ATOM 2901 C C . PRO A 1 368 ? -8.041 -2.531 24.842 1.00 78.44 368 PRO A C 1
ATOM 2903 O O . PRO A 1 368 ? -6.927 -2.416 25.351 1.00 78.44 368 PRO A O 1
ATOM 2906 N N . ALA A 1 369 ? -8.219 -2.889 23.567 1.00 77.56 369 ALA A N 1
ATOM 2907 C CA . ALA A 1 369 ? -7.208 -3.546 22.750 1.00 77.56 369 ALA A CA 1
ATOM 2908 C C . ALA A 1 369 ? -7.197 -2.992 21.305 1.00 77.56 369 ALA A C 1
ATOM 2910 O O . ALA A 1 369 ? -7.650 -3.661 20.367 1.00 77.56 369 ALA A O 1
ATOM 2911 N N . PRO A 1 370 ? -6.669 -1.769 21.083 1.00 71.94 370 PRO A N 1
ATOM 2912 C CA . PRO A 1 370 ? -6.678 -1.141 19.765 1.00 71.94 370 PRO A CA 1
ATOM 2913 C C . PRO A 1 370 ? -5.916 -1.951 18.714 1.00 71.94 370 PRO A C 1
ATOM 2915 O O . PRO A 1 370 ? -4.828 -2.467 18.986 1.00 71.94 370 PRO A O 1
ATOM 2918 N N . LEU A 1 371 ? -6.436 -1.951 17.479 1.00 69.94 371 LEU A N 1
ATOM 2919 C CA . LEU A 1 371 ? -5.871 -2.643 16.305 1.00 69.94 371 LEU A CA 1
ATOM 2920 C C . LEU A 1 371 ? -5.892 -4.178 16.385 1.00 69.94 371 LEU A C 1
ATOM 2922 O O . LEU A 1 371 ? -5.095 -4.825 15.708 1.00 69.94 371 LEU A O 1
ATOM 2926 N N . LEU A 1 372 ? -6.744 -4.746 17.236 1.00 73.38 372 LEU A N 1
ATOM 2927 C CA . LEU A 1 372 ? -6.951 -6.186 17.343 1.00 73.38 372 LEU A CA 1
ATOM 2928 C C . LEU A 1 372 ? -8.434 -6.519 17.133 1.00 73.38 372 LEU A C 1
ATOM 2930 O O . LEU A 1 372 ? -9.287 -5.683 17.440 1.00 73.38 372 LEU A O 1
ATOM 2934 N N . PRO A 1 373 ? -8.760 -7.725 16.638 1.00 74.06 373 PRO A N 1
ATOM 2935 C CA . PRO A 1 373 ? -10.142 -8.129 16.405 1.00 74.06 373 PRO A CA 1
ATOM 2936 C C . PRO A 1 373 ? -10.872 -8.386 17.726 1.00 74.06 373 PRO A C 1
ATOM 2938 O O . PRO A 1 373 ? -10.445 -9.214 18.529 1.00 74.06 373 PRO A O 1
ATOM 2941 N N . LYS A 1 374 ? -11.995 -7.705 17.955 1.00 79.31 374 LYS A N 1
ATOM 2942 C CA . LYS A 1 374 ? -12.739 -7.811 19.217 1.00 79.31 374 LYS A CA 1
ATOM 2943 C C . LYS A 1 374 ? -13.985 -8.659 19.070 1.00 79.31 374 LYS A C 1
ATOM 2945 O O . LYS A 1 374 ? -14.552 -8.806 17.985 1.00 79.31 374 LYS A O 1
ATOM 2950 N N . MET A 1 375 ? -14.412 -9.195 20.201 1.00 83.25 375 MET A N 1
ATOM 2951 C CA . MET A 1 375 ? -15.665 -9.918 20.331 1.00 83.25 375 MET A CA 1
ATOM 2952 C C . MET A 1 375 ? -16.439 -9.382 21.528 1.00 83.25 375 MET A C 1
ATOM 2954 O O . MET A 1 375 ? -15.845 -9.017 22.547 1.00 83.25 375 MET A O 1
ATOM 2958 N N . LEU A 1 376 ? -17.762 -9.355 21.388 1.00 87.38 376 LEU A N 1
ATOM 2959 C CA . LEU A 1 376 ? -18.702 -9.079 22.464 1.00 87.38 376 LEU A CA 1
ATOM 2960 C C . LEU A 1 376 ? -19.318 -10.403 22.915 1.00 87.38 376 LEU A C 1
ATOM 2962 O O . LEU A 1 376 ? -19.836 -11.164 22.098 1.00 87.38 376 LEU A O 1
ATOM 2966 N N . LYS A 1 377 ? -19.251 -10.671 24.215 1.00 91.56 377 LYS A N 1
ATOM 2967 C CA . LYS A 1 377 ? -19.855 -11.836 24.860 1.00 91.56 377 LYS A CA 1
ATOM 2968 C C . LYS A 1 377 ? -20.890 -11.373 25.861 1.00 91.56 377 LYS A C 1
ATOM 2970 O O . LYS A 1 377 ? -20.597 -10.497 26.668 1.00 91.56 377 LYS A O 1
ATOM 2975 N N . ILE A 1 378 ? -22.081 -11.951 25.810 1.00 92.94 378 ILE A N 1
ATOM 2976 C CA . ILE A 1 378 ? -23.212 -11.557 26.647 1.00 92.94 378 ILE A CA 1
ATOM 2977 C C . ILE A 1 378 ? -23.790 -12.809 27.297 1.00 92.94 378 ILE A C 1
ATOM 2979 O O . ILE A 1 378 ? -24.172 -13.757 26.614 1.00 92.94 378 ILE A O 1
ATOM 2983 N N . TRP A 1 379 ? -23.882 -12.782 28.621 1.00 95.38 379 TRP A N 1
ATOM 2984 C CA . TRP A 1 379 ? -24.607 -13.744 29.437 1.00 95.38 379 TRP A CA 1
ATOM 2985 C C . TRP A 1 379 ? -25.854 -13.058 29.977 1.00 95.38 379 TRP A C 1
ATOM 2987 O O . TRP A 1 379 ? -25.767 -11.987 30.586 1.00 95.38 379 TRP A O 1
ATOM 2997 N N . TYR A 1 380 ? -27.017 -13.657 29.766 1.00 95.00 380 TYR A N 1
ATOM 2998 C CA . TYR A 1 380 ? -28.289 -13.090 30.200 1.00 95.00 380 TYR A CA 1
ATOM 2999 C C . TYR A 1 380 ? -29.234 -14.158 30.725 1.00 95.00 380 TYR A C 1
ATOM 3001 O O . TYR A 1 380 ? -29.103 -15.333 30.403 1.00 95.00 380 TYR A O 1
ATOM 3009 N N . ASN A 1 381 ? -30.199 -13.725 31.524 1.00 94.06 381 ASN A N 1
ATOM 3010 C CA . ASN A 1 381 ? -31.327 -14.512 31.973 1.00 94.06 381 ASN A CA 1
ATOM 3011 C C . ASN A 1 381 ? -32.591 -14.042 31.240 1.00 94.06 381 ASN A C 1
ATOM 3013 O O . ASN A 1 381 ? -32.834 -12.838 31.140 1.00 94.06 381 ASN A O 1
ATOM 3017 N N . TYR A 1 382 ? -33.375 -14.979 30.722 1.00 92.94 382 TYR A N 1
ATOM 3018 C CA . TYR A 1 382 ? -34.678 -14.723 30.119 1.00 92.94 382 TYR A CA 1
ATOM 3019 C C . TYR A 1 382 ? -35.670 -15.768 30.639 1.00 92.94 382 TYR A C 1
ATOM 3021 O O . TYR A 1 382 ? -35.382 -16.962 30.612 1.00 92.94 382 TYR A O 1
ATOM 3029 N N . HIS A 1 383 ? -36.812 -15.333 31.186 1.00 90.12 383 HIS A N 1
ATOM 3030 C CA . HIS A 1 383 ? -37.815 -16.218 31.805 1.00 90.12 383 HIS A CA 1
ATOM 3031 C C . HIS A 1 383 ? -37.264 -17.227 32.842 1.00 90.12 383 HIS A C 1
ATOM 3033 O O . HIS A 1 383 ? -37.828 -18.302 33.043 1.00 90.12 383 HIS A O 1
ATOM 3039 N N . GLY A 1 384 ? -36.183 -16.880 33.547 1.00 86.81 384 GLY A N 1
ATOM 3040 C CA . GLY A 1 384 ? -35.573 -17.734 34.569 1.00 86.81 384 GLY A CA 1
ATOM 3041 C C . GLY A 1 384 ? -34.523 -18.714 34.041 1.00 86.81 384 GLY A C 1
ATOM 3042 O O . GLY A 1 384 ? -33.946 -19.437 34.852 1.00 86.81 384 GLY A O 1
ATOM 3043 N N . GLN A 1 385 ? -34.238 -18.726 32.735 1.00 90.81 385 GLN A N 1
ATOM 3044 C CA . GLN A 1 385 ? -33.173 -19.529 32.130 1.00 90.81 385 GLN A CA 1
ATOM 3045 C C . GLN A 1 385 ? -31.973 -18.669 31.731 1.00 90.81 385 GLN A C 1
ATOM 3047 O O . GLN A 1 385 ? -32.131 -17.542 31.268 1.00 90.81 385 GLN A O 1
ATOM 3052 N N . GLU A 1 386 ? -30.765 -19.204 31.903 1.00 93.69 386 GLU A N 1
ATOM 3053 C CA . GLU A 1 386 ? -29.521 -18.529 31.531 1.00 93.69 386 GLU A CA 1
ATOM 3054 C C . GLU A 1 386 ? -29.087 -18.890 30.107 1.00 93.69 386 GLU A C 1
ATOM 3056 O O . GLU A 1 386 ? -29.069 -20.057 29.715 1.00 93.69 386 GLU A O 1
ATOM 3061 N N . HIS A 1 387 ? -28.671 -17.881 29.347 1.00 93.81 387 HIS A N 1
ATOM 3062 C CA . HIS A 1 387 ? -28.238 -18.007 27.963 1.00 93.81 387 HIS A CA 1
ATOM 3063 C C . HIS A 1 387 ? -26.936 -17.242 27.707 1.00 93.81 387 HIS A C 1
ATOM 3065 O O . HIS A 1 387 ? -26.600 -16.280 28.403 1.00 93.81 387 HIS A O 1
ATOM 3071 N N . TYR A 1 388 ? -26.215 -17.663 26.667 1.00 93.56 388 TYR A N 1
ATOM 3072 C CA . TYR A 1 388 ? -24.955 -17.070 26.222 1.00 93.56 388 TYR A CA 1
ATOM 3073 C C . TYR A 1 388 ? -25.015 -16.734 24.735 1.00 93.56 388 TYR A C 1
ATOM 3075 O O . TYR A 1 388 ? -25.516 -17.524 23.935 1.00 93.56 388 TYR A O 1
ATOM 3083 N N . VAL A 1 389 ? -24.478 -15.572 24.371 1.00 91.00 389 VAL A N 1
ATOM 3084 C CA . VAL A 1 389 ? -24.329 -15.126 22.985 1.00 91.00 389 VAL A CA 1
ATOM 3085 C C . VAL A 1 389 ? -22.947 -14.518 22.797 1.00 91.00 389 VAL A C 1
ATOM 3087 O O . VAL A 1 389 ? -22.472 -13.749 23.633 1.00 91.00 389 VAL A O 1
ATOM 3090 N N . GLU A 1 390 ? -22.317 -14.841 21.673 1.00 90.06 390 GLU A N 1
ATOM 3091 C CA . GLU A 1 390 ? -21.089 -14.205 21.214 1.00 90.06 390 GLU A CA 1
ATOM 3092 C C . GLU A 1 390 ? -21.276 -13.633 19.819 1.00 90.06 390 GLU A C 1
ATOM 3094 O O . GLU A 1 390 ? -21.971 -14.216 18.991 1.00 90.06 390 GLU A O 1
ATOM 3099 N N . ALA A 1 391 ? -20.642 -12.493 19.573 1.00 83.81 391 ALA A N 1
ATOM 3100 C CA . ALA A 1 391 ? -20.643 -11.865 18.266 1.00 83.81 391 ALA A CA 1
ATOM 3101 C C . ALA A 1 391 ? -19.330 -11.140 18.006 1.00 83.81 391 ALA A C 1
ATOM 3103 O O . ALA A 1 391 ? -18.688 -10.589 18.912 1.00 83.81 391 ALA A O 1
ATOM 3104 N N . LYS A 1 392 ? -18.936 -11.128 16.737 1.00 81.00 392 LYS A N 1
ATOM 3105 C CA . LYS A 1 392 ? -17.827 -10.304 16.252 1.00 81.00 392 LYS A CA 1
ATOM 3106 C C . LYS A 1 392 ? -18.296 -8.864 16.045 1.00 81.00 392 LYS A C 1
ATOM 3108 O O . LYS A 1 392 ? -19.477 -8.605 15.854 1.00 81.00 392 LYS A O 1
ATOM 3113 N N . GLU A 1 393 ? -17.354 -7.924 15.982 1.00 66.88 393 GLU A N 1
ATOM 3114 C CA . GLU A 1 393 ? -17.628 -6.490 15.749 1.00 66.88 393 GLU A CA 1
ATOM 3115 C C . GLU A 1 393 ? -18.432 -6.202 14.455 1.00 66.88 393 GLU A C 1
ATOM 3117 O O . GLU A 1 393 ? -18.992 -5.123 14.285 1.00 66.88 393 GLU A O 1
ATOM 3122 N N . THR A 1 394 ? -18.509 -7.162 13.528 1.00 66.69 394 THR A N 1
ATOM 3123 C CA . THR A 1 394 ? -19.212 -7.037 12.242 1.00 66.69 394 THR A CA 1
ATOM 3124 C C . THR A 1 394 ? -20.610 -7.656 12.202 1.00 66.69 394 THR A C 1
ATOM 3126 O O . THR A 1 394 ? -21.239 -7.604 11.140 1.00 66.69 394 THR A O 1
ATOM 3129 N N . GLU A 1 395 ? -21.062 -8.267 13.294 1.00 72.94 395 GLU A N 1
ATOM 3130 C CA . GLU A 1 395 ? -22.305 -9.040 13.380 1.00 72.94 395 GLU A CA 1
ATOM 3131 C C . GLU A 1 395 ? -23.370 -8.275 14.181 1.00 72.94 395 GLU A C 1
ATOM 3133 O O . GLU A 1 395 ? -23.054 -7.559 15.131 1.00 72.94 395 GLU A O 1
ATOM 3138 N N . ASP A 1 396 ? -24.634 -8.418 13.777 1.00 81.25 396 ASP A N 1
ATOM 3139 C CA . ASP A 1 396 ? -25.781 -7.882 14.514 1.00 81.25 396 ASP A CA 1
ATOM 3140 C C . ASP A 1 396 ? -26.129 -8.810 15.681 1.00 81.25 396 ASP A C 1
ATOM 3142 O O . ASP A 1 396 ? -26.102 -10.035 15.537 1.00 81.25 396 ASP A O 1
ATOM 3146 N N . ILE A 1 397 ? -26.523 -8.240 16.821 1.00 85.31 397 ILE A N 1
ATOM 3147 C CA . ILE A 1 397 ? -26.965 -9.019 17.982 1.00 85.31 397 ILE A CA 1
ATOM 3148 C C . ILE A 1 397 ? -28.402 -8.657 18.323 1.00 85.31 397 ILE A C 1
ATOM 3150 O O . ILE A 1 397 ? -28.730 -7.489 18.524 1.00 85.31 397 ILE A O 1
ATOM 3154 N N . SER A 1 398 ? -29.247 -9.679 18.452 1.00 88.50 398 SER A N 1
ATOM 3155 C CA . SER A 1 398 ? -30.564 -9.558 19.073 1.00 88.50 398 SER A CA 1
ATOM 3156 C C . SER A 1 398 ? -30.711 -10.589 20.191 1.00 88.50 398 SER A C 1
ATOM 3158 O O . SER A 1 398 ? -30.469 -11.779 19.981 1.00 88.50 398 SER A O 1
ATOM 3160 N N . CYS A 1 399 ? -31.077 -10.128 21.386 1.00 88.00 399 CYS A N 1
ATOM 3161 C CA . CYS A 1 399 ? -31.405 -10.979 22.528 1.00 88.00 399 CYS A CA 1
ATOM 3162 C C . CYS A 1 399 ? -32.838 -10.669 23.003 1.00 88.00 399 CYS A C 1
ATOM 3164 O O . CYS A 1 399 ? -33.216 -9.498 23.013 1.00 88.00 399 CYS A O 1
ATOM 3166 N N . PRO A 1 400 ? -33.627 -11.666 23.433 1.00 87.19 400 PRO A N 1
ATOM 3167 C CA . PRO A 1 400 ? -33.329 -13.098 23.390 1.00 87.19 400 PRO A CA 1
ATOM 3168 C C . PRO A 1 400 ? -33.224 -13.621 21.947 1.00 87.19 400 PRO A C 1
ATOM 3170 O O . PRO A 1 400 ? -33.942 -13.178 21.052 1.00 87.19 400 PRO A O 1
ATOM 3173 N N . MET A 1 401 ? -32.305 -14.559 21.707 1.00 86.69 401 MET A N 1
ATOM 3174 C CA . MET A 1 401 ? -32.220 -15.224 20.404 1.00 86.69 401 MET A CA 1
ATOM 3175 C C . MET A 1 401 ? -33.453 -16.102 20.191 1.00 86.69 401 MET A C 1
ATOM 3177 O O . MET A 1 401 ? -34.000 -16.645 21.146 1.00 86.69 401 MET A O 1
ATOM 3181 N N . ARG A 1 402 ? -33.856 -16.321 18.932 1.00 83.56 402 ARG A N 1
ATOM 3182 C CA . ARG A 1 402 ? -34.993 -17.209 18.614 1.00 83.56 402 ARG A CA 1
ATOM 3183 C C . ARG A 1 402 ? -34.842 -18.612 19.211 1.00 83.56 402 ARG A C 1
ATOM 3185 O O . ARG A 1 402 ? -35.834 -19.203 19.610 1.00 83.56 402 ARG A O 1
ATOM 3192 N N . SER A 1 403 ? -33.614 -19.122 19.294 1.00 83.75 403 SER A N 1
ATOM 3193 C CA . SER A 1 403 ? -33.287 -20.410 19.920 1.00 83.75 403 SER A CA 1
ATOM 3194 C C . SER A 1 403 ? -33.516 -20.446 21.432 1.00 83.75 403 SER A C 1
ATOM 3196 O O . SER A 1 403 ? -33.615 -21.528 21.992 1.00 83.75 403 SER A O 1
ATOM 3198 N N . HIS A 1 404 ? -33.570 -19.288 22.091 1.00 82.06 404 HIS A N 1
ATOM 3199 C CA . HIS A 1 404 ? -33.685 -19.139 23.546 1.00 82.06 404 HIS A CA 1
ATOM 3200 C C . HIS A 1 404 ? -35.111 -18.769 23.990 1.00 82.06 404 HIS A C 1
ATOM 3202 O O . HIS A 1 404 ? -35.338 -18.460 25.153 1.00 82.06 404 HIS A O 1
ATOM 3208 N N . LEU A 1 405 ? -36.066 -18.759 23.053 1.00 76.38 405 LEU A N 1
ATOM 3209 C CA . LEU A 1 405 ? -37.496 -18.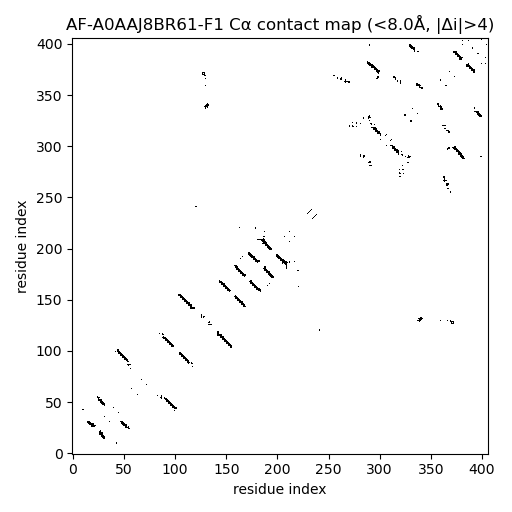564 23.322 1.00 76.38 405 LEU A CA 1
ATOM 3210 C C . LEU A 1 405 ? -38.246 -19.889 23.568 1.00 76.38 405 LEU A C 1
ATOM 3212 O O . LEU A 1 405 ? -39.452 -19.858 23.814 1.00 76.38 405 LEU A O 1
ATOM 3216 N N . LEU A 1 406 ? -37.557 -21.025 23.423 1.00 62.75 406 LEU A N 1
ATOM 3217 C CA . LEU A 1 406 ? -38.064 -22.388 23.621 1.00 62.75 406 LEU A CA 1
ATOM 3218 C C . LEU A 1 406 ? -37.853 -22.817 25.072 1.00 62.75 406 LEU A C 1
ATOM 3220 O O . LEU A 1 406 ? -38.786 -23.437 25.629 1.00 62.75 406 LEU A O 1
#

Secondary structure (DSSP, 8-state):
----------PPP-----EEEEETTEEEEES--TTTTTS--SSS--EEEEEEEPPPPPPPGGGSTTS--STTHHHHHHHHHHHHHHHHHH--EEEEEEEE-SS-EEEEEEEEEEES-S--SS-------BTTB------------EEEEEEEEEETT--EEEEEEEEEE-SSSEEEEEEEEEETTTEEEEEEEEEETTEEEEEEEEEE-GGG--HHHHHHHHHHHHHHHHHHIIIIIHHHHHHHHHHHHHHHHHHHHHHHHHHHHHHHHHHHHHHHHHHHHHHHHHHHT--EEEEEEEEE---HHHHHTTPPPEEEE-HHHHHHT-BTTBEEE-HHHH-----PPPTT-TT---------SSTT---SSTTS--EEEEEEEETTEEEEEEEETTS-EEES-GGG--

Mean predicted aligned error: 15.19 Å

Organism: Aspergillus niger (NCBI:txid5061)

Radius of gyration: 33.03 Å; Cα contacts (8 Å, |Δi|>4): 637; chains: 1; bounding box: 76×74×88 Å

pLDDT: mean 72.72, std 19.29, range [28.94, 95.38]

Solvent-accessible surface area (backbone atoms only — not comparable to full-atom values): 23131 Å² total; per-residue (Å²): 138,86,84,79,83,87,75,79,79,77,74,75,87,84,85,78,70,75,48,77,46,76,61,83,82,35,48,36,37,36,34,86,45,78,75,63,65,65,65,70,68,99,57,98,59,71,48,76,52,34,45,35,43,49,46,56,70,85,77,57,77,82,77,63,75,86,78,80,90,60,94,68,50,66,64,54,50,48,50,51,51,51,52,49,52,55,56,44,41,29,44,50,30,43,35,44,35,39,38,40,38,96,88,50,41,38,42,36,42,36,43,34,33,34,41,72,39,54,79,62,99,54,82,76,76,69,73,63,78,30,77,65,13,83,60,71,68,75,80,71,74,66,57,67,24,36,37,37,35,43,35,38,34,38,38,77,85,69,46,79,26,38,35,40,34,42,33,31,57,80,49,99,58,37,36,43,29,48,25,40,29,41,38,87,88,51,9,38,29,40,31,44,34,38,33,47,86,92,44,76,48,73,51,76,40,68,78,40,57,48,96,72,66,46,70,68,58,54,48,48,62,52,48,50,59,50,51,53,48,50,50,44,42,66,70,48,50,49,55,51,50,52,52,50,50,54,49,51,53,53,49,50,55,52,52,54,63,64,45,40,63,58,43,48,49,57,14,48,58,42,39,63,70,44,43,67,62,34,52,56,49,38,58,51,28,54,75,71,40,27,50,30,67,76,41,24,40,36,23,32,72,61,51,76,73,42,42,75,74,69,49,76,66,38,67,38,84,38,37,62,46,58,43,58,56,48,53,95,48,34,33,75,46,52,40,70,48,66,45,13,54,48,74,73,81,66,98,80,70,96,83,68,95,71,84,70,77,52,61,48,72,48,66,38,59,63,73,68,44,86,85,50,76,42,38,42,38,40,33,32,32,46,70,88,44,81,48,79,49,75,40,47,69,82,45,70,46,59,41,74,41,82,85,74,75,116

Nearest PDB structures (foldseek):
  4pr7-assembly1_A  TM=5.003E-01  e=3.996E-01  Dickeya dadantii
  1fep-assembly1_A  TM=2.772E-01  e=9.116E+00  Escherichia coli K-12
  4fuv-assembly1_A-2  TM=1.857E-01  e=9.116E+00  Acinetobacter baumannii TCDC-AB0715